Protein AF-0000000083131971 (afdb_homodimer)

Radius of gyration: 27.41 Å; Cα contacts (8 Å, |Δi|>4): 687; chains: 2; bounding box: 47×76×55 Å

Sequence (456 aa):
MIALSKLTTIERNDLFSRLRTSFTHHSNAIEGISLTFGETKRLLESGMTAGDKPLHEQLVVMGFADAFDFVIREANNTSSELDDDFIKDIHAILFAKAMKICPERLEKPIGAWRTDERYIKGVDIKLSQPRMIDQDTNNLLYQVKDKALSLTDIADFHITFERIHPFADGNGRVGRLLIAYQAIKSDCIPPLILNDHREEYLQSLSETSKLTEFLIKAIDNSYALVKGMIALSKLTTIERNDLFSRLRTSFTHHSNAIEGISLTFGETKRLLESGMTAGDKPLHEQLVVMGFADAFDFVIREANNTSSELDDDFIKDIHAILFAKAMKICPERLEKPIGAWRTDERYIKGVDIKLSQPRMIDQDTNNLLYQVKDKALSLTDIADFHITFERIHPFADGNGRVGRLLIAYQAIKSDCIPPLILNDHREEYLQSLSETSKLTEFLIKAIDNSYALVKG

Solvent-accessible surface area (backbone atoms only — not comparable to full-atom values): 23980 Å² total; per-residue (Å²): 131,73,44,44,79,75,47,50,72,67,50,46,52,50,35,53,58,52,41,45,51,48,50,32,36,21,47,42,37,64,76,64,48,80,68,46,64,67,40,44,44,36,32,74,74,69,36,23,32,50,51,75,36,52,46,54,58,53,29,31,44,53,11,37,38,53,25,49,52,52,37,55,55,43,36,73,34,89,82,57,69,83,47,71,66,51,55,25,48,41,43,29,41,23,39,42,54,19,48,75,76,39,51,88,79,54,67,65,49,74,45,42,68,23,81,60,87,65,74,53,86,93,47,97,54,78,41,46,51,42,91,40,32,66,58,54,51,51,54,56,42,60,74,56,56,96,57,76,53,51,62,52,51,50,28,41,50,44,39,52,48,61,40,38,42,49,38,59,60,60,45,68,51,49,44,54,51,48,48,34,28,50,24,44,60,38,44,29,53,42,53,41,64,50,45,93,44,39,66,62,52,61,59,19,58,79,38,44,70,49,29,26,54,49,43,56,56,15,26,51,53,37,51,51,66,54,78,100,132,73,43,44,79,75,46,50,73,67,50,47,52,51,32,54,59,51,41,44,53,49,49,34,35,20,46,42,36,63,74,64,47,79,69,46,64,68,40,43,43,36,32,73,75,68,38,24,32,49,53,75,35,52,45,54,58,54,30,32,46,52,11,35,38,52,25,48,52,51,37,54,54,43,35,73,35,88,83,56,69,84,44,70,66,52,55,25,46,43,44,29,41,24,41,42,54,19,48,76,74,41,50,88,78,53,68,66,48,75,46,41,68,24,81,60,89,67,74,54,84,94,47,97,55,80,43,47,51,40,91,41,32,68,60,54,51,50,55,54,42,62,75,56,55,97,56,77,54,51,63,52,52,49,28,42,49,45,40,52,49,63,40,38,42,50,38,58,60,60,44,68,50,48,44,54,49,48,49,34,27,50,24,44,60,39,42,30,52,42,52,42,66,50,44,92,44,41,68,62,50,60,59,19,59,80,38,45,69,50,28,27,55,50,43,54,55,16,26,50,53,36,52,50,64,53,78,101

pLDDT: mean 95.06, std 6.85, range [58.59, 98.94]

Organism: Piscirickettsia salmonis (NCBI:txid1238)

Secondary structure (DSSP, 8-state):
--BGGGS-HHHHHHHHHHHHHHHHHHHHHHTT----HHHHHHHHHH-BPPTTSBHHHHHHHHHHHHHHHHHHHHHT-TT----HHHHHHHHHHHHHHHHHH-GGGS-S-SSS---S----TT---PPPPGGGHHHHHHHHHHHTTTSPPPHHHHHHHHHHHHHH--SSS-HHHHHHHHHHHHHHHTTBPPP---GGGHHHHHHHTT-HHHHHHHHHHHHHHHHHHHH-/--BGGGS-HHHHHHHHHHHHHHHHHHHHHHTT----HHHHHHHHHH-BPPTTSBHHHHHHHHHHHHHHHHHHHHHT-TT----HHHHHHHHHHHHHHHHHH-GGGS-S-SSS---S----TT---PPPPGGGHHHHHHHHHHHTTTSPPPHHHHHHHHHHHHHH--SSS-HHHHHHHHHHHHHHHTTBPPP---GGGHHHHHHHTT-HHHHHHHHHHHHHHHHHHHH-

Nearest PDB structures (foldseek):
  3cuc-assembly1_A  TM=8.403E-01  e=3.094E-11  Bacteroides thetaiotaomicron VPI-5482
  3cuc-assembly2_B  TM=8.475E-01  e=9.792E-11  Bacteroides thetaiotaomicron VPI-5482
  6i7k-assembly1_A  TM=8.519E-01  e=2.111E-10  Homo sapiens
  4u0s-assembly1_A  TM=8.405E-01  e=4.337E-10  Homo sapiens
  6i7h-assembly1_A-2  TM=8.461E-01  e=6.680E-10  Homo sapiens

Structure (mmCIF, N/CA/C/O backbone):
data_AF-0000000083131971-model_v1
#
loop_
_entity.id
_entity.type
_entity.pdbx_description
1 polymer 'Fic/DOC family protein'
#
loop_
_atom_site.group_PDB
_atom_site.id
_atom_site.type_symbol
_atom_site.label_atom_id
_atom_site.label_alt_id
_atom_site.label_comp_id
_atom_site.label_asym_id
_atom_site.label_entity_id
_atom_site.label_seq_id
_atom_site.pdbx_PDB_ins_code
_atom_site.Cartn_x
_atom_site.Cartn_y
_atom_site.Cartn_z
_atom_site.occupancy
_atom_site.B_iso_or_equiv
_atom_site.auth_seq_id
_atom_site.auth_comp_id
_atom_site.auth_asym_id
_atom_site.auth_atom_id
_atom_site.pdbx_PDB_model_num
ATOM 1 N N . MET A 1 1 ? -7.848 -39.188 -10.289 1 64.75 1 MET A N 1
ATOM 2 C CA . MET A 1 1 ? -7.891 -37.75 -10.047 1 64.75 1 MET A CA 1
ATOM 3 C C . MET A 1 1 ? -9.281 -37.188 -10.328 1 64.75 1 MET A C 1
ATOM 5 O O . MET A 1 1 ? -9.898 -37.531 -11.336 1 64.75 1 MET A O 1
ATOM 9 N N . ILE A 1 2 ? -9.891 -36.688 -9.328 1 75.38 2 ILE A N 1
ATOM 10 C CA . ILE A 1 2 ? -11.258 -36.219 -9.469 1 75.38 2 ILE A CA 1
ATOM 11 C C . ILE A 1 2 ? -11.258 -34.938 -10.344 1 75.38 2 ILE A C 1
ATOM 13 O O . ILE A 1 2 ? -10.484 -34.031 -10.102 1 75.38 2 ILE A O 1
ATOM 17 N N . ALA A 1 3 ? -12.062 -35.094 -11.344 1 88.88 3 ALA A N 1
ATOM 18 C CA . ALA A 1 3 ? -12.25 -33.969 -12.227 1 88.88 3 ALA A CA 1
ATOM 19 C C . ALA A 1 3 ? -12.891 -32.781 -11.492 1 88.88 3 ALA A C 1
ATOM 21 O O . ALA A 1 3 ? -13.75 -33 -10.633 1 88.88 3 ALA A O 1
ATOM 22 N N . LEU A 1 4 ? -12.438 -31.578 -11.828 1 92.5 4 LEU A N 1
ATOM 23 C CA . LEU A 1 4 ? -12.961 -30.359 -11.211 1 92.5 4 LEU A CA 1
ATOM 24 C C . LEU A 1 4 ? -14.477 -30.281 -11.398 1 92.5 4 LEU A C 1
ATOM 26 O O . LEU A 1 4 ? -15.195 -29.875 -10.477 1 92.5 4 LEU A O 1
ATOM 30 N N . SER A 1 5 ? -15 -30.766 -12.508 1 91.56 5 SER A N 1
ATOM 31 C CA . SER A 1 5 ? -16.406 -30.672 -12.859 1 91.56 5 SER A CA 1
ATOM 32 C C . SER A 1 5 ? -17.25 -31.641 -12.023 1 91.56 5 SER A C 1
ATOM 34 O O . SER A 1 5 ? -18.484 -31.547 -12.008 1 91.56 5 SER A O 1
ATOM 36 N N . LYS A 1 6 ? -16.641 -32.562 -11.383 1 92.06 6 LYS A N 1
ATOM 37 C CA . LYS A 1 6 ? -17.359 -33.531 -10.57 1 92.06 6 LYS A CA 1
ATOM 38 C C . LYS A 1 6 ? -17.688 -32.969 -9.195 1 92.06 6 LYS A C 1
ATOM 40 O O . LYS A 1 6 ? -18.516 -33.531 -8.469 1 92.06 6 LYS A O 1
ATOM 45 N N . LEU A 1 7 ? -17.062 -31.859 -8.828 1 92.38 7 LEU A N 1
ATOM 46 C CA . LEU A 1 7 ? -17.375 -31.188 -7.57 1 92.38 7 LEU A CA 1
ATOM 47 C C . LEU A 1 7 ? -18.719 -30.469 -7.66 1 92.38 7 LEU A C 1
ATOM 49 O O . LEU A 1 7 ? -19.062 -29.922 -8.711 1 92.38 7 LEU A O 1
ATOM 53 N N . THR A 1 8 ? -19.422 -30.5 -6.516 1 92.25 8 THR A N 1
ATOM 54 C CA . THR A 1 8 ? -20.625 -29.672 -6.449 1 92.25 8 THR A CA 1
ATOM 55 C C . THR A 1 8 ? -20.281 -28.188 -6.484 1 92.25 8 THR A C 1
ATOM 57 O O . THR A 1 8 ? -19.125 -27.812 -6.277 1 92.25 8 THR A O 1
ATOM 60 N N . THR A 1 9 ? -21.297 -27.406 -6.762 1 92.56 9 THR A N 1
ATOM 61 C CA . THR A 1 9 ? -21.078 -25.969 -6.797 1 92.56 9 THR A CA 1
ATOM 62 C C . THR A 1 9 ? -20.562 -25.469 -5.453 1 92.56 9 THR A C 1
ATOM 64 O O . THR A 1 9 ? -19.641 -24.641 -5.406 1 92.56 9 THR A O 1
ATOM 67 N N . ILE A 1 10 ? -21.062 -25.969 -4.398 1 93.06 10 ILE A N 1
ATOM 68 C CA . ILE A 1 10 ? -20.656 -25.562 -3.053 1 93.06 10 ILE A CA 1
ATOM 69 C C . ILE A 1 10 ? -19.219 -26 -2.793 1 93.06 10 ILE A C 1
ATOM 71 O O . ILE A 1 10 ? -18.406 -25.219 -2.281 1 93.06 10 ILE A O 1
ATOM 75 N N . GLU A 1 11 ? -18.859 -27.234 -3.203 1 92.56 11 GLU A N 1
ATOM 76 C CA . GLU A 1 11 ? -17.5 -27.75 -3.031 1 92.56 11 GLU A CA 1
ATOM 77 C C . GLU A 1 11 ? -16.5 -26.938 -3.846 1 92.56 11 GLU A C 1
ATOM 79 O O . GLU A 1 11 ? -15.391 -26.641 -3.375 1 92.56 11 GLU A O 1
ATOM 84 N N . ARG A 1 12 ? -16.891 -26.625 -5.023 1 93.5 12 ARG A N 1
ATOM 85 C CA . ARG A 1 12 ? -16.016 -25.859 -5.914 1 93.5 12 ARG A CA 1
ATOM 86 C C . ARG A 1 12 ? -15.75 -24.469 -5.352 1 93.5 12 ARG A C 1
ATOM 88 O O . ARG A 1 12 ? -14.609 -24.016 -5.336 1 93.5 12 ARG A O 1
ATOM 95 N N . ASN A 1 13 ? -16.781 -23.844 -4.895 1 93 13 ASN A N 1
ATOM 96 C CA . ASN A 1 13 ? -16.641 -22.531 -4.293 1 93 13 ASN A CA 1
ATOM 97 C C . ASN A 1 13 ? -15.75 -22.578 -3.053 1 93 13 ASN A C 1
ATOM 99 O O . ASN A 1 13 ? -14.914 -21.688 -2.85 1 93 13 ASN A O 1
ATOM 103 N N . ASP A 1 14 ? -15.938 -23.562 -2.248 1 94.25 14 ASP A N 1
ATOM 104 C CA . ASP A 1 14 ? -15.117 -23.734 -1.056 1 94.25 14 ASP A CA 1
ATOM 105 C C . ASP A 1 14 ? -13.656 -23.984 -1.428 1 94.25 14 ASP A C 1
ATOM 107 O O . ASP A 1 14 ? -12.75 -23.422 -0.811 1 94.25 14 ASP A O 1
ATOM 111 N N . LEU A 1 15 ? -13.484 -24.781 -2.412 1 95.44 15 LEU A N 1
ATOM 112 C CA . LEU A 1 15 ? -12.141 -25.109 -2.879 1 95.44 15 LEU A CA 1
ATOM 113 C C . LEU A 1 15 ? -11.398 -23.844 -3.297 1 95.44 15 LEU A C 1
ATOM 115 O O . LEU A 1 15 ? -10.297 -23.578 -2.807 1 95.44 15 LEU A O 1
ATOM 119 N N . PHE A 1 16 ? -12.031 -23.047 -4.102 1 95.88 16 PHE A N 1
ATOM 120 C CA . PHE A 1 16 ? -11.336 -21.891 -4.664 1 95.88 16 PHE A CA 1
ATOM 121 C C . PHE A 1 16 ? -11.141 -20.812 -3.607 1 95.88 16 PHE A C 1
ATOM 123 O O . PHE A 1 16 ? -10.141 -20.094 -3.629 1 95.88 16 PHE A O 1
ATOM 130 N N . SER A 1 17 ? -12.055 -20.719 -2.689 1 95.56 17 SER A N 1
ATOM 131 C CA . SER A 1 17 ? -11.883 -19.797 -1.578 1 95.56 17 SER A CA 1
ATOM 132 C C . SER A 1 17 ? -10.68 -20.172 -0.724 1 95.56 17 SER A C 1
ATOM 134 O O . SER A 1 17 ? -9.867 -19.312 -0.373 1 95.56 17 SER A O 1
ATOM 136 N N . ARG A 1 18 ? -10.516 -21.391 -0.444 1 96.75 18 ARG A N 1
ATOM 137 C CA . ARG A 1 18 ? -9.398 -21.859 0.375 1 96.75 18 ARG A CA 1
ATOM 138 C C . ARG A 1 18 ? -8.094 -21.844 -0.41 1 96.75 18 ARG A C 1
ATOM 140 O O . ARG A 1 18 ? -7.035 -21.547 0.145 1 96.75 18 ARG A O 1
ATOM 147 N N . LEU A 1 19 ? -8.227 -22.156 -1.66 1 97.81 19 LEU A N 1
ATOM 148 C CA . LEU A 1 19 ? -7.035 -22.141 -2.502 1 97.81 19 LEU A CA 1
ATOM 149 C C . LEU A 1 19 ? -6.473 -20.719 -2.627 1 97.81 19 LEU A C 1
ATOM 151 O O . LEU A 1 19 ? -5.258 -20.547 -2.717 1 97.81 19 LEU A O 1
ATOM 155 N N . ARG A 1 20 ? -7.324 -19.719 -2.621 1 98.19 20 ARG A N 1
ATOM 156 C CA . ARG A 1 20 ? -6.863 -18.344 -2.76 1 98.19 20 ARG A CA 1
ATOM 157 C C . ARG A 1 20 ? -5.828 -18 -1.692 1 98.19 20 ARG A C 1
ATOM 159 O O . ARG A 1 20 ? -4.738 -17.516 -2.008 1 98.19 20 ARG A O 1
ATOM 166 N N . THR A 1 21 ? -6.148 -18.328 -0.469 1 98.31 21 THR A N 1
ATOM 167 C CA . THR A 1 21 ? -5.242 -18.031 0.636 1 98.31 21 THR A CA 1
ATOM 168 C C . THR A 1 21 ? -4.043 -18.984 0.623 1 98.31 21 THR A C 1
ATOM 170 O O . THR A 1 21 ? -2.904 -18.547 0.809 1 98.31 21 THR A O 1
ATOM 173 N N . SER A 1 22 ? -4.301 -20.219 0.327 1 98.5 22 SER A N 1
ATOM 174 C CA . SER A 1 22 ? -3.234 -21.219 0.368 1 98.5 22 SER A CA 1
ATOM 175 C C . SER A 1 22 ? -2.229 -21 -0.757 1 98.5 22 SER A C 1
ATOM 177 O O . SER A 1 22 ? -1.019 -21 -0.523 1 98.5 22 SER A O 1
ATOM 179 N N . PHE A 1 23 ? -2.748 -20.766 -1.98 1 98.56 23 PHE A N 1
ATOM 180 C CA . PHE A 1 23 ? -1.862 -20.469 -3.1 1 98.56 23 PHE A CA 1
ATOM 181 C C . PHE A 1 23 ? -1.006 -19.25 -2.803 1 98.56 23 PHE A C 1
ATOM 183 O O . PHE A 1 23 ? 0.204 -19.266 -3.035 1 98.56 23 PHE A O 1
ATOM 190 N N . THR A 1 24 ? -1.739 -18.266 -2.293 1 98.88 24 THR A N 1
ATOM 191 C CA . THR A 1 24 ? -1.058 -17 -2.031 1 98.88 24 THR A CA 1
ATOM 192 C C . THR A 1 24 ? 0.061 -17.188 -1.011 1 98.88 24 THR A C 1
ATOM 194 O O . THR A 1 24 ? 1.192 -16.75 -1.233 1 98.88 24 THR A O 1
ATOM 197 N N . HIS A 1 25 ? -0.211 -17.891 0.03 1 98.75 25 HIS A N 1
ATOM 198 C CA . HIS A 1 25 ? 0.787 -18.109 1.073 1 98.75 25 HIS A CA 1
ATOM 199 C C . HIS A 1 25 ? 1.946 -18.953 0.565 1 98.75 25 HIS A C 1
ATOM 201 O O . HIS A 1 25 ? 3.1 -18.516 0.592 1 98.75 25 HIS A O 1
ATOM 207 N N . HIS A 1 26 ? 1.653 -20.094 0.055 1 98.75 26 HIS A N 1
ATOM 208 C CA . HIS A 1 26 ? 2.703 -21.062 -0.224 1 98.75 26 HIS A CA 1
ATOM 209 C C . HIS A 1 26 ? 3.559 -20.625 -1.407 1 98.75 26 HIS A C 1
ATOM 211 O O . HIS A 1 26 ? 4.781 -20.781 -1.387 1 98.75 26 HIS A O 1
ATOM 217 N N . SER A 1 27 ? 2.959 -20.062 -2.43 1 98.75 27 SER A N 1
ATOM 218 C CA . SER A 1 27 ? 3.74 -19.625 -3.588 1 98.75 27 SER A CA 1
ATOM 219 C C . SER A 1 27 ? 4.695 -18.5 -3.221 1 98.75 27 SER A C 1
ATOM 221 O O . SER A 1 27 ? 5.832 -18.469 -3.693 1 98.75 27 SER A O 1
ATOM 223 N N . ASN A 1 28 ? 4.188 -17.578 -2.402 1 98.75 28 ASN A N 1
ATOM 224 C CA . ASN A 1 28 ? 5.07 -16.484 -1.975 1 98.75 28 ASN A CA 1
ATOM 225 C C . ASN A 1 28 ? 6.133 -16.984 -1.002 1 98.75 28 ASN A C 1
ATOM 227 O O . ASN A 1 28 ? 7.277 -16.531 -1.042 1 98.75 28 ASN A O 1
ATOM 231 N N . ALA A 1 29 ? 5.773 -17.906 -0.135 1 98.62 29 ALA A N 1
ATOM 232 C CA . ALA A 1 29 ? 6.723 -18.469 0.823 1 98.62 29 ALA A CA 1
ATOM 233 C C . ALA A 1 29 ? 7.859 -19.203 0.108 1 98.62 29 ALA A C 1
ATOM 235 O O . ALA A 1 29 ? 9.016 -19.125 0.529 1 98.62 29 ALA A O 1
ATOM 236 N N . ILE A 1 30 ? 7.547 -19.859 -0.922 1 98.19 30 ILE A N 1
ATOM 237 C CA . ILE A 1 30 ? 8.539 -20.547 -1.732 1 98.19 30 ILE A CA 1
ATOM 238 C C . ILE A 1 30 ? 9.594 -19.562 -2.221 1 98.19 30 ILE A C 1
ATOM 240 O O . ILE A 1 30 ? 10.773 -19.891 -2.326 1 98.19 30 ILE A O 1
ATOM 244 N N . GLU A 1 31 ? 9.227 -18.297 -2.473 1 97.12 31 GLU A N 1
ATOM 245 C CA . GLU A 1 31 ? 10.133 -17.266 -2.957 1 97.12 31 GLU A CA 1
ATOM 246 C C . GLU A 1 31 ? 10.797 -16.531 -1.799 1 97.12 31 GLU A C 1
ATOM 248 O O . GLU A 1 31 ? 11.531 -15.555 -2.012 1 97.12 31 GLU A O 1
ATOM 253 N N . GLY A 1 32 ? 10.445 -16.812 -0.561 1 96.81 32 GLY A N 1
ATOM 254 C CA . GLY A 1 32 ? 11.188 -16.281 0.567 1 96.81 32 GLY A CA 1
ATOM 255 C C . GLY A 1 32 ? 10.406 -15.234 1.347 1 96.81 32 GLY A C 1
ATOM 256 O O . GLY A 1 32 ? 10.93 -14.641 2.295 1 96.81 32 GLY A O 1
ATOM 257 N N . ILE A 1 33 ? 9.133 -14.992 0.958 1 97.44 33 ILE A N 1
ATOM 258 C CA . ILE A 1 33 ? 8.336 -14.062 1.744 1 97.44 33 ILE A CA 1
ATOM 259 C C . ILE A 1 33 ? 7.988 -14.688 3.092 1 97.44 33 ILE A C 1
ATOM 261 O O . ILE A 1 33 ? 7.598 -15.859 3.158 1 97.44 33 ILE A O 1
ATOM 265 N N . SER A 1 34 ? 8.078 -13.93 4.133 1 95.31 34 SER A N 1
ATOM 266 C CA . SER A 1 34 ? 8.148 -14.492 5.477 1 95.31 34 SER A CA 1
ATOM 267 C C . SER A 1 34 ? 6.785 -14.484 6.156 1 95.31 34 SER A C 1
ATOM 269 O O . SER A 1 34 ? 6.645 -14.953 7.289 1 95.31 34 SER A O 1
ATOM 271 N N . LEU A 1 35 ? 5.75 -13.914 5.535 1 97.62 35 LEU A N 1
ATOM 272 C CA . LEU A 1 35 ? 4.438 -13.945 6.172 1 97.62 35 LEU A CA 1
ATOM 273 C C . LEU A 1 35 ? 3.998 -15.375 6.449 1 97.62 35 LEU A C 1
ATOM 275 O O . LEU A 1 35 ? 4.137 -16.25 5.59 1 97.62 35 LEU A O 1
ATOM 279 N N . THR A 1 36 ? 3.533 -15.641 7.652 1 97.88 36 THR A N 1
ATOM 280 C CA . THR A 1 36 ? 2.947 -16.938 7.969 1 97.88 36 THR A CA 1
ATOM 281 C C . THR A 1 36 ? 1.589 -17.094 7.293 1 97.88 36 THR A C 1
ATOM 283 O O . THR A 1 36 ? 1.043 -16.141 6.754 1 97.88 36 THR A O 1
ATOM 286 N N . PHE A 1 37 ? 1.138 -18.375 7.332 1 98.25 37 PHE A N 1
ATOM 287 C CA . PHE A 1 37 ? -0.193 -18.609 6.789 1 98.25 37 PHE A CA 1
ATOM 288 C C . PHE A 1 37 ? -1.232 -17.75 7.488 1 98.25 37 PHE A C 1
ATOM 290 O O . PHE A 1 37 ? -2.072 -17.125 6.832 1 98.25 37 PHE A O 1
ATOM 297 N N . GLY A 1 38 ? -1.148 -17.688 8.828 1 98.06 38 GLY A N 1
ATOM 298 C CA . GLY A 1 38 ? -2.082 -16.891 9.602 1 98.06 38 GLY A CA 1
ATOM 299 C C . GLY A 1 38 ? -2.012 -15.406 9.25 1 98.06 38 GLY A C 1
ATOM 300 O O . GLY A 1 38 ? -3.045 -14.75 9.102 1 98.06 38 GLY A O 1
ATOM 301 N N . GLU A 1 39 ? -0.851 -14.844 9.133 1 98.19 39 GLU A N 1
ATOM 302 C CA . GLU A 1 39 ? -0.651 -13.445 8.766 1 98.19 39 GLU A CA 1
ATOM 303 C C . GLU A 1 39 ? -1.193 -13.164 7.363 1 98.19 39 GLU A C 1
ATOM 305 O O . GLU A 1 39 ? -1.838 -12.133 7.137 1 98.19 39 GLU A O 1
ATOM 310 N N . THR A 1 40 ? -0.906 -14.125 6.441 1 98.5 40 THR A N 1
ATOM 311 C CA . THR A 1 40 ? -1.423 -14 5.082 1 98.5 40 THR A CA 1
ATOM 312 C C . THR A 1 40 ? -2.949 -13.969 5.082 1 98.5 40 THR A C 1
ATOM 314 O O . THR A 1 40 ? -3.557 -13.102 4.453 1 98.5 40 THR A O 1
ATOM 317 N N . LYS A 1 41 ? -3.506 -14.859 5.809 1 98.19 41 LYS A N 1
ATOM 318 C CA . LYS A 1 41 ? -4.961 -14.945 5.895 1 98.19 41 LYS A CA 1
ATOM 319 C C . LYS A 1 41 ? -5.555 -13.656 6.469 1 98.19 41 LYS A C 1
ATOM 321 O O . LYS A 1 41 ? -6.516 -13.117 5.918 1 98.19 41 LYS A O 1
ATOM 326 N N . ARG A 1 42 ? -4.992 -13.125 7.5 1 97.81 42 ARG A N 1
ATOM 327 C CA . ARG A 1 42 ? -5.484 -11.914 8.141 1 97.81 42 ARG A CA 1
ATOM 328 C C . ARG A 1 42 ? -5.355 -10.711 7.219 1 97.81 42 ARG A C 1
ATOM 330 O O . ARG A 1 42 ? -6.254 -9.867 7.148 1 97.81 42 ARG A O 1
ATOM 337 N N . LEU A 1 43 ? -4.246 -10.609 6.551 1 98.06 43 LEU A N 1
ATOM 338 C CA . LEU A 1 43 ? -4.031 -9.531 5.594 1 98.06 43 LEU A CA 1
ATOM 339 C C . LEU A 1 43 ? -5.086 -9.562 4.492 1 98.06 43 LEU A C 1
ATOM 341 O O . LEU A 1 43 ? -5.684 -8.539 4.176 1 98.06 43 LEU A O 1
ATOM 345 N N . LEU A 1 44 ? -5.34 -10.75 3.98 1 97.88 44 LEU A N 1
ATOM 346 C CA . LEU A 1 44 ? -6.238 -10.891 2.84 1 97.88 44 LEU A CA 1
ATOM 347 C C . LEU A 1 44 ? -7.691 -10.711 3.268 1 97.88 44 LEU A C 1
ATOM 349 O O . LEU A 1 44 ? -8.492 -10.133 2.531 1 97.88 44 LEU A O 1
ATOM 353 N N . GLU A 1 45 ? -8.047 -11.188 4.41 1 96.69 45 GLU A N 1
ATOM 354 C CA . GLU A 1 45 ? -9.453 -11.234 4.805 1 96.69 45 GLU A CA 1
ATOM 355 C C . GLU A 1 45 ? -9.859 -9.969 5.555 1 96.69 45 GLU A C 1
ATOM 357 O O . GLU A 1 45 ? -10.984 -9.484 5.402 1 96.69 45 GLU A O 1
ATOM 362 N N . SER A 1 46 ? -8.898 -9.414 6.348 1 95.94 46 SER A N 1
ATOM 363 C CA . SER A 1 46 ? -9.312 -8.32 7.215 1 95.94 46 SER A CA 1
ATOM 364 C C . SER A 1 46 ? -8.461 -7.074 6.984 1 95.94 46 SER A C 1
ATOM 366 O O . SER A 1 46 ? -8.688 -6.031 7.602 1 95.94 46 SER A O 1
ATOM 368 N N . GLY A 1 47 ? -7.473 -7.211 6.141 1 95.94 47 GLY A N 1
ATOM 369 C CA . GLY A 1 47 ? -6.613 -6.07 5.859 1 95.94 47 GLY A CA 1
ATOM 370 C C . GLY A 1 47 ? -5.672 -5.738 7 1 95.94 47 GLY A C 1
ATOM 371 O O . GLY A 1 47 ? -5.234 -4.594 7.137 1 95.94 47 GLY A O 1
ATOM 372 N N . MET A 1 48 ? -5.406 -6.707 7.871 1 97.56 48 MET A N 1
ATOM 373 C CA . MET A 1 48 ? -4.512 -6.492 9.008 1 97.56 48 MET A CA 1
ATOM 374 C C . MET A 1 48 ? -3.086 -6.902 8.664 1 97.56 48 MET A C 1
ATOM 376 O O . MET A 1 48 ? -2.855 -8 8.156 1 97.56 48 MET A O 1
ATOM 380 N N . THR A 1 49 ? -2.162 -6.062 8.961 1 97.56 49 THR A N 1
ATOM 381 C CA . THR A 1 49 ? -0.779 -6.27 8.547 1 97.56 49 THR A CA 1
ATOM 382 C C . THR A 1 49 ? -0.055 -7.195 9.523 1 97.56 49 THR A C 1
ATOM 384 O O . THR A 1 49 ? -0.454 -7.316 10.68 1 97.56 49 THR A O 1
ATOM 387 N N . ALA A 1 50 ? 0.942 -7.883 8.953 1 96.81 50 ALA A N 1
ATOM 388 C CA . ALA A 1 50 ? 1.893 -8.633 9.773 1 96.81 50 ALA A CA 1
ATOM 389 C C . ALA A 1 50 ? 2.926 -7.699 10.398 1 96.81 50 ALA A C 1
ATOM 391 O O . ALA A 1 50 ? 3.375 -6.742 9.766 1 96.81 50 ALA A O 1
ATOM 392 N N . GLY A 1 51 ? 3.352 -7.938 11.602 1 95.19 51 GLY A N 1
ATOM 393 C CA . GLY A 1 51 ? 4.266 -7.078 12.336 1 95.19 51 GLY A CA 1
ATOM 394 C C . GLY A 1 51 ? 5.719 -7.305 11.977 1 95.19 51 GLY A C 1
ATOM 395 O O . GLY A 1 51 ? 6.152 -8.445 11.82 1 95.19 51 GLY A O 1
ATOM 396 N N . ASP A 1 52 ? 6.445 -6.184 11.82 1 94.88 52 ASP A N 1
ATOM 397 C CA . ASP A 1 52 ? 7.887 -6.172 11.609 1 94.88 52 ASP A CA 1
ATOM 398 C C . ASP A 1 52 ? 8.266 -6.922 10.336 1 94.88 52 ASP A C 1
ATOM 400 O O . ASP A 1 52 ? 9.203 -7.715 10.328 1 94.88 52 ASP A O 1
ATOM 404 N N . LYS A 1 53 ? 7.496 -6.785 9.336 1 96.88 53 LYS A N 1
ATOM 405 C CA . LYS A 1 53 ? 7.762 -7.301 7.992 1 96.88 53 LYS A CA 1
ATOM 406 C C . LYS A 1 53 ? 7.684 -6.191 6.949 1 96.88 53 LYS A C 1
ATOM 408 O O . LYS A 1 53 ? 6.941 -5.223 7.121 1 96.88 53 LYS A O 1
ATOM 413 N N . PRO A 1 54 ? 8.43 -6.336 5.926 1 97.62 54 PRO A N 1
ATOM 414 C CA . PRO A 1 54 ? 8.461 -5.266 4.926 1 97.62 54 PRO A CA 1
ATOM 415 C C . PRO A 1 54 ? 7.098 -5.02 4.289 1 97.62 54 PRO A C 1
ATOM 417 O O . PRO A 1 54 ? 6.41 -5.969 3.9 1 97.62 54 PRO A O 1
ATOM 420 N N . LEU A 1 55 ? 6.707 -3.742 4.156 1 97.94 55 LEU A N 1
ATOM 421 C CA . LEU A 1 55 ? 5.441 -3.357 3.551 1 97.94 55 LEU A CA 1
ATOM 422 C C . LEU A 1 55 ? 5.34 -3.873 2.119 1 97.94 55 LEU A C 1
ATOM 424 O O . LEU A 1 55 ? 4.293 -4.371 1.705 1 97.94 55 LEU A O 1
ATOM 428 N N . HIS A 1 56 ? 6.441 -3.818 1.337 1 97.44 56 HIS A N 1
ATOM 429 C CA . HIS A 1 56 ? 6.379 -4.227 -0.062 1 97.44 56 HIS A CA 1
ATOM 430 C C . HIS A 1 56 ? 6.047 -5.711 -0.187 1 97.44 56 HIS A C 1
ATOM 432 O O . HIS A 1 56 ? 5.367 -6.121 -1.132 1 97.44 56 HIS A O 1
ATOM 438 N N . GLU A 1 57 ? 6.488 -6.555 0.758 1 98.19 57 GLU A N 1
ATOM 439 C CA . GLU A 1 57 ? 6.164 -7.977 0.725 1 98.19 57 GLU A CA 1
ATOM 440 C C . GLU A 1 57 ? 4.668 -8.211 0.937 1 98.19 57 GLU A C 1
ATOM 442 O O . GLU A 1 57 ? 4.074 -9.078 0.298 1 98.19 57 GLU A O 1
ATOM 447 N N . GLN A 1 58 ? 4.129 -7.41 1.833 1 98.38 58 GLN A N 1
ATOM 448 C CA . GLN A 1 58 ? 2.699 -7.547 2.09 1 98.38 58 GLN A CA 1
ATOM 449 C C . GLN A 1 58 ? 1.88 -7.121 0.874 1 98.38 58 GLN A C 1
ATOM 451 O O . GLN A 1 58 ? 0.872 -7.754 0.548 1 98.38 58 GLN A O 1
ATOM 456 N N . LEU A 1 59 ? 2.332 -6.102 0.229 1 98.69 59 LEU A N 1
ATOM 457 C CA . LEU A 1 59 ? 1.655 -5.641 -0.979 1 98.69 59 LEU A CA 1
ATOM 458 C C . LEU A 1 59 ? 1.789 -6.664 -2.1 1 98.69 59 LEU A C 1
ATOM 460 O O . LEU A 1 59 ? 0.859 -6.855 -2.889 1 98.69 59 LEU A O 1
ATOM 464 N N . VAL A 1 60 ? 2.928 -7.352 -2.191 1 98.81 60 VAL A N 1
ATOM 465 C CA . VAL A 1 60 ? 3.127 -8.406 -3.18 1 98.81 60 VAL A C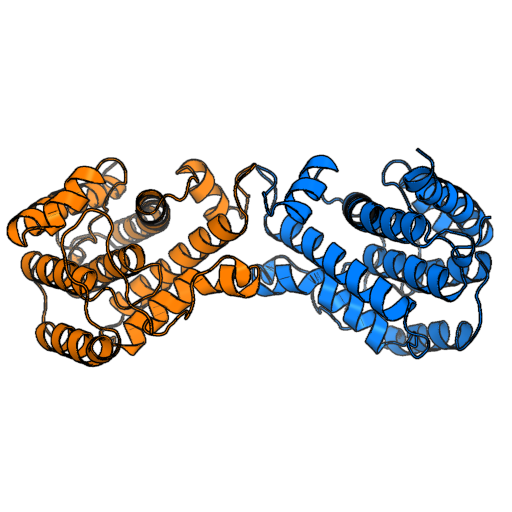A 1
ATOM 466 C C . VAL A 1 60 ? 2.199 -9.578 -2.879 1 98.81 60 VAL A C 1
ATOM 468 O O . VAL A 1 60 ? 1.62 -10.172 -3.791 1 98.81 60 VAL A O 1
ATOM 471 N N . VAL A 1 61 ? 2.055 -9.906 -1.613 1 98.81 61 VAL A N 1
ATOM 472 C CA . VAL A 1 61 ? 1.147 -10.969 -1.195 1 98.81 61 VAL A CA 1
ATOM 473 C C . VAL A 1 61 ? -0.274 -10.641 -1.646 1 98.81 61 VAL A C 1
ATOM 475 O O . VAL A 1 61 ? -0.958 -11.484 -2.225 1 98.81 61 VAL A O 1
ATOM 478 N N . MET A 1 62 ? -0.707 -9.438 -1.417 1 98.75 62 MET A N 1
ATOM 479 C CA . MET A 1 62 ? -2.035 -9.016 -1.858 1 98.75 62 MET A CA 1
ATOM 480 C C . MET A 1 62 ? -2.141 -9.062 -3.379 1 98.75 62 MET A C 1
ATOM 482 O O . MET A 1 62 ? -3.168 -9.477 -3.922 1 98.75 62 MET A O 1
ATOM 486 N N . GLY A 1 63 ? -1.059 -8.625 -4.062 1 98.81 63 GLY A N 1
ATOM 487 C CA . GLY A 1 63 ? -1.027 -8.688 -5.516 1 98.81 63 GLY A CA 1
ATOM 488 C C . GLY A 1 63 ? -1.153 -10.094 -6.059 1 98.81 63 GLY A C 1
ATOM 489 O O . GLY A 1 63 ? -1.83 -10.32 -7.066 1 98.81 63 GLY A O 1
ATOM 490 N N . PHE A 1 64 ? -0.513 -11.023 -5.406 1 98.94 64 PHE A N 1
ATOM 491 C CA . PHE A 1 64 ? -0.625 -12.422 -5.812 1 98.94 64 PHE A CA 1
ATOM 492 C C . PHE A 1 64 ? -2.07 -12.898 -5.723 1 98.94 64 PHE A C 1
ATOM 494 O O . PHE A 1 64 ? -2.562 -13.57 -6.629 1 98.94 64 PHE A O 1
ATOM 501 N N . ALA A 1 65 ? -2.721 -12.547 -4.613 1 98.88 65 ALA A N 1
ATOM 502 C CA . ALA A 1 65 ? -4.121 -12.922 -4.445 1 98.88 65 ALA A CA 1
ATOM 503 C C . ALA A 1 65 ? -4.98 -12.336 -5.562 1 98.88 65 ALA A C 1
ATOM 505 O O . ALA A 1 65 ? -5.863 -13.008 -6.094 1 98.88 65 ALA A O 1
ATOM 506 N N . ASP A 1 66 ? -4.711 -11.07 -5.91 1 98.75 66 ASP A N 1
ATOM 507 C CA . ASP A 1 66 ? -5.414 -10.445 -7.023 1 98.75 66 ASP A CA 1
ATOM 508 C C . ASP A 1 66 ? -5.148 -11.188 -8.336 1 98.75 66 ASP A C 1
ATOM 510 O O . ASP A 1 66 ? -6.055 -11.375 -9.148 1 98.75 66 ASP A O 1
ATOM 514 N N . ALA A 1 67 ? -3.881 -11.578 -8.531 1 98.88 67 ALA A N 1
ATOM 515 C CA . ALA A 1 67 ? -3.514 -12.328 -9.727 1 98.88 67 ALA A CA 1
ATOM 516 C C . ALA A 1 67 ? -4.211 -13.68 -9.758 1 98.88 67 ALA A C 1
ATOM 518 O O . ALA A 1 67 ? -4.641 -14.141 -10.82 1 98.88 67 ALA A O 1
ATOM 519 N N . PHE A 1 68 ? -4.293 -14.359 -8.586 1 98.81 68 PHE A N 1
ATOM 520 C CA . PHE A 1 68 ? -5.031 -15.609 -8.484 1 98.81 68 PHE A CA 1
ATOM 521 C C . PHE A 1 68 ? -6.48 -15.422 -8.922 1 98.81 68 PHE A C 1
ATOM 523 O O . PHE A 1 68 ? -7 -16.203 -9.727 1 98.81 68 PHE A O 1
ATOM 530 N N . ASP A 1 69 ? -7.129 -14.344 -8.43 1 98.56 69 ASP A N 1
ATOM 531 C CA . ASP A 1 69 ? -8.508 -14.055 -8.797 1 98.56 69 ASP A CA 1
ATOM 532 C C . ASP A 1 69 ? -8.648 -13.852 -10.305 1 98.56 69 ASP A C 1
ATOM 534 O O . ASP A 1 69 ? -9.602 -14.344 -10.914 1 98.56 69 ASP A O 1
ATOM 538 N N . PHE A 1 70 ? -7.723 -13.141 -10.828 1 98.5 70 PHE A N 1
ATOM 539 C CA . PHE A 1 70 ? -7.703 -12.867 -12.266 1 98.5 70 PHE A CA 1
ATOM 540 C C . PHE A 1 70 ? -7.59 -14.164 -13.055 1 98.5 70 PHE A C 1
ATOM 542 O O . PHE A 1 70 ? -8.344 -14.383 -14.008 1 98.5 70 PHE A O 1
ATOM 549 N N . VAL A 1 71 ? -6.715 -15.039 -12.672 1 98 71 VAL A N 1
ATOM 550 C CA . VAL A 1 71 ? -6.453 -16.312 -13.336 1 98 71 VAL A CA 1
ATOM 551 C C . VAL A 1 71 ? -7.688 -17.203 -13.258 1 98 71 VAL A C 1
ATOM 553 O O . VAL A 1 71 ? -8.094 -17.797 -14.258 1 98 71 VAL A O 1
ATOM 556 N N . ILE A 1 72 ? -8.297 -17.266 -12.062 1 96.56 72 ILE A N 1
ATOM 557 C CA . ILE A 1 72 ? -9.477 -18.125 -11.875 1 96.56 72 ILE A CA 1
ATOM 558 C C . ILE A 1 72 ? -10.625 -17.609 -12.734 1 96.56 72 ILE A C 1
ATOM 560 O O . ILE A 1 72 ? -11.32 -18.391 -13.375 1 96.56 72 ILE A O 1
ATOM 564 N N . ARG A 1 73 ? -10.789 -16.281 -12.758 1 96.19 73 ARG A N 1
ATOM 565 C CA . ARG A 1 73 ? -11.828 -15.68 -13.586 1 96.19 73 ARG A CA 1
ATOM 566 C C . ARG A 1 73 ? -11.617 -16.016 -15.055 1 96.19 73 ARG A C 1
ATOM 568 O O . ARG A 1 73 ? -12.547 -16.469 -15.734 1 96.19 73 ARG A O 1
ATOM 575 N N . GLU A 1 74 ? -10.414 -15.875 -15.555 1 95.88 74 GLU A N 1
ATOM 576 C CA . GLU A 1 74 ? -10.102 -16.125 -16.953 1 95.88 74 GLU A CA 1
ATOM 577 C C . GLU A 1 74 ? -10.172 -17.609 -17.281 1 95.88 74 GLU A C 1
ATOM 579 O O . GLU A 1 74 ? -10.562 -17.984 -18.391 1 95.88 74 GLU A O 1
ATOM 584 N N . ALA A 1 75 ? -9.781 -18.469 -16.328 1 94.5 75 ALA A N 1
ATOM 585 C CA . ALA A 1 75 ? -9.805 -19.906 -16.547 1 94.5 75 ALA A CA 1
ATOM 586 C C . ALA A 1 75 ? -11.234 -20.406 -16.719 1 94.5 75 ALA A C 1
ATOM 588 O O . ALA A 1 75 ? -11.469 -21.422 -17.375 1 94.5 75 ALA A O 1
ATOM 589 N N . ASN A 1 76 ? -12.188 -19.734 -16.141 1 90.69 76 ASN A N 1
ATOM 590 C CA . ASN A 1 76 ? -13.586 -20.125 -16.219 1 90.69 76 ASN A CA 1
ATOM 591 C C . ASN A 1 76 ? -14.281 -19.516 -17.422 1 90.69 76 ASN A C 1
ATOM 593 O O . ASN A 1 76 ? -15.445 -19.812 -17.703 1 90.69 76 ASN A O 1
ATOM 597 N N . ASN A 1 77 ? -13.555 -18.672 -18.141 1 87.75 77 ASN A N 1
ATOM 598 C CA . ASN A 1 77 ? -14.023 -18.094 -19.391 1 87.75 77 ASN A CA 1
ATOM 599 C C . ASN A 1 77 ? -13.594 -18.938 -20.594 1 87.75 77 ASN A C 1
ATOM 601 O O . ASN A 1 77 ? -12.406 -19 -20.906 1 87.75 77 ASN A O 1
ATOM 605 N N . THR A 1 78 ? -14.516 -19.438 -21.312 1 79.88 78 THR A N 1
ATOM 606 C CA . THR A 1 78 ? -14.25 -20.375 -22.391 1 79.88 78 THR A CA 1
ATOM 607 C C . THR A 1 78 ? -13.492 -19.688 -23.531 1 79.88 78 THR A C 1
ATOM 609 O O . THR A 1 78 ? -12.773 -20.328 -24.281 1 79.88 78 THR A O 1
ATOM 612 N N . SER A 1 79 ? -13.547 -18.406 -23.578 1 82.88 79 SER A N 1
ATOM 613 C CA . SER A 1 79 ? -12.945 -17.672 -24.672 1 82.88 79 SER A CA 1
ATOM 614 C C . SER A 1 79 ? -11.539 -17.188 -24.312 1 82.88 79 SER A C 1
ATOM 616 O O . SER A 1 79 ? -10.82 -16.656 -25.172 1 82.88 79 SER A O 1
ATOM 618 N N . SER A 1 80 ? -11.234 -17.469 -23.109 1 86.94 80 SER A N 1
ATOM 619 C CA . SER A 1 80 ? -9.914 -17.016 -22.688 1 86.94 80 SER A CA 1
ATOM 620 C C . SER A 1 80 ? -8.812 -17.859 -23.297 1 86.94 80 SER A C 1
ATOM 622 O O . SER A 1 80 ? -8.922 -19.078 -23.375 1 86.94 80 SER A O 1
ATOM 624 N N . GLU A 1 81 ? -7.781 -17.141 -23.828 1 87.75 81 GLU A N 1
ATOM 625 C CA . GLU A 1 81 ? -6.629 -17.797 -24.422 1 87.75 81 GLU A CA 1
ATOM 626 C C . GLU A 1 81 ? -5.34 -17.453 -23.672 1 87.75 81 GLU A C 1
ATOM 628 O O . GLU A 1 81 ? -5.18 -16.344 -23.188 1 87.75 81 GLU A O 1
ATOM 633 N N . LEU A 1 82 ? -4.543 -18.469 -23.609 1 93.81 82 LEU A N 1
ATOM 634 C CA . LEU A 1 82 ? -3.213 -18.266 -23.047 1 93.81 82 LEU A CA 1
ATOM 635 C C . LEU A 1 82 ? -2.264 -17.688 -24.078 1 93.81 82 LEU A C 1
ATOM 637 O O . LEU A 1 82 ? -1.903 -18.359 -25.047 1 93.81 82 LEU A O 1
ATOM 641 N N . ASP A 1 83 ? -1.969 -16.469 -24 1 95.19 83 ASP A N 1
ATOM 642 C CA . ASP A 1 83 ? -1.002 -15.805 -24.875 1 95.19 83 ASP A CA 1
ATOM 643 C C . ASP A 1 83 ? -0.019 -14.961 -24.062 1 95.19 83 ASP A C 1
ATOM 645 O O . ASP A 1 83 ? -0.041 -14.984 -22.828 1 95.19 83 ASP A O 1
ATOM 649 N N . ASP A 1 84 ? 0.854 -14.266 -24.75 1 96.44 84 ASP A N 1
ATOM 650 C CA . ASP A 1 84 ? 1.914 -13.523 -24.062 1 96.44 84 ASP A CA 1
ATOM 651 C C . ASP A 1 84 ? 1.34 -12.391 -23.234 1 96.44 84 ASP A C 1
ATOM 653 O O . ASP A 1 84 ? 1.842 -12.094 -22.141 1 96.44 84 ASP A O 1
ATOM 657 N N . ASP A 1 85 ? 0.304 -11.742 -23.781 1 97.12 85 ASP A N 1
ATOM 658 C CA . ASP A 1 85 ? -0.305 -10.633 -23.062 1 97.12 85 ASP A CA 1
ATOM 659 C C . ASP A 1 85 ? -0.918 -11.109 -21.734 1 97.12 85 ASP A C 1
ATOM 661 O O . ASP A 1 85 ? -0.832 -10.422 -20.719 1 97.12 85 ASP A O 1
ATOM 665 N N . PHE A 1 86 ? -1.547 -12.289 -21.797 1 97.25 86 PHE A N 1
ATOM 666 C CA . PHE A 1 86 ? -2.129 -12.875 -20.594 1 97.25 86 PHE A CA 1
ATOM 667 C C . PHE A 1 86 ? -1.061 -13.109 -19.531 1 97.25 86 PHE A C 1
ATOM 669 O O . PHE A 1 86 ? -1.257 -12.773 -18.359 1 97.25 86 PHE A O 1
ATOM 676 N N . ILE A 1 87 ? 0.066 -13.609 -19.875 1 98.69 87 ILE A N 1
ATOM 677 C CA . ILE A 1 87 ? 1.166 -13.898 -18.969 1 98.69 87 ILE A CA 1
ATOM 678 C C . ILE A 1 87 ? 1.708 -12.594 -18.375 1 98.69 87 ILE A C 1
ATOM 680 O O . ILE A 1 87 ? 1.925 -12.492 -17.172 1 98.69 87 ILE A O 1
ATOM 684 N N . LYS A 1 88 ? 1.832 -11.602 -19.219 1 98.81 88 LYS A N 1
ATOM 685 C CA . LYS A 1 88 ? 2.32 -10.297 -18.781 1 98.81 88 LYS A CA 1
ATOM 686 C C . LYS A 1 88 ? 1.325 -9.625 -17.844 1 98.81 88 LYS A C 1
ATOM 688 O O . LYS A 1 88 ? 1.723 -8.961 -16.875 1 98.81 88 LYS A O 1
ATOM 693 N N . ASP A 1 89 ? 0.057 -9.82 -18.141 1 98.75 89 ASP A N 1
ATOM 694 C CA . ASP A 1 89 ? -0.979 -9.266 -17.281 1 98.75 89 ASP A CA 1
ATOM 695 C C . ASP A 1 89 ? -0.923 -9.875 -15.883 1 98.75 89 ASP A C 1
ATOM 697 O O . ASP A 1 89 ? -1.058 -9.172 -14.883 1 98.75 89 ASP A O 1
ATOM 701 N N . ILE A 1 90 ? -0.744 -11.203 -15.812 1 98.88 90 ILE A N 1
ATOM 702 C CA . ILE A 1 90 ? -0.619 -11.875 -14.523 1 98.88 90 ILE A CA 1
ATOM 703 C C . ILE A 1 90 ? 0.538 -11.266 -13.734 1 98.88 90 ILE A C 1
ATOM 705 O O . ILE A 1 90 ? 0.387 -10.938 -12.555 1 98.88 90 ILE A O 1
ATOM 709 N N . HIS A 1 91 ? 1.646 -11.086 -14.391 1 98.94 91 HIS A N 1
ATOM 710 C CA . HIS A 1 91 ? 2.832 -10.516 -13.758 1 98.94 91 HIS A CA 1
ATOM 711 C C . HIS A 1 91 ? 2.578 -9.086 -13.297 1 98.94 91 HIS A C 1
ATOM 713 O O . HIS A 1 91 ? 2.951 -8.711 -12.18 1 98.94 91 HIS A O 1
ATOM 719 N N . ALA A 1 92 ? 1.927 -8.297 -14.141 1 98.88 92 ALA A N 1
ATOM 720 C CA . ALA A 1 92 ? 1.609 -6.906 -13.812 1 98.88 92 ALA A CA 1
ATOM 721 C C . ALA A 1 92 ? 0.719 -6.82 -12.578 1 98.88 92 ALA A C 1
ATOM 723 O O . ALA A 1 92 ? 0.964 -6.008 -11.688 1 98.88 92 ALA A O 1
ATOM 724 N N . ILE A 1 93 ? -0.275 -7.66 -12.531 1 98.88 93 ILE A N 1
ATOM 725 C CA . ILE A 1 93 ? -1.22 -7.656 -11.414 1 98.88 93 ILE A CA 1
ATOM 726 C C . ILE A 1 93 ? -0.511 -8.094 -10.133 1 98.88 93 ILE A C 1
ATOM 728 O O . ILE A 1 93 ? -0.714 -7.496 -9.078 1 98.88 93 ILE A O 1
ATOM 732 N N . LEU A 1 94 ? 0.379 -9.07 -10.203 1 98.88 94 LEU A N 1
ATOM 733 C CA . LEU A 1 94 ? 1.144 -9.602 -9.086 1 98.88 94 LEU A CA 1
ATOM 734 C C . LEU A 1 94 ? 1.897 -8.492 -8.359 1 98.88 94 LEU A C 1
ATOM 736 O O . LEU A 1 94 ? 1.938 -8.461 -7.129 1 98.88 94 LEU A O 1
ATOM 740 N N . PHE A 1 95 ? 2.398 -7.52 -9.125 1 98.81 95 PHE A N 1
ATOM 741 C CA . PHE A 1 95 ? 3.289 -6.535 -8.523 1 98.81 95 PHE A CA 1
ATOM 742 C C . PHE A 1 95 ? 2.639 -5.156 -8.5 1 98.81 95 PHE A C 1
ATOM 744 O O . PHE A 1 95 ? 3.258 -4.18 -8.078 1 98.81 95 PHE A O 1
ATOM 751 N N . ALA A 1 96 ? 1.373 -5.039 -8.922 1 98.69 96 ALA A N 1
ATOM 752 C CA . ALA A 1 96 ? 0.72 -3.75 -9.141 1 98.69 96 ALA A CA 1
ATOM 753 C C . ALA A 1 96 ? 0.708 -2.912 -7.871 1 98.69 96 ALA A C 1
ATOM 755 O O . ALA A 1 96 ? 1.112 -1.747 -7.883 1 98.69 96 ALA A O 1
ATOM 756 N N . LYS A 1 97 ? 0.28 -3.486 -6.785 1 98.44 97 LYS A N 1
ATOM 757 C CA . LYS A 1 97 ? 0.136 -2.736 -5.539 1 98.44 97 LYS A CA 1
ATOM 758 C C . LYS A 1 97 ? 1.495 -2.291 -5.008 1 98.44 97 LYS A C 1
ATOM 760 O O . LYS A 1 97 ? 1.661 -1.139 -4.602 1 98.44 97 LYS A O 1
ATOM 765 N N . ALA A 1 98 ? 2.449 -3.205 -5.008 1 98.5 98 ALA A N 1
ATOM 766 C CA . ALA A 1 98 ? 3.791 -2.848 -4.559 1 98.5 98 ALA A CA 1
ATOM 767 C C . ALA A 1 98 ? 4.406 -1.784 -5.465 1 98.5 98 ALA A C 1
ATOM 769 O O . ALA A 1 98 ? 5.105 -0.884 -4.988 1 98.5 98 ALA A O 1
ATOM 770 N N . MET A 1 99 ? 4.152 -1.904 -6.77 1 98.31 99 MET A N 1
ATOM 771 C CA . MET A 1 99 ? 4.684 -0.94 -7.73 1 98.31 99 MET A CA 1
ATOM 772 C C . MET A 1 99 ? 4.156 0.461 -7.441 1 98.31 99 MET A C 1
ATOM 774 O O . MET A 1 99 ? 4.883 1.445 -7.586 1 98.31 99 MET A O 1
ATOM 778 N N . LYS A 1 100 ? 2.941 0.552 -7.02 1 97.38 100 LYS A N 1
ATOM 779 C CA . LYS A 1 100 ? 2.285 1.832 -6.77 1 97.38 100 LYS A CA 1
ATOM 780 C C . LYS A 1 100 ? 2.85 2.506 -5.523 1 97.38 100 LYS A C 1
ATOM 782 O O . LYS A 1 100 ? 2.879 3.736 -5.434 1 97.38 100 LYS A O 1
ATOM 787 N N . ILE A 1 101 ? 3.332 1.735 -4.535 1 97.44 101 ILE A N 1
ATOM 788 C CA . ILE A 1 101 ? 3.68 2.281 -3.229 1 97.44 101 ILE A CA 1
ATOM 789 C C . ILE A 1 101 ? 5.195 2.285 -3.057 1 97.44 101 ILE A C 1
ATOM 791 O O . ILE A 1 101 ? 5.762 3.23 -2.502 1 97.44 101 ILE A O 1
ATOM 795 N N . CYS A 1 102 ? 5.82 1.198 -3.547 1 96.38 102 CYS A N 1
ATOM 796 C CA . CYS A 1 102 ? 7.246 1.013 -3.301 1 96.38 102 CYS A CA 1
ATOM 797 C C . CYS A 1 102 ? 7.965 0.574 -4.57 1 96.38 102 CYS A C 1
ATOM 799 O O . CYS A 1 102 ? 8.625 -0.47 -4.59 1 96.38 102 CYS A O 1
ATOM 801 N N . PRO A 1 103 ? 7.957 1.319 -5.637 1 97.12 103 PRO A N 1
ATOM 802 C CA . PRO A 1 103 ? 8.578 0.892 -6.891 1 97.12 103 PRO A CA 1
ATOM 803 C C . PRO A 1 103 ? 10.078 0.631 -6.754 1 97.12 103 PRO A C 1
ATOM 805 O O . PRO A 1 103 ? 10.633 -0.2 -7.477 1 97.12 103 PRO A O 1
ATOM 808 N N . GLU A 1 104 ? 10.703 1.271 -5.766 1 96.5 104 GLU A N 1
ATOM 809 C CA . GLU A 1 104 ? 12.156 1.164 -5.605 1 96.5 104 GLU A CA 1
ATOM 810 C C . GLU A 1 104 ? 12.547 -0.193 -5.027 1 96.5 104 GLU A C 1
ATOM 812 O O . GLU A 1 104 ? 13.719 -0.58 -5.078 1 96.5 104 GLU A O 1
ATOM 817 N N . ARG A 1 105 ? 11.539 -0.942 -4.547 1 96.94 105 ARG A N 1
ATOM 818 C CA . ARG A 1 105 ? 11.812 -2.227 -3.912 1 96.94 105 ARG A CA 1
ATOM 819 C C . ARG A 1 105 ? 11.633 -3.375 -4.898 1 96.94 105 ARG A C 1
ATOM 821 O O . ARG A 1 105 ? 11.844 -4.539 -4.551 1 96.94 105 ARG A O 1
ATOM 828 N N . LEU A 1 106 ? 11.266 -3.096 -6.141 1 97.75 106 LEU A N 1
ATOM 829 C CA . LEU A 1 106 ? 10.93 -4.137 -7.105 1 97.75 106 LEU A CA 1
ATOM 830 C C . LEU A 1 106 ? 11.93 -4.16 -8.25 1 97.75 106 LEU A C 1
ATOM 832 O O . LEU A 1 106 ? 12.445 -3.115 -8.656 1 97.75 106 LEU A O 1
ATOM 836 N N . GLU A 1 107 ? 12.188 -5.359 -8.703 1 96.81 107 GLU A N 1
ATOM 837 C CA . GLU A 1 107 ? 12.938 -5.496 -9.945 1 96.81 107 GLU A CA 1
ATOM 838 C C . GLU A 1 107 ? 12.055 -5.207 -11.156 1 96.81 107 GLU A C 1
ATOM 840 O O . GLU A 1 107 ? 10.93 -5.703 -11.242 1 96.81 107 GLU A O 1
ATOM 845 N N . LYS A 1 108 ? 12.539 -4.434 -12.102 1 96.56 108 LYS A N 1
ATOM 846 C CA . LYS A 1 108 ? 11.789 -4 -13.281 1 96.56 108 LYS A CA 1
ATOM 847 C C . LYS A 1 108 ? 12.375 -4.598 -14.555 1 96.56 108 LYS A C 1
ATOM 849 O O . LYS A 1 108 ? 13.531 -5.023 -14.57 1 96.56 108 LYS A O 1
ATOM 854 N N . PRO A 1 109 ? 11.57 -4.695 -15.531 1 98.12 109 PRO A N 1
ATOM 855 C CA . PRO A 1 109 ? 10.234 -4.137 -15.719 1 98.12 109 PRO A CA 1
ATOM 856 C C . PRO A 1 109 ? 9.133 -5.031 -15.148 1 98.12 109 PRO A C 1
ATOM 858 O O . PRO A 1 109 ? 9.328 -6.242 -15.016 1 98.12 109 PRO A O 1
ATOM 861 N N . ILE A 1 110 ? 7.996 -4.48 -14.875 1 98.5 110 ILE A N 1
ATOM 862 C CA . ILE A 1 110 ? 6.789 -5.172 -14.43 1 98.5 110 ILE A CA 1
ATOM 863 C C . ILE A 1 110 ? 5.809 -5.293 -15.594 1 98.5 110 ILE A C 1
ATOM 865 O O . ILE A 1 110 ? 5.527 -4.309 -16.281 1 98.5 110 ILE A O 1
ATOM 869 N N . GLY A 1 111 ? 5.328 -6.414 -15.883 1 98.62 111 GLY A N 1
ATOM 870 C CA . GLY A 1 111 ? 4.383 -6.641 -16.969 1 98.62 111 GLY A CA 1
ATOM 871 C C . GLY A 1 111 ? 5.039 -6.68 -18.328 1 98.62 111 GLY A C 1
ATOM 872 O O . GLY A 1 111 ? 4.375 -6.477 -19.344 1 98.62 111 GLY A O 1
ATOM 873 N N . ALA A 1 112 ? 6.348 -6.809 -18.297 1 98.5 112 ALA A N 1
ATOM 874 C CA . ALA A 1 112 ? 7.121 -6.902 -19.531 1 98.5 112 ALA A CA 1
ATOM 875 C C . ALA A 1 112 ? 8.32 -7.836 -19.359 1 98.5 112 ALA A C 1
ATOM 877 O O . ALA A 1 112 ? 8.734 -8.117 -18.234 1 98.5 112 ALA A O 1
ATOM 878 N N . TRP A 1 113 ? 8.805 -8.359 -20.484 1 98.56 113 TRP A N 1
ATOM 879 C CA . TRP A 1 113 ? 9.953 -9.258 -20.422 1 98.56 113 TRP A CA 1
ATOM 880 C C . TRP A 1 113 ? 11.195 -8.531 -19.922 1 98.56 113 TRP A C 1
ATOM 882 O O . TRP A 1 113 ? 11.391 -7.352 -20.219 1 98.56 113 TRP A O 1
ATOM 892 N N . ARG A 1 114 ? 12.023 -9.273 -19.219 1 98.12 114 ARG A N 1
ATOM 893 C CA . ARG A 1 114 ? 13.289 -8.719 -18.766 1 98.12 114 ARG A CA 1
ATOM 894 C C . ARG A 1 114 ? 14.211 -8.398 -19.938 1 98.12 114 ARG A C 1
ATOM 896 O O . ARG A 1 114 ? 14.133 -9.047 -20.984 1 98.12 114 ARG A O 1
ATOM 903 N N . THR A 1 115 ? 15.102 -7.48 -19.719 1 96.81 115 THR A N 1
ATOM 904 C CA . THR A 1 115 ? 16.016 -7.039 -20.766 1 96.81 115 THR A CA 1
ATOM 905 C C . THR A 1 115 ? 17.453 -7.406 -20.422 1 96.81 115 THR A C 1
ATOM 907 O O . THR A 1 115 ? 18.375 -7.168 -21.203 1 96.81 115 THR A O 1
ATOM 910 N N . ASP A 1 116 ? 17.672 -7.957 -19.266 1 95.19 116 ASP A N 1
ATOM 911 C CA . ASP A 1 116 ? 19.016 -8.312 -18.828 1 95.19 116 ASP A CA 1
ATOM 912 C C . ASP A 1 116 ? 19.172 -9.82 -18.703 1 95.19 116 ASP A C 1
ATOM 914 O O . ASP A 1 116 ? 18.188 -10.555 -18.719 1 95.19 116 ASP A O 1
ATOM 918 N N . GLU A 1 117 ? 20.484 -10.172 -18.656 1 92.44 117 GLU A N 1
ATOM 919 C CA . GLU A 1 117 ? 20.766 -11.594 -18.453 1 92.44 117 GLU A CA 1
ATOM 920 C C . GLU A 1 117 ? 20.562 -11.992 -16.984 1 92.44 117 GLU A C 1
ATOM 922 O O . GLU A 1 117 ? 20.875 -11.219 -16.078 1 92.44 117 GLU A O 1
ATOM 927 N N . ARG A 1 118 ? 19.875 -13.102 -16.891 1 88.62 118 ARG A N 1
ATOM 928 C CA . ARG A 1 118 ? 19.672 -13.664 -15.562 1 88.62 118 ARG A CA 1
ATOM 929 C C . ARG A 1 118 ? 20.188 -15.102 -15.5 1 88.62 118 ARG A C 1
ATOM 931 O O . ARG A 1 118 ? 20.359 -15.75 -16.531 1 88.62 118 ARG A O 1
ATOM 938 N N . TYR A 1 119 ? 20.531 -15.398 -14.273 1 82.69 119 TYR A N 1
ATOM 939 C CA . TYR A 1 119 ? 20.984 -16.766 -14.023 1 82.69 119 TYR A CA 1
ATOM 940 C C . TYR A 1 119 ? 20.375 -17.312 -12.734 1 82.69 119 TYR A C 1
ATOM 94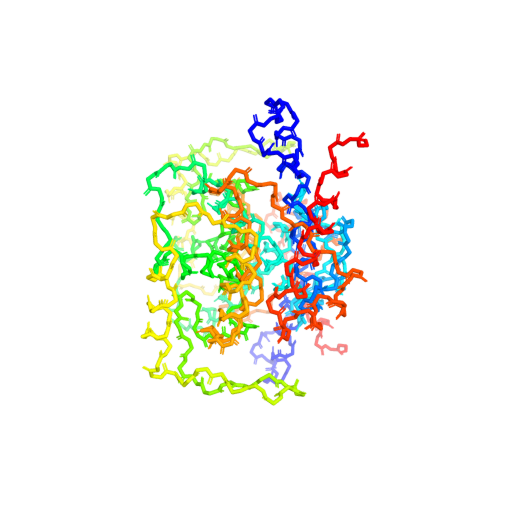2 O O . TYR A 1 119 ? 20.016 -16.547 -11.836 1 82.69 119 TYR A O 1
ATOM 950 N N . ILE A 1 120 ? 20.047 -18.578 -12.758 1 76.62 120 ILE A N 1
ATOM 951 C CA . ILE A 1 120 ? 19.609 -19.234 -11.531 1 76.62 120 ILE A CA 1
ATOM 952 C C . ILE A 1 120 ? 20.812 -19.766 -10.758 1 76.62 120 ILE A C 1
ATOM 954 O O . ILE A 1 120 ? 21.578 -20.578 -11.273 1 76.62 120 ILE A O 1
ATOM 958 N N . LYS A 1 121 ? 20.984 -19.156 -9.672 1 65.5 121 LYS A N 1
ATOM 959 C CA . LYS A 1 121 ? 22.156 -19.5 -8.875 1 65.5 121 LYS A CA 1
ATOM 960 C C . LYS A 1 121 ? 22.203 -20.984 -8.555 1 65.5 121 LYS A C 1
ATOM 962 O O . LYS A 1 121 ? 21.203 -21.562 -8.102 1 65.5 121 LYS A O 1
ATOM 967 N N . GLY A 1 122 ? 23.203 -21.641 -8.797 1 58.59 122 GLY A N 1
ATOM 968 C CA . GLY A 1 122 ? 23.469 -23.016 -8.438 1 58.59 122 GLY A CA 1
ATOM 969 C C . GLY A 1 122 ? 23.016 -24.016 -9.492 1 58.59 122 GLY A C 1
ATOM 970 O O . GLY A 1 122 ? 23.156 -25.219 -9.312 1 58.59 122 GLY A O 1
ATOM 971 N N . VAL A 1 123 ? 22.266 -23.562 -10.344 1 67.5 123 VAL A N 1
ATOM 972 C CA . VAL A 1 123 ? 21.797 -24.469 -11.391 1 67.5 123 VAL A CA 1
ATOM 973 C C . VAL A 1 123 ? 22.453 -24.094 -12.719 1 67.5 123 VAL A C 1
ATOM 975 O O . VAL A 1 123 ? 22.641 -22.906 -13.023 1 67.5 123 VAL A O 1
ATOM 978 N N . ASP A 1 124 ? 23.062 -25.031 -13.227 1 69.06 124 ASP A N 1
ATOM 979 C CA . ASP A 1 124 ? 23.688 -24.828 -14.523 1 69.06 124 ASP A CA 1
ATOM 980 C C . ASP A 1 124 ? 22.656 -24.828 -15.648 1 69.06 124 ASP A C 1
ATOM 982 O O . ASP A 1 124 ? 22.656 -25.719 -16.5 1 69.06 124 ASP A O 1
ATOM 986 N N . ILE A 1 125 ? 21.625 -24.094 -15.461 1 79.25 125 ILE A N 1
ATOM 987 C CA . ILE A 1 125 ? 20.609 -23.969 -16.5 1 79.25 125 ILE A CA 1
ATOM 988 C C . ILE A 1 125 ? 20.672 -22.578 -17.109 1 79.25 125 ILE A C 1
ATOM 990 O O . ILE A 1 125 ? 20.719 -21.562 -16.391 1 79.25 125 ILE A O 1
ATOM 994 N N . LYS A 1 126 ? 20.938 -22.609 -18.375 1 86.38 126 LYS A N 1
ATOM 995 C CA . LYS A 1 126 ? 20.953 -21.344 -19.109 1 86.38 126 LYS A CA 1
ATOM 996 C C . LYS A 1 126 ? 19.547 -20.859 -19.406 1 86.38 126 LYS A C 1
ATOM 998 O O . LYS A 1 126 ? 18.75 -21.578 -20.016 1 86.38 126 LYS A O 1
ATOM 1003 N N . LEU A 1 127 ? 19.281 -19.703 -18.969 1 94.38 127 LEU A N 1
ATOM 1004 C CA . LEU A 1 127 ? 18 -19.078 -19.25 1 94.38 127 LEU A CA 1
ATOM 1005 C C . LEU A 1 127 ? 18 -18.469 -20.656 1 94.38 127 LEU A C 1
ATOM 1007 O O . LEU A 1 127 ? 19.047 -18.312 -21.281 1 94.38 127 LEU A O 1
ATOM 1011 N N . SER A 1 128 ? 16.828 -18.266 -21.172 1 96.94 128 SER A N 1
ATOM 1012 C CA . SER A 1 128 ? 16.734 -17.609 -22.484 1 96.94 128 SER A CA 1
ATOM 1013 C C . SER A 1 128 ? 17.453 -16.266 -22.469 1 96.94 128 SER A C 1
ATOM 1015 O O . SER A 1 128 ? 17.375 -15.516 -21.5 1 96.94 128 SER A O 1
ATOM 1017 N N . GLN A 1 129 ? 18.125 -16.016 -23.594 1 96.5 129 GLN A N 1
ATOM 1018 C CA . GLN A 1 129 ? 18.641 -14.672 -23.781 1 96.5 129 GLN A CA 1
ATOM 1019 C C . GLN A 1 129 ? 17.5 -13.656 -23.906 1 96.5 129 GLN A C 1
ATOM 1021 O O . GLN A 1 129 ? 16.453 -13.969 -24.469 1 96.5 129 GLN A O 1
ATOM 1026 N N . PRO A 1 130 ? 17.781 -12.492 -23.406 1 97.06 130 PRO A N 1
ATOM 1027 C CA . PRO A 1 130 ? 16.719 -11.484 -23.438 1 97.06 130 PRO A CA 1
ATOM 1028 C C . PRO A 1 130 ? 16.109 -11.312 -24.828 1 97.06 130 PRO A C 1
ATOM 1030 O O . PRO A 1 130 ? 14.883 -11.281 -24.953 1 97.06 130 PRO A O 1
ATOM 1033 N N . ARG A 1 131 ? 16.812 -11.344 -25.891 1 97 131 ARG A N 1
ATOM 1034 C CA . ARG A 1 131 ? 16.344 -11.109 -27.25 1 97 131 ARG A CA 1
ATOM 1035 C C . ARG A 1 131 ? 15.516 -12.289 -27.75 1 97 131 ARG A C 1
ATOM 1037 O O . ARG A 1 131 ? 14.781 -12.164 -28.734 1 97 131 ARG A O 1
ATOM 1044 N N . MET A 1 132 ? 15.648 -13.414 -27.016 1 98 132 MET A N 1
ATOM 1045 C CA . MET A 1 132 ? 14.977 -14.625 -27.484 1 98 132 MET A CA 1
ATOM 1046 C C . MET A 1 132 ? 13.727 -14.898 -26.672 1 98 132 MET A C 1
ATOM 1048 O O . MET A 1 132 ? 12.93 -15.781 -27.016 1 98 132 MET A O 1
ATOM 1052 N N . ILE A 1 133 ? 13.492 -14.164 -25.656 1 98.44 133 ILE A N 1
ATOM 1053 C CA . ILE A 1 133 ? 12.414 -14.445 -24.703 1 98.44 133 ILE A CA 1
ATOM 1054 C C . ILE A 1 133 ? 11.07 -14.414 -25.438 1 98.44 133 ILE A C 1
ATOM 1056 O O . ILE A 1 133 ? 10.25 -15.312 -25.266 1 98.44 133 ILE A O 1
ATOM 1060 N N . ASP A 1 134 ? 10.883 -13.414 -26.25 1 98.19 134 ASP A N 1
ATOM 1061 C CA . ASP A 1 134 ? 9.625 -13.297 -26.969 1 98.19 134 ASP A CA 1
ATOM 1062 C C . ASP A 1 134 ? 9.383 -14.523 -27.859 1 98.19 134 ASP A C 1
ATOM 1064 O O . ASP A 1 134 ? 8.312 -15.133 -27.797 1 98.19 134 ASP A O 1
ATOM 1068 N N . GLN A 1 135 ? 10.352 -14.93 -28.625 1 98.19 135 GLN A N 1
ATOM 1069 C CA . GLN A 1 135 ? 10.25 -16.078 -29.516 1 98.19 135 GLN A CA 1
ATOM 1070 C C . GLN A 1 135 ? 10.078 -17.375 -28.734 1 98.19 135 GLN A C 1
ATOM 1072 O O . GLN A 1 135 ? 9.242 -18.219 -29.078 1 98.19 135 GLN A O 1
ATOM 1077 N N . ASP A 1 136 ? 10.883 -17.516 -27.703 1 98.38 136 ASP A N 1
ATOM 1078 C CA . ASP A 1 136 ? 10.82 -18.719 -26.891 1 98.38 136 ASP A CA 1
ATOM 1079 C C . ASP A 1 136 ? 9.453 -18.875 -26.219 1 98.38 136 ASP A C 1
ATOM 1081 O O . ASP A 1 136 ? 8.898 -19.969 -26.156 1 98.38 136 ASP A O 1
ATOM 1085 N N . THR A 1 137 ? 8.891 -17.75 -25.734 1 98.38 137 THR A N 1
ATOM 1086 C CA . THR A 1 137 ? 7.578 -17.781 -25.094 1 98.38 137 THR A CA 1
ATOM 1087 C C . THR A 1 137 ? 6.484 -18.078 -26.109 1 98.38 137 THR A C 1
ATOM 1089 O O . THR A 1 137 ? 5.59 -18.891 -25.844 1 98.38 137 THR A O 1
ATOM 1092 N N . ASN A 1 138 ? 6.574 -17.5 -27.281 1 97.31 138 ASN A N 1
ATOM 1093 C CA . ASN A 1 138 ? 5.602 -17.766 -28.328 1 97.31 138 ASN A CA 1
ATOM 1094 C C . ASN A 1 138 ? 5.629 -19.234 -28.75 1 97.31 138 ASN A C 1
ATOM 1096 O O . ASN A 1 138 ? 4.582 -19.844 -29 1 97.31 138 ASN A O 1
ATOM 1100 N N . ASN A 1 139 ? 6.797 -19.766 -28.906 1 97.69 139 ASN A N 1
ATOM 1101 C CA . ASN A 1 139 ? 6.934 -21.188 -29.234 1 97.69 139 ASN A CA 1
ATOM 1102 C C . ASN A 1 139 ? 6.297 -22.078 -28.188 1 97.69 139 ASN A C 1
ATOM 1104 O O . ASN A 1 139 ? 5.633 -23.062 -28.5 1 97.69 139 ASN A O 1
ATOM 1108 N N . LEU A 1 140 ? 6.566 -21.719 -26.953 1 97.69 140 LEU A N 1
ATOM 1109 C CA . LEU A 1 140 ? 5.988 -22.469 -25.844 1 97.69 140 LEU A CA 1
ATOM 1110 C C . LEU A 1 140 ? 4.465 -22.438 -25.891 1 97.69 140 LEU A C 1
ATOM 1112 O O . LEU A 1 140 ? 3.811 -23.469 -25.75 1 97.69 140 LEU A O 1
ATOM 1116 N N . LEU A 1 141 ? 3.9 -21.25 -26.141 1 97.19 141 LEU A N 1
ATOM 1117 C CA . LEU A 1 141 ? 2.455 -21.062 -26.156 1 97.19 141 LEU A CA 1
ATOM 1118 C C . LEU A 1 141 ? 1.826 -21.797 -27.344 1 97.19 141 LEU A C 1
ATOM 1120 O O . LEU A 1 141 ? 0.718 -22.328 -27.219 1 97.19 141 LEU A O 1
ATOM 1124 N N . TYR A 1 142 ? 2.514 -21.906 -28.406 1 94.81 142 TYR A N 1
ATOM 1125 C CA . TYR A 1 142 ? 2.027 -22.594 -29.594 1 94.81 142 TYR A CA 1
ATOM 1126 C C . TYR A 1 142 ? 1.865 -24.094 -29.328 1 94.81 142 TYR A C 1
ATOM 1128 O O . TYR A 1 142 ? 0.944 -24.719 -29.844 1 94.81 142 TYR A O 1
ATOM 1136 N N . GLN A 1 143 ? 2.672 -24.609 -28.469 1 92.88 143 GLN A N 1
ATOM 1137 C CA . GLN A 1 143 ? 2.67 -26.031 -28.172 1 92.88 143 GLN A CA 1
ATOM 1138 C C . GLN A 1 143 ? 1.428 -26.438 -27.375 1 92.88 143 GLN A C 1
ATOM 1140 O O . GLN A 1 143 ? 1.028 -27.609 -27.391 1 92.88 143 GLN A O 1
ATOM 1145 N N . VAL A 1 144 ? 0.853 -25.484 -26.719 1 91.75 144 VAL A N 1
ATOM 1146 C CA . VAL A 1 144 ? -0.259 -25.844 -25.844 1 91.75 144 VAL A CA 1
ATOM 1147 C C . VAL A 1 144 ? -1.544 -25.188 -26.359 1 91.75 144 VAL A C 1
ATOM 1149 O O . VAL A 1 144 ? -2.572 -25.234 -25.672 1 91.75 144 VAL A O 1
ATOM 1152 N N . LYS A 1 145 ? -1.536 -24.656 -27.484 1 86.06 145 LYS A N 1
ATOM 1153 C CA . LYS A 1 145 ? -2.674 -23.906 -28 1 86.06 145 LYS A CA 1
ATOM 1154 C C . LYS A 1 145 ? -3.869 -24.828 -28.25 1 86.06 145 LYS A C 1
ATOM 1156 O O . LYS A 1 145 ? -3.723 -25.906 -28.828 1 86.06 145 LYS A O 1
ATOM 1161 N N . ASP A 1 146 ? -5.059 -24.328 -27.797 1 69.12 146 ASP A N 1
ATOM 1162 C CA . ASP A 1 146 ? -6.383 -24.844 -28.141 1 69.12 146 ASP A CA 1
ATOM 1163 C C . ASP A 1 146 ? -6.504 -26.328 -27.812 1 69.12 146 ASP A C 1
ATOM 1165 O O . ASP A 1 146 ? -7.031 -27.094 -28.625 1 69.12 146 ASP A O 1
ATOM 1169 N N . LYS A 1 147 ? -5.883 -26.859 -26.703 1 76.69 147 LYS A N 1
ATOM 1170 C CA . LYS A 1 147 ? -6.043 -28.266 -26.375 1 76.69 147 LYS A CA 1
ATOM 1171 C C . LYS A 1 147 ? -6.156 -28.484 -24.875 1 76.69 147 LYS A C 1
ATOM 1173 O O . LYS A 1 147 ? -5.727 -27.625 -24.078 1 76.69 147 LYS A O 1
ATOM 1178 N N . ALA A 1 148 ? -6.969 -29.453 -24.516 1 85.19 148 ALA A N 1
ATOM 1179 C CA . ALA A 1 148 ? -6.926 -29.938 -23.141 1 85.19 148 ALA A CA 1
ATOM 1180 C C . ALA A 1 148 ? -5.57 -30.562 -22.828 1 85.19 148 ALA A C 1
ATOM 1182 O O . ALA A 1 148 ? -5.031 -31.328 -23.625 1 85.19 148 ALA A O 1
ATOM 1183 N N . LEU A 1 149 ? -5.066 -30.172 -21.75 1 94.19 149 LEU A N 1
ATOM 1184 C CA . LEU A 1 149 ? -3.711 -30.594 -21.422 1 94.19 149 LEU A CA 1
ATOM 1185 C C . LEU A 1 149 ? -3.732 -31.703 -20.375 1 94.19 149 LEU A C 1
ATOM 1187 O O . LEU A 1 149 ? -4.555 -31.672 -19.453 1 94.19 149 LEU A O 1
ATOM 1191 N N . SER A 1 150 ? -2.854 -32.625 -20.609 1 95.5 150 SER A N 1
ATOM 1192 C CA . SER A 1 150 ? -2.588 -33.562 -19.531 1 95.5 150 SER A CA 1
ATOM 1193 C C . SER A 1 150 ? -1.713 -32.938 -18.453 1 95.5 150 SER A C 1
ATOM 1195 O O . SER A 1 150 ? -1.159 -31.859 -18.641 1 95.5 150 SER A O 1
ATOM 1197 N N . LEU A 1 151 ? -1.654 -33.594 -17.312 1 96.81 151 LEU A N 1
ATOM 1198 C CA . LEU A 1 151 ? -0.767 -33.125 -16.266 1 96.81 151 LEU A CA 1
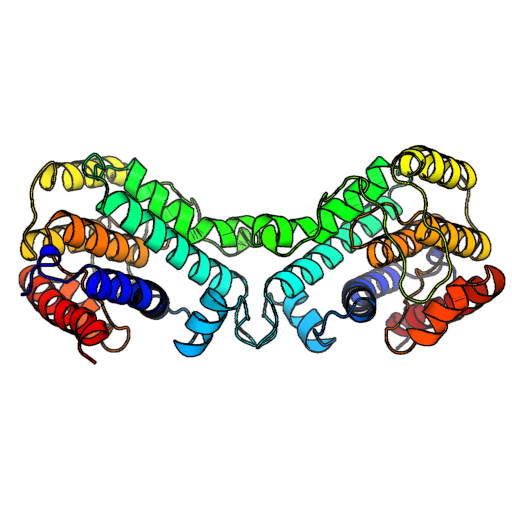ATOM 1199 C C . LEU A 1 151 ? 0.683 -33.125 -16.734 1 96.81 151 LEU A C 1
ATOM 1201 O O . LEU A 1 151 ? 1.464 -32.25 -16.344 1 96.81 151 LEU A O 1
ATOM 1205 N N . THR A 1 152 ? 0.978 -34.094 -17.562 1 97.62 152 THR A N 1
ATOM 1206 C CA . THR A 1 152 ? 2.32 -34.156 -18.141 1 97.62 152 THR A CA 1
ATOM 1207 C C . THR A 1 152 ? 2.58 -32.938 -19.031 1 97.62 152 THR A C 1
ATOM 1209 O O . THR A 1 152 ? 3.672 -32.375 -19 1 97.62 152 THR A O 1
ATOM 1212 N N . ASP A 1 153 ? 1.587 -32.562 -19.797 1 97.31 153 ASP A N 1
ATOM 1213 C CA . ASP A 1 153 ? 1.701 -31.375 -20.625 1 97.31 153 ASP A CA 1
ATOM 1214 C C . ASP A 1 153 ? 1.92 -30.125 -19.75 1 97.31 153 ASP A C 1
ATOM 1216 O O . ASP A 1 153 ? 2.754 -29.281 -20.078 1 97.31 153 ASP A O 1
ATOM 1220 N N . ILE A 1 154 ? 1.178 -30.047 -18.688 1 98 154 ILE A N 1
ATOM 1221 C CA . ILE A 1 154 ? 1.254 -28.906 -17.781 1 98 154 ILE A CA 1
ATOM 1222 C C . ILE A 1 154 ? 2.629 -28.875 -17.109 1 98 154 ILE A C 1
ATOM 1224 O O . ILE A 1 154 ? 3.236 -27.812 -16.984 1 98 154 ILE A O 1
ATOM 1228 N N . ALA A 1 155 ? 3.119 -30.016 -16.734 1 98.56 155 ALA A N 1
ATOM 1229 C CA . ALA A 1 155 ? 4.449 -30.125 -16.141 1 98.56 155 ALA A CA 1
ATOM 1230 C C . ALA A 1 155 ? 5.527 -29.656 -17.109 1 98.56 155 ALA A C 1
ATOM 1232 O O . ALA A 1 155 ? 6.418 -28.891 -16.75 1 98.56 155 ALA A O 1
ATOM 1233 N N . ASP A 1 156 ? 5.387 -30.125 -18.328 1 98.12 156 ASP A N 1
ATOM 1234 C CA . ASP A 1 156 ? 6.367 -29.766 -19.344 1 98.12 156 ASP A CA 1
ATOM 1235 C C . ASP A 1 156 ? 6.344 -28.266 -19.625 1 98.12 156 ASP A C 1
ATOM 1237 O O . ASP A 1 156 ? 7.398 -27.625 -19.75 1 98.12 156 ASP A O 1
ATOM 1241 N N . PHE A 1 157 ? 5.18 -27.734 -19.703 1 98.06 157 PHE A N 1
ATOM 1242 C CA . PHE A 1 157 ? 5.02 -26.297 -19.906 1 98.06 157 PHE A CA 1
ATOM 1243 C C . PHE A 1 157 ? 5.684 -25.516 -18.781 1 98.06 157 PHE A C 1
ATOM 1245 O O . PHE A 1 157 ? 6.422 -24.562 -19.031 1 98.06 157 PHE A O 1
ATOM 1252 N N . HIS A 1 158 ? 5.414 -25.906 -17.578 1 98.62 158 HIS A N 1
ATOM 1253 C CA . HIS A 1 158 ? 5.934 -25.203 -16.406 1 98.62 158 HIS A CA 1
ATOM 1254 C C . HIS A 1 158 ? 7.461 -25.219 -16.391 1 98.62 158 HIS A C 1
ATOM 1256 O O . HIS A 1 158 ? 8.094 -24.188 -16.141 1 98.62 158 HIS A O 1
ATOM 1262 N N . ILE A 1 159 ? 8.07 -26.344 -16.656 1 97.94 159 ILE A N 1
ATOM 1263 C CA . ILE A 1 159 ? 9.516 -26.484 -16.672 1 97.94 159 ILE A CA 1
ATOM 1264 C C . ILE A 1 159 ? 10.109 -25.578 -17.75 1 97.94 159 ILE A C 1
ATOM 1266 O O . ILE A 1 159 ? 11.062 -24.828 -17.5 1 97.94 159 ILE A O 1
ATOM 1270 N N . THR A 1 160 ? 9.508 -25.656 -18.922 1 97.94 160 THR A N 1
ATOM 1271 C CA . THR A 1 160 ? 10.008 -24.844 -20.031 1 97.94 160 THR A CA 1
ATOM 1272 C C . THR A 1 160 ? 9.867 -23.359 -19.719 1 97.94 160 THR A C 1
ATOM 1274 O O . THR A 1 160 ? 10.766 -22.562 -20.016 1 97.94 160 THR A O 1
ATOM 1277 N N . PHE A 1 161 ? 8.742 -22.969 -19.125 1 98.25 161 PHE A N 1
ATOM 1278 C CA . PHE A 1 161 ? 8.516 -21.578 -18.734 1 98.25 161 PHE A CA 1
ATOM 1279 C C . PHE A 1 161 ? 9.594 -21.109 -17.766 1 98.25 161 PHE A C 1
ATOM 1281 O O . PHE A 1 161 ? 10.133 -20.016 -17.922 1 98.25 161 PHE A O 1
ATOM 1288 N N . GLU A 1 162 ? 9.859 -21.953 -16.75 1 96.94 162 GLU A N 1
ATOM 1289 C CA . GLU A 1 162 ? 10.875 -21.609 -15.773 1 96.94 162 GLU A CA 1
ATOM 1290 C C . GLU A 1 162 ? 12.25 -21.484 -16.422 1 96.94 162 GLU A C 1
ATOM 1292 O O . GLU A 1 162 ? 13.078 -20.672 -15.984 1 96.94 162 GLU A O 1
ATOM 1297 N N . ARG A 1 163 ? 12.5 -22.203 -17.469 1 96 163 ARG A N 1
ATOM 1298 C CA . ARG A 1 163 ? 13.781 -22.156 -18.156 1 96 163 ARG A CA 1
ATOM 1299 C C . ARG A 1 163 ? 13.883 -20.906 -19.031 1 96 163 ARG A C 1
ATOM 1301 O O . ARG A 1 163 ? 14.961 -20.328 -19.188 1 96 163 ARG A O 1
ATOM 1308 N N . ILE A 1 164 ? 12.766 -20.547 -19.609 1 97.62 164 ILE A N 1
ATOM 1309 C CA . ILE A 1 164 ? 12.758 -19.281 -20.344 1 97.62 164 ILE A CA 1
ATOM 1310 C C . ILE A 1 164 ? 12.992 -18.125 -19.391 1 97.62 164 ILE A C 1
ATOM 1312 O O . ILE A 1 164 ? 13.82 -17.25 -19.656 1 97.62 164 ILE A O 1
ATOM 1316 N N . HIS A 1 165 ? 12.25 -18.172 -18.25 1 97.81 165 HIS A N 1
ATOM 1317 C CA . HIS A 1 165 ? 12.406 -17.203 -17.172 1 97.81 165 HIS A CA 1
ATOM 1318 C C . HIS A 1 165 ? 12.273 -15.773 -17.703 1 97.81 165 HIS A C 1
ATOM 1320 O O . HIS A 1 165 ? 13.211 -14.984 -17.609 1 97.81 165 HIS A O 1
ATOM 1326 N N . PRO A 1 166 ? 11.125 -15.391 -18.094 1 98.44 166 PRO A N 1
ATOM 1327 C CA . PRO A 1 166 ? 10.969 -14.203 -18.953 1 98.44 166 PRO A CA 1
ATOM 1328 C C . PRO A 1 166 ? 10.938 -12.906 -18.141 1 98.44 166 PRO A C 1
ATOM 1330 O O . PRO A 1 166 ? 11.047 -11.82 -18.719 1 98.44 166 PRO A O 1
ATOM 1333 N N . PHE A 1 167 ? 10.805 -12.977 -16.859 1 98.38 167 PHE A N 1
ATOM 1334 C CA . PHE A 1 167 ? 10.688 -11.758 -16.062 1 98.38 167 PHE A CA 1
ATOM 1335 C C . PHE A 1 167 ? 11.93 -11.547 -15.203 1 98.38 167 PHE A C 1
ATOM 1337 O O . PHE A 1 167 ? 12.703 -12.477 -14.977 1 98.38 167 PHE A O 1
ATOM 1344 N N . ALA A 1 168 ? 12.102 -10.312 -14.75 1 97.38 168 ALA A N 1
ATOM 1345 C CA . ALA A 1 168 ? 13.219 -9.984 -13.867 1 97.38 168 ALA A CA 1
ATOM 1346 C C . ALA A 1 168 ? 13.047 -10.625 -12.492 1 97.38 168 ALA A C 1
ATOM 1348 O O . ALA A 1 168 ? 14.031 -10.953 -11.836 1 97.38 168 ALA A O 1
ATOM 1349 N N . ASP A 1 169 ? 11.844 -10.688 -12.055 1 97.12 169 ASP A N 1
ATOM 1350 C CA . ASP A 1 169 ? 11.422 -11.352 -10.82 1 97.12 169 ASP A CA 1
ATOM 1351 C C . ASP A 1 169 ? 9.992 -11.867 -10.938 1 97.12 169 ASP A C 1
ATOM 1353 O O . ASP A 1 169 ? 9.234 -11.43 -11.805 1 97.12 169 ASP A O 1
ATOM 1357 N N . GLY A 1 170 ? 9.68 -12.898 -10.148 1 97.94 170 GLY A N 1
ATOM 1358 C CA . GLY A 1 170 ? 8.297 -13.344 -10.086 1 97.94 170 GLY A CA 1
ATOM 1359 C C . GLY A 1 170 ? 7.996 -14.508 -11.008 1 97.94 170 GLY A C 1
ATOM 1360 O O . GLY A 1 170 ? 6.848 -14.953 -11.102 1 97.94 170 GLY A O 1
ATOM 1361 N N . ASN A 1 171 ? 8.992 -15.086 -11.641 1 97.75 171 ASN A N 1
ATOM 1362 C CA . ASN A 1 171 ? 8.789 -16.156 -12.609 1 97.75 171 ASN A CA 1
ATOM 1363 C C . ASN A 1 171 ? 8.109 -17.359 -11.969 1 97.75 171 ASN A C 1
ATOM 1365 O O . ASN A 1 171 ? 7.133 -17.891 -12.508 1 97.75 171 ASN A O 1
ATOM 1369 N N . GLY A 1 172 ? 8.586 -17.797 -10.836 1 97.88 172 GLY A N 1
ATOM 1370 C CA . GLY A 1 172 ? 7.988 -18.922 -10.156 1 97.88 172 GLY A CA 1
ATOM 1371 C C . GLY A 1 172 ? 6.527 -18.719 -9.812 1 97.88 172 GLY A C 1
ATOM 1372 O O . GLY A 1 172 ? 5.695 -19.594 -10.047 1 97.88 172 GLY A O 1
ATOM 1373 N N . ARG A 1 173 ? 6.227 -17.547 -9.289 1 98.75 173 ARG A N 1
ATOM 1374 C CA . ARG A 1 173 ? 4.859 -17.219 -8.898 1 98.75 173 ARG A CA 1
ATOM 1375 C C . ARG A 1 173 ? 3.938 -17.156 -10.109 1 98.75 173 ARG A C 1
ATOM 1377 O O . ARG A 1 173 ? 2.855 -17.75 -10.102 1 98.75 173 ARG A O 1
ATOM 1384 N N . VAL A 1 174 ? 4.402 -16.516 -11.141 1 98.88 174 VAL A N 1
ATOM 1385 C CA . VAL A 1 174 ? 3.619 -16.484 -12.367 1 98.88 174 VAL A CA 1
ATOM 1386 C C . VAL A 1 174 ? 3.451 -17.891 -12.922 1 98.88 174 VAL A C 1
ATOM 1388 O O . VAL A 1 174 ? 2.35 -18.297 -13.305 1 98.88 174 VAL A O 1
ATOM 1391 N N . GLY A 1 175 ? 4.496 -18.656 -12.953 1 98.75 175 GLY A N 1
ATOM 1392 C CA . GLY A 1 175 ? 4.449 -20.031 -13.43 1 98.75 175 GLY A CA 1
ATOM 1393 C C . GLY A 1 175 ? 3.434 -20.891 -12.688 1 98.75 175 GLY A C 1
ATOM 1394 O O . GLY A 1 175 ? 2.688 -21.656 -13.305 1 98.75 175 GLY A O 1
ATOM 1395 N N . ARG A 1 176 ? 3.389 -20.75 -11.414 1 98.81 176 ARG A N 1
ATOM 1396 C CA . ARG A 1 176 ? 2.477 -21.562 -10.617 1 98.81 176 ARG A CA 1
ATOM 1397 C C . ARG A 1 176 ? 1.031 -21.109 -10.812 1 98.81 176 ARG A C 1
ATOM 1399 O O . ARG A 1 176 ? 0.112 -21.938 -10.766 1 98.81 176 ARG A O 1
ATOM 1406 N N . LEU A 1 177 ? 0.812 -19.812 -11.039 1 98.81 177 LEU A N 1
ATOM 1407 C CA . LEU A 1 177 ? -0.517 -19.344 -11.406 1 98.81 177 LEU A CA 1
ATOM 1408 C C . LEU A 1 177 ? -0.938 -19.891 -12.766 1 98.81 177 LEU A C 1
ATOM 1410 O O . LEU A 1 177 ? -2.111 -20.219 -12.969 1 98.81 177 LEU A O 1
ATOM 1414 N N . LEU A 1 178 ? 0.019 -20.062 -13.648 1 98.5 178 LEU A N 1
ATOM 1415 C CA . LEU A 1 178 ? -0.273 -20.625 -14.961 1 98.5 178 LEU A CA 1
ATOM 1416 C C . LEU A 1 178 ? -0.637 -22.109 -14.852 1 98.5 178 LEU A C 1
ATOM 1418 O O . LEU A 1 178 ? -1.48 -22.594 -15.602 1 98.5 178 LEU A O 1
ATOM 1422 N N . ILE A 1 179 ? -0.001 -22.844 -13.938 1 98.44 179 ILE A N 1
ATOM 1423 C CA . ILE A 1 179 ? -0.406 -24.219 -13.68 1 98.44 179 ILE A CA 1
ATOM 1424 C C . ILE A 1 179 ? -1.889 -24.266 -13.312 1 98.44 179 ILE A C 1
ATOM 1426 O O . ILE A 1 179 ? -2.643 -25.078 -13.852 1 98.44 179 ILE A O 1
ATOM 1430 N N . ALA A 1 180 ? -2.275 -23.359 -12.414 1 97.88 180 ALA A N 1
ATOM 1431 C CA . ALA A 1 180 ? -3.67 -23.328 -11.984 1 97.88 180 ALA A CA 1
ATOM 1432 C C . ALA A 1 180 ? -4.602 -23.047 -13.156 1 97.88 180 ALA A C 1
ATOM 1434 O O . ALA A 1 180 ? -5.621 -23.719 -13.32 1 97.88 180 ALA A O 1
ATOM 1435 N N . TYR A 1 181 ? -4.246 -22.125 -13.977 1 97 181 TYR A N 1
ATOM 1436 C CA . TYR A 1 181 ? -5.035 -21.781 -15.148 1 97 181 TYR A CA 1
ATOM 1437 C C . TYR A 1 181 ? -5.219 -22.984 -16.062 1 97 181 TYR A C 1
ATOM 1439 O O . TYR A 1 181 ? -6.344 -23.328 -16.422 1 97 181 TYR A O 1
ATOM 1447 N N . GLN A 1 182 ? -4.125 -23.609 -16.391 1 96.56 182 GLN A N 1
ATOM 1448 C CA . GLN A 1 182 ? -4.141 -24.75 -17.312 1 96.56 182 GLN A CA 1
ATOM 1449 C C . GLN A 1 182 ? -4.926 -25.922 -16.734 1 96.56 182 GLN A C 1
ATOM 1451 O O . GLN A 1 182 ? -5.648 -26.609 -17.453 1 96.56 182 GLN A O 1
ATOM 1456 N N . ALA A 1 183 ? -4.719 -26.125 -15.438 1 96.44 183 ALA A N 1
ATOM 1457 C CA . ALA A 1 183 ? -5.445 -27.203 -14.781 1 96.44 183 ALA A CA 1
ATOM 1458 C C . ALA A 1 183 ? -6.953 -27 -14.875 1 96.44 183 ALA A C 1
ATOM 1460 O O . ALA A 1 183 ? -7.684 -27.891 -15.305 1 96.44 183 ALA A O 1
ATOM 1461 N N . ILE A 1 184 ? -7.406 -25.812 -14.57 1 95.44 184 ILE A N 1
ATOM 1462 C CA . ILE A 1 184 ? -8.836 -25.516 -14.578 1 95.44 184 ILE A CA 1
ATOM 1463 C C . ILE A 1 184 ? -9.383 -25.656 -16 1 95.44 184 ILE A C 1
ATOM 1465 O O . ILE A 1 184 ? -10.422 -26.266 -16.219 1 95.44 184 ILE A O 1
ATOM 1469 N N . LYS A 1 185 ? -8.609 -25.125 -16.984 1 94.19 185 LYS A N 1
ATOM 1470 C CA . LYS A 1 185 ? -9.016 -25.203 -18.391 1 94.19 185 LYS A CA 1
ATOM 1471 C C . LYS A 1 185 ? -9.125 -26.656 -18.844 1 94.19 185 LYS A C 1
ATOM 1473 O O . LYS A 1 185 ? -9.898 -26.969 -19.75 1 94.19 185 LYS A O 1
ATOM 1478 N N . SER A 1 186 ? -8.492 -27.562 -18.188 1 94.25 186 SER A N 1
ATOM 1479 C CA . SER A 1 186 ? -8.461 -28.969 -18.562 1 94.25 186 SER A CA 1
ATOM 1480 C C . SER A 1 186 ? -9.32 -29.812 -17.625 1 94.25 186 SER A C 1
ATOM 1482 O O . SER A 1 186 ? -9.148 -31.031 -17.531 1 94.25 186 SER A O 1
ATOM 1484 N N . ASP A 1 187 ? -10.148 -29.156 -16.797 1 94.5 187 ASP A N 1
ATOM 1485 C CA . ASP A 1 187 ? -11.078 -29.797 -15.883 1 94.5 187 ASP A CA 1
ATOM 1486 C C . ASP A 1 187 ? -10.336 -30.578 -14.805 1 94.5 187 ASP A C 1
ATOM 1488 O O . ASP A 1 187 ? -10.758 -31.688 -14.438 1 94.5 187 ASP A O 1
ATOM 1492 N N . CYS A 1 188 ? -9.211 -30.047 -14.422 1 95.44 188 CYS A N 1
ATOM 1493 C CA . CYS A 1 188 ? -8.391 -30.609 -13.359 1 95.44 188 CYS A CA 1
ATOM 1494 C C . CYS A 1 188 ? -8.352 -29.688 -12.148 1 95.44 188 CYS A C 1
ATOM 1496 O O . CYS A 1 188 ? -8.344 -28.469 -12.297 1 95.44 188 CYS A O 1
ATOM 1498 N N . ILE A 1 189 ? -8.359 -30.281 -10.945 1 96.31 189 ILE A N 1
ATOM 1499 C CA . ILE A 1 189 ? -8.18 -29.516 -9.719 1 96.31 189 ILE A CA 1
ATOM 1500 C C . ILE A 1 189 ? -6.789 -28.875 -9.703 1 96.31 189 ILE A C 1
ATOM 1502 O O . ILE A 1 189 ? -5.789 -29.562 -9.953 1 96.31 189 ILE A O 1
ATOM 1506 N N . PRO A 1 190 ? -6.727 -27.547 -9.492 1 97.5 190 PRO A N 1
ATOM 1507 C CA . PRO A 1 190 ? -5.406 -26.906 -9.461 1 97.5 190 PRO A CA 1
ATOM 1508 C C . PRO A 1 190 ? -4.492 -27.5 -8.391 1 97.5 190 PRO A C 1
ATOM 1510 O O . PRO A 1 190 ? -4.898 -27.656 -7.234 1 97.5 190 PRO A O 1
ATOM 1513 N N . PRO A 1 191 ? -3.281 -27.875 -8.758 1 98.25 191 PRO A N 1
ATOM 1514 C CA . PRO A 1 191 ? -2.354 -28.438 -7.781 1 98.25 191 PRO A CA 1
ATOM 1515 C C . PRO A 1 191 ? -1.843 -27.406 -6.781 1 98.25 191 PRO A C 1
ATOM 1517 O O . PRO A 1 191 ? -1.314 -26.359 -7.176 1 98.25 191 PRO A O 1
ATOM 1520 N N . LEU A 1 192 ? -1.99 -27.656 -5.535 1 98.5 192 LEU A N 1
ATOM 1521 C CA . LEU A 1 192 ? -1.48 -26.812 -4.469 1 98.5 192 LEU A CA 1
ATOM 1522 C C . LEU A 1 192 ? -0.082 -27.25 -4.047 1 98.5 192 LEU A C 1
ATOM 1524 O O . LEU A 1 192 ? 0.076 -28.266 -3.373 1 98.5 192 LEU A O 1
ATOM 1528 N N . ILE A 1 193 ? 0.87 -26.5 -4.465 1 98.75 193 ILE A N 1
ATOM 1529 C CA . ILE A 1 193 ? 2.258 -26.75 -4.094 1 98.75 193 ILE A CA 1
ATOM 1530 C C . ILE A 1 193 ? 2.551 -26.125 -2.736 1 98.75 193 ILE A C 1
ATOM 1532 O O . ILE A 1 193 ? 2.582 -24.891 -2.609 1 98.75 193 ILE A O 1
ATOM 1536 N N . LEU A 1 194 ? 2.785 -26.922 -1.742 1 98.62 194 LEU A N 1
ATOM 1537 C CA . LEU A 1 194 ? 3.033 -26.453 -0.38 1 98.62 194 LEU A CA 1
ATOM 1538 C C . LEU A 1 194 ? 4.488 -26.047 -0.203 1 98.62 194 LEU A C 1
ATOM 1540 O O . LEU A 1 194 ? 5.395 -26.703 -0.724 1 98.62 194 LEU A O 1
ATOM 1544 N N . ASN A 1 195 ? 4.711 -24.984 0.518 1 98.31 195 ASN A N 1
ATOM 1545 C CA . ASN A 1 195 ? 6.074 -24.562 0.817 1 98.31 195 ASN A CA 1
ATOM 1546 C C . ASN A 1 195 ? 6.844 -25.625 1.586 1 98.31 195 ASN A C 1
ATOM 1548 O O . ASN A 1 195 ? 8.062 -25.75 1.448 1 98.31 195 ASN A O 1
ATOM 1552 N N . ASP A 1 196 ? 6.176 -26.453 2.352 1 97.56 196 ASP A N 1
ATOM 1553 C CA . ASP A 1 196 ? 6.801 -27.547 3.086 1 97.56 196 ASP A CA 1
ATOM 1554 C C . ASP A 1 196 ? 7.434 -28.562 2.133 1 97.56 196 ASP A C 1
ATOM 1556 O O . ASP A 1 196 ? 8.289 -29.359 2.537 1 97.56 196 ASP A O 1
ATOM 1560 N N . HIS A 1 197 ? 6.996 -28.547 0.897 1 98 197 HIS A N 1
ATOM 1561 C CA . HIS A 1 197 ? 7.531 -29.453 -0.112 1 98 197 HIS A CA 1
ATOM 1562 C C . HIS A 1 197 ? 8.352 -28.703 -1.15 1 98 197 HIS A C 1
ATOM 1564 O O . HIS A 1 197 ? 8.492 -29.156 -2.287 1 98 197 HIS A O 1
ATOM 1570 N N . ARG A 1 198 ? 8.852 -27.594 -0.756 1 97.81 198 ARG A N 1
ATOM 1571 C CA . ARG A 1 198 ? 9.594 -26.703 -1.652 1 97.81 198 ARG A CA 1
ATOM 1572 C C . ARG A 1 198 ? 10.773 -27.438 -2.279 1 97.81 198 ARG A C 1
ATOM 1574 O O . ARG A 1 198 ? 11 -27.344 -3.488 1 97.81 198 ARG A O 1
ATOM 1581 N N . GLU A 1 199 ? 11.555 -28.172 -1.511 1 96.94 199 GLU A N 1
ATOM 1582 C CA . GLU A 1 199 ? 12.742 -28.859 -2.016 1 96.94 199 GLU A CA 1
ATOM 1583 C C . GLU A 1 199 ? 12.367 -29.922 -3.051 1 96.94 199 GLU A C 1
ATOM 1585 O O . GLU A 1 199 ? 12.992 -30.016 -4.105 1 96.94 199 GLU A O 1
ATOM 1590 N N . GLU A 1 200 ? 11.359 -30.688 -2.697 1 97.94 200 GLU A N 1
ATOM 1591 C CA . GLU A 1 200 ? 10.883 -31.703 -3.639 1 97.94 200 GLU A CA 1
ATOM 1592 C C . GLU A 1 200 ? 10.391 -31.062 -4.934 1 97.94 200 GLU A C 1
ATOM 1594 O O . GLU A 1 200 ? 10.664 -31.578 -6.023 1 97.94 200 GLU A O 1
ATOM 1599 N N . TYR A 1 201 ? 9.719 -29.984 -4.809 1 98.31 201 TYR A N 1
ATOM 1600 C CA . TYR A 1 201 ? 9.219 -29.234 -5.957 1 98.31 201 TYR A CA 1
ATOM 1601 C C . TYR A 1 201 ? 10.367 -28.781 -6.848 1 98.31 201 TYR A C 1
ATOM 1603 O O . TYR A 1 201 ? 10.375 -29.062 -8.047 1 98.31 201 TYR A O 1
ATOM 1611 N N . LEU A 1 202 ? 11.312 -28.172 -6.227 1 96.06 202 LEU A N 1
ATOM 1612 C CA . LEU A 1 202 ? 12.445 -27.656 -6.98 1 96.06 202 LEU A CA 1
ATOM 1613 C C . LEU A 1 202 ? 13.211 -28.781 -7.668 1 96.06 202 LEU A C 1
ATOM 1615 O O . LEU A 1 202 ? 13.633 -28.625 -8.82 1 96.06 202 LEU A O 1
ATOM 1619 N N . GLN A 1 203 ? 13.344 -29.875 -7.027 1 95.81 203 GLN A N 1
ATOM 1620 C CA . GLN A 1 203 ? 14.031 -31.031 -7.605 1 95.81 203 GLN A CA 1
ATOM 1621 C C . GLN A 1 203 ? 13.242 -31.609 -8.773 1 95.81 203 GLN A C 1
ATOM 1623 O O . GLN A 1 203 ? 13.828 -32.094 -9.742 1 95.81 203 GLN A O 1
ATOM 1628 N N . SER A 1 204 ? 11.945 -31.516 -8.641 1 97.75 204 SER A N 1
ATOM 1629 C CA . SER A 1 204 ? 11.102 -32.125 -9.664 1 97.75 204 SER A CA 1
ATOM 1630 C C . SER A 1 204 ? 11.156 -31.344 -10.969 1 97.75 204 SER A C 1
ATOM 1632 O O . SER A 1 204 ? 10.758 -31.844 -12.023 1 97.75 204 SER A O 1
ATOM 1634 N N . LEU A 1 205 ? 11.688 -30.125 -10.945 1 96.19 205 LEU A N 1
ATOM 1635 C CA . LEU A 1 205 ? 11.75 -29.266 -12.125 1 96.19 205 LEU A CA 1
ATOM 1636 C C . LEU A 1 205 ? 12.789 -29.781 -13.109 1 96.19 205 LEU A C 1
ATOM 1638 O O . LEU A 1 205 ? 12.844 -29.328 -14.258 1 96.19 205 LEU A O 1
ATOM 1642 N N . SER A 1 206 ? 13.57 -30.828 -12.734 1 94.12 206 SER A N 1
ATOM 1643 C CA . SER A 1 206 ? 14.648 -31.344 -13.578 1 94.12 206 SER A CA 1
ATOM 1644 C C . SER A 1 206 ? 14.102 -32.281 -14.664 1 94.12 206 SER A C 1
ATOM 1646 O O . SER A 1 206 ? 14.773 -32.5 -15.664 1 94.12 206 SER A O 1
ATOM 1648 N N . GLU A 1 207 ? 12.859 -32.812 -14.414 1 96.62 207 GLU A N 1
ATOM 1649 C CA . GLU A 1 207 ? 12.305 -33.812 -15.328 1 96.62 207 GLU A CA 1
ATOM 1650 C C . GLU A 1 207 ? 10.781 -33.75 -15.352 1 96.62 207 GLU A C 1
ATOM 1652 O O . GLU A 1 207 ? 10.141 -33.719 -14.297 1 96.62 207 GLU A O 1
ATOM 1657 N N . THR A 1 208 ? 10.266 -33.812 -16.531 1 98.12 208 THR A N 1
ATOM 1658 C CA . THR A 1 208 ? 8.828 -33.719 -16.719 1 98.12 208 THR A CA 1
ATOM 1659 C C . THR A 1 208 ? 8.086 -34.781 -15.953 1 98.12 208 THR A C 1
ATOM 1661 O O . THR A 1 208 ? 7.074 -34.531 -15.305 1 98.12 208 THR A O 1
ATOM 1664 N N . SER A 1 209 ? 8.602 -36 -16 1 98.12 209 SER A N 1
ATOM 1665 C CA . SER A 1 209 ? 7.934 -37.125 -15.32 1 98.12 209 SER A CA 1
ATOM 1666 C C . SER A 1 209 ? 7.914 -36.906 -13.812 1 98.12 209 SER A C 1
ATOM 1668 O O . SER A 1 209 ? 6.914 -37.188 -13.156 1 98.12 209 SER A O 1
ATOM 1670 N N . LYS A 1 210 ? 8.992 -36.406 -13.273 1 98.38 210 LYS A N 1
ATOM 1671 C CA . LYS A 1 210 ? 9.07 -36.156 -11.844 1 98.38 210 LYS A CA 1
ATOM 1672 C C . LYS A 1 210 ? 8.102 -35.031 -11.43 1 98.38 210 LYS A C 1
ATOM 1674 O O . LYS A 1 210 ? 7.41 -35.156 -10.422 1 98.38 210 LYS A O 1
ATOM 1679 N N . LEU A 1 211 ? 8.047 -34 -12.234 1 98.62 211 LEU A N 1
ATOM 1680 C CA . LEU A 1 211 ? 7.129 -32.938 -11.906 1 98.62 211 LEU A CA 1
ATOM 1681 C C . LEU A 1 211 ? 5.68 -33.375 -12.055 1 98.62 211 LEU A C 1
ATOM 1683 O O . LEU A 1 211 ? 4.812 -32.969 -11.281 1 98.62 211 LEU A O 1
ATOM 1687 N N . THR A 1 212 ? 5.402 -34.219 -13.062 1 98.56 212 THR A N 1
ATOM 1688 C CA . THR A 1 212 ? 4.055 -34.75 -13.219 1 98.56 212 THR A CA 1
ATOM 1689 C C . THR A 1 212 ? 3.617 -35.5 -11.961 1 98.56 212 THR A C 1
ATOM 1691 O O . THR A 1 212 ? 2.52 -35.281 -11.445 1 98.56 212 THR A O 1
ATOM 1694 N N . GLU A 1 213 ? 4.5 -36.312 -11.492 1 98.31 213 GLU A N 1
ATOM 1695 C CA . GLU A 1 213 ? 4.207 -37.062 -10.273 1 98.31 213 GLU A CA 1
ATOM 1696 C C . GLU A 1 213 ? 4.008 -36.156 -9.078 1 98.31 213 GLU A C 1
ATOM 1698 O O . GLU A 1 213 ? 3.113 -36.344 -8.258 1 98.31 213 GLU A O 1
ATOM 1703 N N . PHE A 1 214 ? 4.82 -35.188 -8.977 1 98.56 214 PHE A N 1
ATOM 1704 C CA . PHE A 1 214 ? 4.719 -34.188 -7.898 1 98.56 214 PHE A CA 1
ATOM 1705 C C . PHE A 1 214 ? 3.381 -33.469 -7.949 1 98.56 214 PHE A C 1
ATOM 1707 O O . PHE A 1 214 ? 2.752 -33.25 -6.914 1 98.56 214 PHE A O 1
ATOM 1714 N N . LEU A 1 215 ? 2.945 -33.062 -9.148 1 98.5 215 LEU A N 1
ATOM 1715 C CA . LEU A 1 215 ? 1.698 -32.312 -9.312 1 98.5 215 LEU A CA 1
ATOM 1716 C C . LEU A 1 215 ? 0.502 -33.156 -8.906 1 98.5 215 LEU A C 1
ATOM 1718 O O . LEU A 1 215 ? -0.489 -32.656 -8.391 1 98.5 215 LEU A O 1
ATOM 1722 N N . ILE A 1 216 ? 0.589 -34.5 -9.141 1 97.88 216 ILE A N 1
ATOM 1723 C CA . ILE A 1 216 ? -0.474 -35.406 -8.711 1 97.88 216 ILE A CA 1
ATOM 1724 C C . ILE A 1 216 ? -0.634 -35.312 -7.191 1 97.88 216 ILE A C 1
ATOM 1726 O O . ILE A 1 216 ? -1.751 -35.188 -6.684 1 97.88 216 ILE A O 1
ATOM 1730 N N . LYS A 1 217 ? 0.47 -35.344 -6.48 1 97.38 217 LYS A N 1
ATOM 1731 C CA . LYS A 1 217 ? 0.439 -35.188 -5.027 1 97.38 217 LYS A CA 1
ATOM 1732 C C . LYS A 1 217 ? -0.11 -33.812 -4.621 1 97.38 217 LYS A C 1
ATOM 1734 O O . LYS A 1 217 ? -0.838 -33.719 -3.635 1 97.38 217 LYS A O 1
ATOM 1739 N N . ALA A 1 218 ? 0.292 -32.812 -5.363 1 98.25 218 ALA A N 1
ATOM 1740 C CA . ALA A 1 218 ? -0.149 -31.438 -5.07 1 98.25 218 ALA A CA 1
ATOM 1741 C C . ALA A 1 218 ? -1.655 -31.297 -5.27 1 98.25 218 ALA A C 1
ATOM 1743 O O . ALA A 1 218 ? -2.303 -30.5 -4.59 1 98.25 218 ALA A O 1
ATOM 1744 N N . ILE A 1 219 ? -2.244 -32.062 -6.215 1 97.5 219 ILE A N 1
ATOM 1745 C CA . ILE A 1 219 ? -3.689 -32.062 -6.422 1 97.5 219 ILE A CA 1
ATOM 1746 C C . ILE A 1 219 ? -4.383 -32.656 -5.199 1 97.5 219 ILE A C 1
ATOM 1748 O O . ILE A 1 219 ? -5.438 -32.156 -4.781 1 97.5 219 ILE A O 1
ATOM 1752 N N . ASP A 1 220 ? -3.762 -33.656 -4.641 1 95.88 220 ASP A N 1
ATOM 1753 C CA . ASP A 1 220 ? -4.305 -34.25 -3.42 1 95.88 220 ASP A CA 1
ATOM 1754 C C . ASP A 1 220 ? -4.352 -33.219 -2.291 1 95.88 220 ASP A C 1
ATOM 1756 O O . ASP A 1 220 ? -5.277 -33.219 -1.48 1 95.88 220 ASP A O 1
ATOM 1760 N N . ASN A 1 221 ? -3.27 -32.375 -2.215 1 96.44 221 ASN A N 1
ATOM 1761 C CA . ASN A 1 221 ? -3.273 -31.297 -1.236 1 96.44 221 ASN A CA 1
ATOM 1762 C C . ASN A 1 221 ? -4.48 -30.375 -1.419 1 96.44 221 ASN A C 1
ATOM 1764 O O . ASN A 1 221 ? -5.117 -29.984 -0.441 1 96.44 221 ASN A O 1
ATOM 1768 N N . SER A 1 222 ? -4.781 -30.031 -2.662 1 96.62 222 SER A N 1
ATOM 1769 C CA . SER A 1 222 ? -5.922 -29.172 -2.977 1 96.62 222 SER A CA 1
ATOM 1770 C C . SER A 1 222 ? -7.238 -29.844 -2.592 1 96.62 222 SER A C 1
ATOM 1772 O O . SER A 1 222 ? -8.109 -29.203 -1.999 1 96.62 222 SER A O 1
ATOM 1774 N N . TYR A 1 223 ? -7.328 -31.078 -2.949 1 93 223 TYR A N 1
ATOM 1775 C CA . TYR A 1 223 ? -8.555 -31.828 -2.688 1 93 223 TYR A CA 1
ATOM 1776 C C . TYR A 1 223 ? -8.812 -31.938 -1.189 1 93 223 TYR A C 1
ATOM 1778 O O . TYR A 1 223 ? -9.961 -31.922 -0.746 1 93 223 TYR A O 1
ATOM 1786 N N . ALA A 1 224 ? -7.785 -32.062 -0.426 1 92.69 224 ALA A N 1
ATOM 1787 C CA . ALA A 1 224 ? -7.891 -32.219 1.024 1 92.69 224 ALA A CA 1
ATOM 1788 C C . ALA A 1 224 ? -8.5 -30.953 1.648 1 92.69 224 ALA A C 1
ATOM 1790 O O . ALA A 1 224 ? -9.031 -31.016 2.76 1 92.69 224 ALA A O 1
ATOM 1791 N N . LEU A 1 225 ? -8.375 -29.812 0.965 1 90 225 LEU A N 1
ATOM 1792 C CA . LEU A 1 225 ? -8.945 -28.562 1.465 1 90 225 LEU A CA 1
ATOM 1793 C C . LEU A 1 225 ? -10.469 -28.656 1.514 1 90 225 LEU A C 1
ATOM 1795 O O . LEU A 1 225 ? -11.109 -27.906 2.266 1 90 225 LEU A O 1
ATOM 1799 N N . VAL A 1 226 ? -11.172 -29.422 0.739 1 86.19 226 VAL A N 1
ATOM 1800 C CA . VAL A 1 226 ? -12.625 -29.484 0.652 1 86.19 226 VAL A CA 1
ATOM 1801 C C . VAL A 1 226 ? -13.141 -30.703 1.428 1 86.19 226 VAL A C 1
ATOM 1803 O O . VAL A 1 226 ? -14.289 -30.719 1.876 1 86.19 226 VAL A O 1
ATOM 1806 N N . LYS A 1 227 ? -12.531 -31.906 1.536 1 78.38 227 LYS A N 1
ATOM 1807 C CA . LYS A 1 227 ? -13.023 -33.094 2.217 1 78.38 227 LYS A CA 1
ATOM 1808 C C . LYS A 1 227 ? -12.844 -33 3.727 1 78.38 227 LYS A C 1
ATOM 1810 O O . LYS A 1 227 ? -13.547 -33.656 4.492 1 78.38 227 LYS A O 1
ATOM 1815 N N . GLY A 1 228 ? -11.969 -32.125 4.141 1 59.69 228 GLY A N 1
ATOM 1816 C CA . GLY A 1 228 ? -11.867 -32.062 5.59 1 59.69 228 GLY A CA 1
ATOM 1817 C C . GLY A 1 228 ? -12.773 -31 6.195 1 59.69 228 GLY A C 1
ATOM 1818 O O . GLY A 1 228 ? -13.305 -30.141 5.484 1 59.69 228 GLY A O 1
ATOM 1819 N N . MET B 1 1 ? 10.555 33.469 21.547 1 64.56 1 MET B N 1
ATOM 1820 C CA . MET B 1 1 ? 10.438 32.375 20.562 1 64.56 1 MET B CA 1
ATOM 1821 C C . MET B 1 1 ? 11.555 32.469 19.531 1 64.56 1 MET B C 1
ATOM 1823 O O . MET B 1 1 ? 11.844 33.562 19.016 1 64.56 1 MET B O 1
ATOM 1827 N N . ILE B 1 2 ? 12.383 31.5 19.5 1 75.38 2 ILE B N 1
ATOM 1828 C CA . ILE B 1 2 ? 13.523 31.531 18.594 1 75.38 2 ILE B CA 1
ATOM 1829 C C . ILE B 1 2 ? 13.031 31.406 17.141 1 75.38 2 ILE B C 1
ATOM 1831 O O . ILE B 1 2 ? 12.234 30.516 16.828 1 75.38 2 ILE B O 1
ATOM 1835 N N . ALA B 1 3 ? 13.5 32.406 16.438 1 89.25 3 ALA B N 1
ATOM 1836 C CA . ALA B 1 3 ? 13.195 32.375 15.016 1 89.25 3 ALA B CA 1
ATOM 1837 C C . ALA B 1 3 ? 13.852 31.188 14.32 1 89.25 3 ALA B C 1
ATOM 1839 O O . ALA B 1 3 ? 14.969 30.797 14.672 1 89.25 3 ALA B O 1
ATOM 1840 N N . LEU B 1 4 ? 13.102 30.609 13.367 1 92.38 4 LEU B N 1
ATOM 1841 C CA . LEU B 1 4 ? 13.594 29.469 12.609 1 92.38 4 LEU B CA 1
ATOM 1842 C C . LEU B 1 4 ? 14.922 29.797 11.938 1 92.38 4 LEU B C 1
ATOM 1844 O O . LEU B 1 4 ? 15.828 28.953 11.914 1 92.38 4 LEU B O 1
ATOM 1848 N N . SER B 1 5 ? 15.125 31.031 11.516 1 91.62 5 SER B N 1
ATOM 1849 C CA . SER B 1 5 ? 16.312 31.469 10.781 1 91.62 5 SER B CA 1
ATOM 1850 C C . SER B 1 5 ? 17.516 31.562 11.703 1 91.62 5 SER B C 1
ATOM 1852 O O . SER B 1 5 ? 18.656 31.688 11.234 1 91.62 5 SER B O 1
ATOM 1854 N N . LYS B 1 6 ? 17.312 31.562 12.977 1 92.06 6 LYS B N 1
ATOM 1855 C CA . LYS B 1 6 ? 18.406 31.672 13.93 1 92.06 6 LYS B CA 1
ATOM 1856 C C . LYS B 1 6 ? 19.078 30.312 14.148 1 92.06 6 LYS B C 1
ATOM 1858 O O . LYS B 1 6 ? 20.172 30.234 14.703 1 92.06 6 LYS B O 1
ATOM 1863 N N . LEU B 1 7 ? 18.422 29.219 13.711 1 92.38 7 LEU B N 1
ATOM 1864 C CA . LEU B 1 7 ? 19.016 27.891 13.797 1 92.38 7 LEU B CA 1
ATOM 1865 C C . LEU B 1 7 ? 20.109 27.719 12.758 1 92.38 7 LEU B C 1
ATOM 1867 O O . LEU B 1 7 ? 20 28.234 11.641 1 92.38 7 LEU B O 1
ATOM 1871 N N . THR B 1 8 ? 21.172 26.984 13.195 1 92.25 8 THR B N 1
ATOM 1872 C CA . THR B 1 8 ? 22.188 26.625 12.211 1 92.25 8 THR B CA 1
ATOM 1873 C C . THR B 1 8 ? 21.594 25.672 11.172 1 92.25 8 THR B C 1
ATOM 1875 O O . THR B 1 8 ? 20.531 25.094 11.383 1 92.25 8 THR B O 1
ATOM 1878 N N . THR B 1 9 ? 22.328 25.547 10.062 1 92.5 9 THR B N 1
ATOM 1879 C CA . THR B 1 9 ? 21.875 24.641 9.008 1 92.5 9 THR B CA 1
ATOM 1880 C C . THR B 1 9 ? 21.75 23.203 9.547 1 92.5 9 THR B C 1
ATOM 1882 O O . THR B 1 9 ? 20.781 22.516 9.234 1 92.5 9 THR B O 1
ATOM 1885 N N . ILE B 1 10 ? 22.641 22.812 10.367 1 93.12 10 ILE B N 1
ATOM 1886 C CA . ILE B 1 10 ? 22.641 21.469 10.938 1 93.12 10 ILE B CA 1
ATOM 1887 C C . ILE B 1 10 ? 21.469 21.312 11.891 1 93.12 10 ILE B C 1
ATOM 1889 O O . ILE B 1 10 ? 20.75 20.312 11.844 1 93.12 10 ILE B O 1
ATOM 1893 N N . GLU B 1 11 ? 21.188 22.328 12.711 1 92.69 11 GLU B N 1
ATOM 1894 C CA . GLU B 1 11 ? 20.078 22.297 13.641 1 92.69 11 GLU B CA 1
ATOM 1895 C C . GLU B 1 11 ? 18.734 22.266 12.906 1 92.69 11 GLU B C 1
ATOM 1897 O O . GLU B 1 11 ? 17.828 21.547 13.312 1 92.69 11 GLU B O 1
ATOM 1902 N N . ARG B 1 12 ? 18.672 23.031 11.898 1 93.44 12 ARG B N 1
ATOM 1903 C CA . ARG B 1 12 ? 17.438 23.094 11.109 1 93.44 12 ARG B CA 1
ATOM 1904 C C . ARG B 1 12 ? 17.156 21.766 10.445 1 93.44 12 ARG B C 1
ATOM 1906 O O . ARG B 1 12 ? 16.016 21.281 10.484 1 93.44 12 ARG B O 1
ATOM 1913 N N . ASN B 1 13 ? 18.156 21.188 9.883 1 93 13 ASN B N 1
ATOM 1914 C CA . ASN B 1 13 ? 18 19.875 9.25 1 93 13 ASN B CA 1
ATOM 1915 C C . ASN B 1 13 ? 17.594 18.812 10.266 1 93 13 ASN B C 1
ATOM 1917 O O . ASN B 1 13 ? 16.734 17.969 9.984 1 93 13 ASN B O 1
ATOM 1921 N N . ASP B 1 14 ? 18.188 18.859 11.406 1 94.19 14 ASP B N 1
ATOM 1922 C CA . ASP B 1 14 ? 17.844 17.922 12.477 1 94.19 14 ASP B CA 1
ATOM 1923 C C . ASP B 1 14 ? 16.391 18.125 12.938 1 94.19 14 ASP B C 1
ATOM 1925 O O . ASP B 1 14 ? 15.664 17.156 13.148 1 94.19 14 ASP B O 1
ATOM 1929 N N . LEU B 1 15 ? 16.047 19.359 13.055 1 95.44 15 LEU B N 1
ATOM 1930 C CA . LEU B 1 15 ? 14.695 19.688 13.484 1 95.44 15 LEU B CA 1
ATOM 1931 C C . LEU B 1 15 ? 13.656 19.109 12.531 1 95.44 15 LEU B C 1
ATOM 1933 O O . LEU B 1 15 ? 12.75 18.391 12.961 1 95.44 15 LEU B O 1
ATOM 1937 N N . PHE B 1 16 ? 13.852 19.312 11.273 1 95.81 16 PHE B N 1
ATOM 1938 C CA . PHE B 1 16 ? 12.836 18.906 10.312 1 95.81 16 PHE B CA 1
ATOM 1939 C C . PHE B 1 16 ? 12.828 17.406 10.133 1 95.81 16 PHE B C 1
ATOM 1941 O O . PHE B 1 16 ? 11.766 16.797 9.906 1 95.81 16 PHE B O 1
ATOM 1948 N N . SER B 1 17 ? 13.961 16.797 10.273 1 95.5 17 SER B N 1
ATOM 1949 C CA . SER B 1 17 ? 14.016 15.336 10.234 1 95.5 17 SER B CA 1
ATOM 1950 C C . SER B 1 17 ? 13.234 14.727 11.391 1 95.5 17 SER B C 1
ATOM 1952 O O . SER B 1 17 ? 12.453 13.789 11.195 1 95.5 17 SER B O 1
ATOM 1954 N N . ARG B 1 18 ? 13.383 15.242 12.539 1 96.75 18 ARG B N 1
ATOM 1955 C CA . ARG B 1 18 ? 12.695 14.734 13.719 1 96.75 18 ARG B CA 1
ATOM 1956 C C . ARG B 1 18 ? 11.219 15.109 13.695 1 96.75 18 ARG B C 1
ATOM 1958 O O . ARG B 1 18 ? 10.359 14.328 14.125 1 96.75 18 ARG B O 1
ATOM 1965 N N . LEU B 1 19 ? 10.977 16.281 13.195 1 97.88 19 LEU B N 1
ATOM 1966 C CA . LEU B 1 19 ? 9.594 16.734 13.109 1 97.88 19 LEU B CA 1
ATOM 1967 C C . LEU B 1 19 ? 8.797 15.852 12.148 1 97.88 19 LEU B C 1
ATOM 1969 O O . LEU B 1 19 ? 7.605 15.617 12.359 1 97.88 19 LEU B O 1
ATOM 1973 N N . ARG B 1 20 ? 9.422 15.359 11.109 1 98.19 20 ARG B N 1
ATOM 1974 C CA . ARG B 1 20 ? 8.727 14.531 10.133 1 98.19 20 ARG B CA 1
ATOM 1975 C C . ARG B 1 20 ? 8.062 13.336 10.805 1 98.19 20 ARG B C 1
ATOM 1977 O O . ARG B 1 20 ? 6.867 13.094 10.609 1 98.19 20 ARG B O 1
ATOM 1984 N N . THR B 1 21 ? 8.812 12.656 11.617 1 98.31 21 THR B N 1
ATOM 1985 C CA . THR B 1 21 ? 8.281 11.477 12.297 1 98.31 21 THR B CA 1
ATOM 1986 C C . THR B 1 21 ? 7.32 11.883 13.414 1 98.31 21 THR B C 1
ATOM 1988 O O . THR B 1 21 ? 6.25 11.289 13.562 1 98.31 21 THR B O 1
ATOM 1991 N N . SER B 1 22 ? 7.664 12.922 14.117 1 98.5 22 SER B N 1
ATOM 1992 C CA . SER B 1 22 ? 6.848 13.344 15.25 1 98.5 22 SER B CA 1
ATOM 1993 C C . SER B 1 22 ? 5.504 13.906 14.789 1 98.5 22 SER B C 1
ATOM 1995 O O . SER B 1 22 ? 4.457 13.531 15.32 1 98.5 22 SER B O 1
ATOM 1997 N N . PHE B 1 23 ? 5.555 14.781 13.766 1 98.56 23 PHE B N 1
ATOM 1998 C CA . PHE B 1 23 ? 4.312 15.305 13.211 1 98.56 23 PHE B CA 1
ATOM 1999 C C . PHE B 1 23 ? 3.416 14.18 12.727 1 98.56 23 PHE B C 1
ATOM 2001 O O . PHE B 1 23 ? 2.215 14.164 13 1 98.56 23 PHE B O 1
ATOM 2008 N N . THR B 1 24 ? 4.105 13.297 12.016 1 98.88 24 THR B N 1
ATOM 2009 C CA . THR B 1 24 ? 3.352 12.195 11.422 1 98.88 24 THR B CA 1
ATOM 2010 C C . THR B 1 24 ? 2.676 11.352 12.5 1 98.88 24 THR B C 1
ATOM 2012 O O . THR B 1 24 ? 1.479 11.07 12.414 1 98.88 24 THR B O 1
ATOM 2015 N N . HIS B 1 25 ? 3.389 11.039 13.523 1 98.75 25 HIS B N 1
ATOM 2016 C CA . HIS B 1 25 ? 2.836 10.211 14.594 1 98.75 25 HIS B CA 1
ATOM 2017 C C . HIS B 1 25 ? 1.728 10.945 15.336 1 98.75 25 HIS B C 1
ATOM 2019 O O . HIS B 1 25 ? 0.593 10.469 15.398 1 98.75 25 HIS B O 1
ATOM 2025 N N . HIS B 1 26 ? 2.023 12.094 15.828 1 98.75 26 HIS B N 1
ATOM 2026 C CA . HIS B 1 26 ? 1.116 12.75 16.766 1 98.75 26 HIS B CA 1
ATOM 2027 C C . HIS B 1 26 ? -0.141 13.242 16.062 1 98.75 26 HIS B C 1
ATOM 2029 O O . HIS B 1 26 ? -1.245 13.133 16.594 1 98.75 26 HIS B O 1
ATOM 2035 N N . SER B 1 27 ? -0.014 13.766 14.859 1 98.75 27 SER B N 1
ATOM 2036 C CA . SER B 1 27 ? -1.191 14.258 14.148 1 98.75 27 SER B CA 1
ATOM 2037 C C . SER B 1 27 ? -2.145 13.117 13.805 1 98.75 27 SER B C 1
ATOM 2039 O O . SER B 1 27 ? -3.363 13.266 13.898 1 98.75 27 SER B O 1
ATOM 2041 N N . ASN B 1 28 ? -1.555 12 13.375 1 98.75 28 ASN B N 1
ATOM 2042 C CA . ASN B 1 28 ? -2.41 10.859 13.078 1 98.75 28 ASN B CA 1
ATOM 2043 C C . ASN B 1 28 ? -3.002 10.25 14.352 1 98.75 28 ASN B C 1
ATOM 2045 O O . ASN B 1 28 ? -4.156 9.82 14.359 1 98.75 28 ASN B O 1
ATOM 2049 N N . ALA B 1 29 ? -2.23 10.219 15.422 1 98.62 29 ALA B N 1
ATOM 2050 C CA . ALA B 1 29 ? -2.707 9.68 16.688 1 98.62 29 ALA B CA 1
ATOM 2051 C C . ALA B 1 29 ? -3.881 10.5 17.219 1 98.62 29 ALA B C 1
ATOM 2053 O O . ALA B 1 29 ? -4.832 9.945 17.781 1 98.62 29 ALA B O 1
ATOM 2054 N N . ILE B 1 30 ? -3.826 11.75 17.047 1 98.19 30 ILE B N 1
ATOM 2055 C CA . ILE B 1 30 ? -4.906 12.641 17.453 1 98.19 30 ILE B CA 1
ATOM 2056 C C . ILE B 1 30 ? -6.207 12.227 16.766 1 98.19 30 ILE B C 1
ATOM 2058 O O . ILE B 1 30 ? -7.285 12.328 17.359 1 98.19 30 ILE B O 1
ATOM 2062 N N . GLU B 1 31 ? -6.148 11.688 15.547 1 97.06 31 GLU B N 1
ATOM 2063 C CA . GLU B 1 31 ? -7.32 11.266 14.789 1 97.06 31 GLU B CA 1
ATOM 2064 C C . GLU B 1 31 ? -7.68 9.812 15.086 1 97.06 31 GLU B C 1
ATOM 2066 O O . GLU B 1 31 ? -8.594 9.258 14.477 1 97.06 31 GLU B O 1
ATOM 2071 N N . GLY B 1 32 ? -6.895 9.102 15.883 1 96.75 32 GLY B N 1
ATOM 2072 C CA . GLY B 1 32 ? -7.301 7.785 16.328 1 96.75 32 GLY B CA 1
ATOM 2073 C C . GLY B 1 32 ? -6.488 6.664 15.711 1 96.75 32 GLY B C 1
ATOM 2074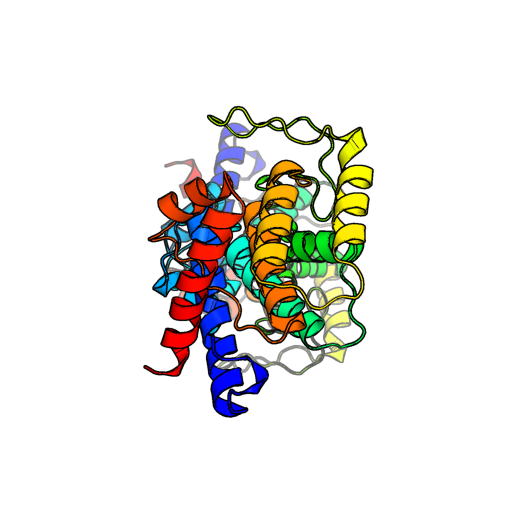 O O . GLY B 1 32 ? -6.758 5.484 15.961 1 96.75 32 GLY B O 1
ATOM 2075 N N . ILE B 1 33 ? -5.473 7.012 14.891 1 97.5 33 ILE B N 1
ATOM 2076 C CA . ILE B 1 33 ? -4.617 5.961 14.352 1 97.5 33 ILE B CA 1
ATOM 2077 C C . ILE B 1 33 ? -3.752 5.375 15.469 1 97.5 33 ILE B C 1
ATOM 2079 O O . ILE B 1 33 ? -3.176 6.117 16.266 1 97.5 33 ILE B O 1
ATOM 2083 N N . SER B 1 34 ? -3.623 4.098 15.492 1 95.38 34 SER B N 1
ATOM 2084 C CA . SER B 1 34 ? -3.154 3.41 16.688 1 95.38 34 SER B CA 1
ATOM 2085 C C . SER B 1 34 ? -1.662 3.107 16.609 1 95.38 34 SER B C 1
ATOM 2087 O O . SER B 1 34 ? -1.082 2.551 17.547 1 95.38 34 SER B O 1
ATOM 2089 N N . LEU B 1 35 ? -0.989 3.387 15.492 1 97.62 35 LEU B N 1
ATOM 2090 C CA . LEU B 1 35 ? 0.446 3.133 15.43 1 97.62 35 LEU B CA 1
ATOM 2091 C C . LEU B 1 35 ? 1.179 3.885 16.531 1 97.62 35 LEU B C 1
ATOM 2093 O O . LEU B 1 35 ? 0.907 5.062 16.781 1 97.62 35 LEU B O 1
ATOM 2097 N N . THR B 1 36 ? 2.047 3.211 17.25 1 97.81 36 THR B N 1
ATOM 2098 C CA . THR B 1 36 ? 2.906 3.873 18.219 1 97.81 36 THR B CA 1
ATOM 2099 C C . THR B 1 36 ? 3.975 4.707 17.516 1 97.81 36 THR B C 1
ATOM 2101 O O . THR B 1 36 ? 4.148 4.609 16.312 1 97.81 36 THR B O 1
ATOM 2104 N N . PHE B 1 37 ? 4.605 5.543 18.375 1 98.19 37 PHE B N 1
ATOM 2105 C CA . PHE B 1 37 ? 5.707 6.328 17.812 1 98.19 37 PHE B CA 1
ATOM 2106 C C . PHE B 1 37 ? 6.762 5.418 17.203 1 98.19 37 PHE B C 1
ATOM 2108 O O . PHE B 1 37 ? 7.234 5.668 16.094 1 98.19 37 PHE B O 1
ATOM 2115 N N . GLY B 1 38 ? 7.117 4.344 17.953 1 98.06 38 GLY B N 1
ATOM 2116 C CA . GLY B 1 38 ? 8.109 3.4 17.453 1 98.06 38 GLY B CA 1
ATOM 2117 C C . GLY B 1 38 ? 7.691 2.732 16.156 1 98.06 38 GLY B C 1
ATOM 2118 O O . GLY B 1 38 ? 8.5 2.602 15.227 1 98.06 38 GLY B O 1
ATOM 2119 N N . GLU B 1 39 ? 6.477 2.281 16.016 1 98.19 39 GLU B N 1
ATOM 2120 C CA . GLU B 1 39 ? 5.941 1.663 14.812 1 98.19 39 GLU B CA 1
ATOM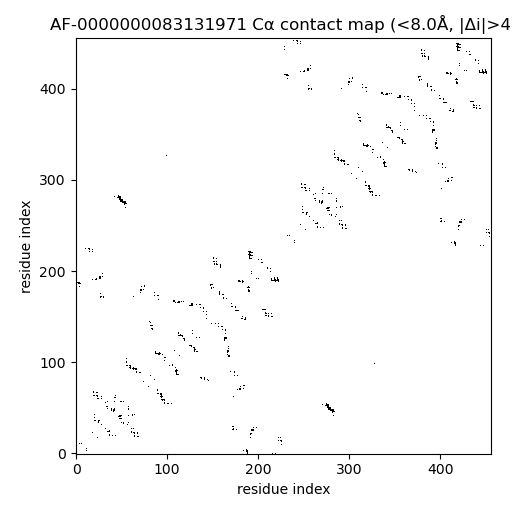 2121 C C . GLU B 1 39 ? 5.941 2.645 13.641 1 98.19 39 GLU B C 1
ATOM 2123 O O . GLU B 1 39 ? 6.301 2.283 12.523 1 98.19 39 GLU B O 1
ATOM 2128 N N . THR B 1 40 ? 5.527 3.908 13.96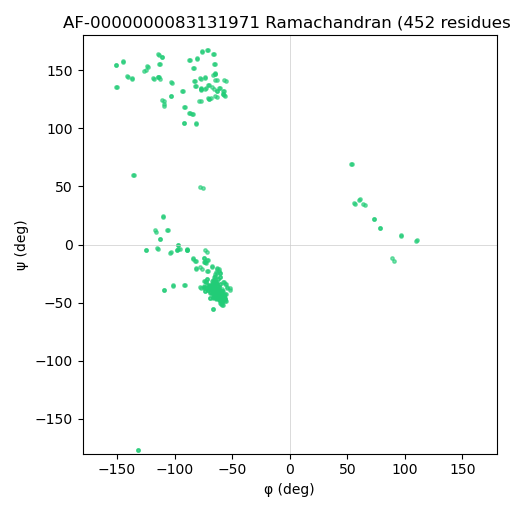1 1 98.5 40 THR B N 1
ATOM 2129 C CA . THR B 1 40 ? 5.543 4.953 12.945 1 98.5 40 THR B CA 1
ATOM 2130 C C . THR B 1 40 ? 6.957 5.176 12.422 1 98.5 40 THR B C 1
ATOM 2132 O O . THR B 1 40 ? 7.176 5.219 11.203 1 98.5 40 THR B O 1
ATOM 2135 N N . LYS B 1 41 ? 7.859 5.262 13.32 1 98.19 41 LYS B N 1
ATOM 2136 C CA . LYS B 1 41 ? 9.258 5.484 12.953 1 98.19 41 LYS B CA 1
ATOM 2137 C C . LYS B 1 41 ? 9.789 4.34 12.094 1 98.19 41 LYS B C 1
ATOM 2139 O O . LYS B 1 41 ? 10.414 4.574 11.062 1 98.19 41 LYS B O 1
ATOM 2144 N N . ARG B 1 42 ? 9.516 3.127 12.453 1 97.81 42 ARG B N 1
ATOM 2145 C CA . ARG B 1 42 ? 9.984 1.957 11.719 1 97.81 42 ARG B CA 1
ATOM 2146 C C . ARG B 1 42 ? 9.367 1.892 10.328 1 97.81 42 ARG B C 1
ATOM 2148 O O . ARG B 1 42 ? 10.047 1.565 9.352 1 97.81 42 ARG B O 1
ATOM 2155 N N . LEU B 1 43 ? 8.102 2.17 10.242 1 98.12 43 LEU B N 1
ATOM 2156 C CA . LEU B 1 43 ? 7.414 2.193 8.961 1 98.12 43 LEU B CA 1
ATOM 2157 C C . LEU B 1 43 ? 8.039 3.225 8.023 1 98.12 43 LEU B C 1
ATOM 2159 O O . LEU B 1 43 ? 8.328 2.922 6.863 1 98.12 43 LEU B O 1
ATOM 2163 N N . LEU B 1 44 ? 8.297 4.398 8.57 1 97.88 44 LEU B N 1
ATOM 2164 C CA . LEU B 1 44 ? 8.781 5.504 7.746 1 97.88 44 LEU B CA 1
ATOM 2165 C C . LEU B 1 44 ? 10.242 5.301 7.371 1 97.88 44 LEU B C 1
ATOM 2167 O O . LEU B 1 44 ? 10.656 5.637 6.258 1 97.88 44 LEU B O 1
ATOM 2171 N N . GLU B 1 45 ? 11.031 4.773 8.242 1 96.69 45 GLU B N 1
ATOM 2172 C CA . GLU B 1 45 ? 12.477 4.727 8.039 1 96.69 45 GLU B CA 1
ATOM 2173 C C . GLU B 1 45 ? 12.891 3.43 7.348 1 96.69 45 GLU B C 1
ATOM 2175 O O . GLU B 1 45 ? 13.805 3.424 6.52 1 96.69 45 GLU B O 1
ATOM 2180 N N . SER B 1 46 ? 12.164 2.322 7.676 1 96 46 SER B N 1
ATOM 2181 C CA . SER B 1 46 ? 12.656 1.039 7.184 1 96 46 SER B CA 1
ATOM 2182 C C . SER B 1 46 ? 11.586 0.306 6.383 1 96 46 SER B C 1
ATOM 2184 O O . SER B 1 46 ? 11.828 -0.778 5.852 1 96 46 SER B O 1
ATOM 2186 N N . GLY B 1 47 ? 10.406 0.875 6.352 1 96 47 GLY B N 1
ATOM 2187 C CA . GLY B 1 47 ? 9.328 0.244 5.605 1 96 47 GLY B CA 1
ATOM 2188 C C . GLY B 1 47 ? 8.773 -0.991 6.289 1 96 47 GLY B C 1
ATOM 2189 O O . GLY B 1 47 ? 8.219 -1.874 5.633 1 96 47 GLY B O 1
ATOM 2190 N N . MET B 1 48 ? 8.977 -1.1 7.602 1 97.62 48 MET B N 1
ATOM 2191 C CA . MET B 1 48 ? 8.484 -2.246 8.359 1 97.62 48 MET B CA 1
ATOM 2192 C C . MET B 1 48 ? 7.105 -1.954 8.953 1 97.62 48 MET B C 1
ATOM 2194 O O . MET B 1 48 ? 6.906 -0.915 9.578 1 97.62 48 MET B O 1
ATOM 2198 N N . THR B 1 49 ? 6.207 -2.863 8.789 1 97.56 49 THR B N 1
ATOM 2199 C CA . THR B 1 49 ? 4.816 -2.635 9.172 1 97.56 49 THR B CA 1
ATOM 2200 C C . THR B 1 49 ? 4.613 -2.924 10.656 1 97.56 49 THR B C 1
ATOM 2202 O O . THR B 1 49 ? 5.383 -3.674 11.266 1 97.56 49 THR B O 1
ATOM 2205 N N . ALA B 1 50 ? 3.611 -2.201 11.195 1 96.81 50 ALA B N 1
ATOM 2206 C CA . ALA B 1 50 ? 3.115 -2.521 12.531 1 96.81 50 ALA B CA 1
ATOM 2207 C C . ALA B 1 50 ? 2.207 -3.746 12.508 1 96.81 50 ALA B C 1
ATOM 2209 O O . ALA B 1 50 ? 1.419 -3.92 11.57 1 96.81 50 ALA B O 1
ATOM 2210 N N . GLY B 1 51 ? 2.254 -4.602 13.484 1 95 51 GLY B N 1
ATOM 2211 C CA . GLY B 1 51 ? 1.507 -5.848 13.523 1 95 51 GLY B CA 1
ATOM 2212 C C . GLY B 1 51 ? 0.07 -5.668 13.977 1 95 51 GLY B C 1
ATOM 2213 O O . GLY B 1 51 ? -0.202 -4.914 14.914 1 95 51 GLY B O 1
ATOM 2214 N N . ASP B 1 52 ? -0.834 -6.352 13.273 1 94.69 52 ASP B N 1
ATOM 2215 C CA . ASP B 1 52 ? -2.25 -6.438 13.625 1 94.69 52 ASP B CA 1
ATOM 2216 C C . ASP B 1 52 ? -2.9 -5.055 13.617 1 94.69 52 ASP B C 1
ATOM 2218 O O . ASP B 1 52 ? -3.658 -4.715 14.523 1 94.69 52 ASP B O 1
ATOM 2222 N N . LYS B 1 53 ? -2.543 -4.246 12.695 1 96.81 53 LYS B N 1
ATOM 2223 C CA . LYS B 1 53 ? -3.152 -2.943 12.445 1 96.81 53 LYS B CA 1
ATOM 2224 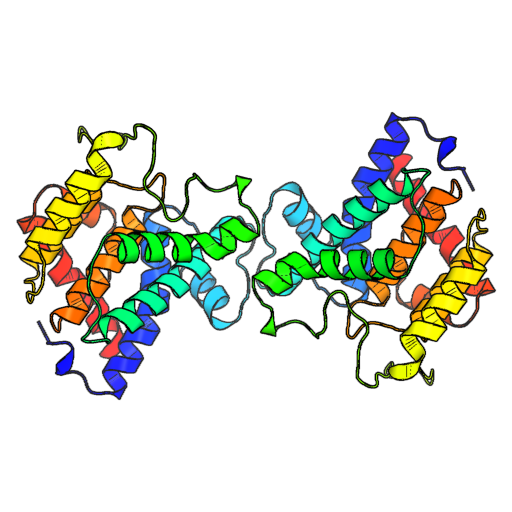C C . LYS B 1 53 ? -3.598 -2.82 10.984 1 96.81 53 LYS B C 1
ATOM 2226 O O . LYS B 1 53 ? -3 -3.428 10.094 1 96.81 53 LYS B O 1
ATOM 2231 N N . PRO B 1 54 ? -4.609 -2.076 10.781 1 97.62 54 PRO B N 1
ATOM 2232 C CA . PRO B 1 54 ? -5.137 -1.979 9.422 1 97.62 54 PRO B CA 1
ATOM 2233 C C . PRO B 1 54 ? -4.121 -1.422 8.43 1 97.62 54 PRO B C 1
ATOM 2235 O O . PRO B 1 54 ? -3.457 -0.422 8.719 1 97.62 54 PRO B O 1
ATOM 2238 N N . LEU B 1 55 ? -4.004 -2.061 7.25 1 97.94 55 LEU B N 1
ATOM 2239 C CA . LEU B 1 55 ? -3.086 -1.632 6.203 1 97.94 55 LEU B CA 1
ATOM 2240 C C . LEU B 1 55 ? -3.379 -0.197 5.777 1 97.94 55 LEU B C 1
ATOM 2242 O O . LEU B 1 55 ? -2.457 0.598 5.582 1 97.94 55 LEU B O 1
ATOM 2246 N N . HIS B 1 56 ? -4.664 0.197 5.668 1 97.44 56 HIS B N 1
ATOM 2247 C CA . HIS B 1 56 ? -5 1.533 5.188 1 97.44 56 HIS B CA 1
ATOM 2248 C C . HIS B 1 56 ? -4.488 2.605 6.145 1 97.44 56 HIS B C 1
ATOM 2250 O O . HIS B 1 56 ? -4.102 3.695 5.715 1 97.44 56 HIS B O 1
ATOM 2256 N N . GLU B 1 57 ? -4.453 2.334 7.453 1 98.19 57 GLU B N 1
ATOM 2257 C CA . GLU B 1 57 ? -3.93 3.295 8.422 1 98.19 57 GLU B CA 1
ATOM 2258 C C . GLU B 1 57 ? -2.432 3.516 8.219 1 98.19 57 GLU B C 1
ATOM 2260 O O . GLU B 1 57 ? -1.944 4.641 8.336 1 98.19 57 GLU B O 1
ATOM 2265 N N . GLN B 1 58 ? -1.76 2.416 7.93 1 98.38 58 GLN B N 1
ATOM 2266 C CA . GLN B 1 58 ? -0.324 2.533 7.699 1 98.38 58 GLN B CA 1
ATOM 2267 C C . GLN B 1 58 ? -0.034 3.338 6.438 1 98.38 58 GLN B C 1
ATOM 2269 O O . GLN B 1 58 ? 0.899 4.145 6.41 1 98.38 58 GLN B O 1
ATOM 2274 N N . LEU B 1 59 ? -0.829 3.125 5.445 1 98.69 59 LEU B N 1
ATOM 2275 C CA . LEU B 1 59 ? -0.673 3.871 4.199 1 98.69 59 LEU B CA 1
ATOM 2276 C C . LEU B 1 59 ? -0.999 5.348 4.406 1 98.69 59 LEU B C 1
ATOM 2278 O O . LEU B 1 59 ? -0.364 6.215 3.809 1 98.69 59 LEU B O 1
ATOM 2282 N N . VAL B 1 60 ? -1.979 5.668 5.27 1 98.81 60 VAL B N 1
ATOM 2283 C CA . VAL B 1 60 ? -2.32 7.047 5.594 1 98.81 60 VAL B CA 1
ATOM 2284 C C . VAL B 1 60 ? -1.168 7.699 6.355 1 98.81 60 VAL B C 1
ATOM 2286 O O . VAL B 1 60 ? -0.837 8.867 6.113 1 98.81 60 VAL B O 1
ATOM 2289 N N . VAL B 1 61 ? -0.561 6.953 7.246 1 98.81 61 VAL B N 1
ATOM 2290 C CA . VAL B 1 61 ? 0.594 7.441 7.992 1 98.81 61 VAL B CA 1
ATOM 2291 C C . VAL B 1 61 ? 1.715 7.812 7.023 1 98.81 61 VAL B C 1
ATOM 2293 O O . VAL B 1 61 ? 2.299 8.898 7.125 1 98.81 61 VAL B O 1
ATOM 2296 N N . MET B 1 62 ? 1.993 6.957 6.086 1 98.75 62 MET B N 1
ATOM 2297 C CA . MET B 1 62 ? 3.016 7.246 5.086 1 98.75 62 MET B CA 1
ATOM 2298 C C . MET B 1 62 ? 2.623 8.453 4.238 1 98.75 62 MET B C 1
ATOM 2300 O O . MET B 1 62 ? 3.467 9.289 3.912 1 98.75 62 MET B O 1
ATOM 2304 N N . GLY B 1 63 ? 1.318 8.531 3.891 1 98.81 63 GLY B N 1
ATOM 2305 C CA . GLY B 1 63 ? 0.821 9.68 3.139 1 98.81 63 GLY B CA 1
ATOM 2306 C C . GLY B 1 63 ? 0.989 10.992 3.873 1 98.81 63 GLY B C 1
ATOM 2307 O O . GLY B 1 63 ? 1.324 12.008 3.264 1 98.81 63 GLY B O 1
ATOM 2308 N N . PHE B 1 64 ? 0.763 10.969 5.156 1 98.94 64 PHE B N 1
ATOM 2309 C CA . PHE B 1 64 ? 0.96 12.164 5.961 1 98.94 64 PHE B CA 1
ATOM 2310 C C . PHE B 1 64 ? 2.412 12.625 5.902 1 98.94 64 PHE B C 1
ATOM 2312 O O . PHE B 1 64 ? 2.686 13.82 5.758 1 98.94 64 PHE B O 1
ATOM 2319 N N . ALA B 1 65 ? 3.322 11.656 6.031 1 98.88 65 ALA B N 1
ATOM 2320 C CA . ALA B 1 65 ? 4.742 11.992 5.949 1 98.88 65 ALA B CA 1
ATOM 2321 C C . ALA B 1 65 ? 5.082 12.617 4.602 1 98.88 65 ALA B C 1
ATOM 2323 O O . ALA B 1 65 ? 5.84 13.594 4.531 1 98.88 65 ALA B O 1
ATOM 2324 N N . ASP B 1 66 ? 4.504 12.062 3.533 1 98.75 66 ASP B N 1
ATOM 2325 C CA . ASP B 1 66 ? 4.695 12.641 2.205 1 98.75 66 ASP B CA 1
ATOM 2326 C C . ASP B 1 66 ? 4.137 14.055 2.137 1 98.75 66 ASP B C 1
ATOM 2328 O O . ASP B 1 66 ? 4.746 14.945 1.53 1 98.75 66 ASP B O 1
ATOM 2332 N N . ALA B 1 67 ? 2.959 14.242 2.74 1 98.88 67 ALA B N 1
ATOM 2333 C CA . ALA B 1 67 ? 2.346 15.57 2.77 1 98.88 67 ALA B CA 1
ATOM 2334 C C . ALA B 1 67 ? 3.203 16.547 3.559 1 98.88 67 ALA B C 1
ATOM 2336 O O . ALA B 1 67 ? 3.328 17.719 3.18 1 98.88 67 ALA B O 1
ATOM 2337 N N . PHE B 1 68 ? 3.777 16.078 4.691 1 98.81 68 PHE B N 1
ATOM 2338 C CA . PHE B 1 68 ? 4.703 16.906 5.461 1 98.81 68 PHE B CA 1
ATOM 2339 C C . PHE B 1 68 ? 5.875 17.359 4.598 1 98.81 68 PHE B C 1
ATOM 2341 O O . PHE B 1 68 ? 6.223 18.547 4.578 1 98.81 68 PHE B O 1
ATOM 2348 N N . ASP B 1 69 ? 6.461 16.406 3.834 1 98.56 69 ASP B N 1
ATOM 2349 C CA . ASP B 1 69 ? 7.582 16.734 2.955 1 98.56 69 ASP B CA 1
ATOM 2350 C C . ASP B 1 69 ? 7.184 17.781 1.918 1 98.56 69 ASP B C 1
ATOM 2352 O O . ASP B 1 69 ? 7.945 18.703 1.646 1 98.56 69 ASP B O 1
ATOM 2356 N N . PHE B 1 70 ? 6.031 17.594 1.395 1 98.56 70 PHE B N 1
ATOM 2357 C CA . PHE B 1 70 ? 5.5 18.516 0.4 1 98.56 70 PHE B CA 1
ATOM 2358 C C . PHE B 1 70 ? 5.344 19.922 0.988 1 98.56 70 PHE B C 1
ATOM 2360 O O . PHE B 1 70 ? 5.762 20.906 0.381 1 98.56 70 PHE B O 1
ATOM 2367 N N . VAL B 1 71 ? 4.809 20.016 2.164 1 98 71 VAL B N 1
ATOM 2368 C CA . VAL B 1 71 ? 4.551 21.281 2.854 1 98 71 VAL B CA 1
ATOM 2369 C C . VAL B 1 71 ? 5.871 21.969 3.172 1 98 71 VAL B C 1
ATOM 2371 O O . VAL B 1 71 ? 6.02 23.172 2.947 1 98 71 VAL B O 1
ATOM 2374 N N . ILE B 1 72 ? 6.836 21.203 3.674 1 96.56 72 ILE B N 1
ATOM 2375 C CA . ILE B 1 72 ? 8.125 21.766 4.039 1 96.56 72 ILE B CA 1
ATOM 2376 C C . ILE B 1 72 ? 8.836 22.297 2.793 1 96.56 72 ILE B C 1
ATOM 2378 O O . ILE B 1 72 ? 9.406 23.391 2.809 1 96.56 72 ILE B O 1
ATOM 2382 N N . ARG B 1 73 ? 8.758 21.516 1.715 1 96.19 73 ARG B N 1
ATOM 2383 C CA . ARG B 1 73 ? 9.359 21.953 0.454 1 96.19 73 ARG B CA 1
ATOM 2384 C C . ARG B 1 73 ? 8.734 23.25 -0.035 1 96.19 73 ARG B C 1
ATOM 2386 O O . ARG B 1 73 ? 9.445 24.203 -0.378 1 96.19 73 ARG B O 1
ATOM 2393 N N . GLU B 1 74 ? 7.434 23.344 -0.011 1 95.75 74 GLU B N 1
ATOM 2394 C CA . GLU B 1 74 ? 6.723 24.516 -0.501 1 95.75 74 GLU B CA 1
ATOM 2395 C C . GLU B 1 74 ? 6.922 25.703 0.429 1 95.75 74 GLU B C 1
ATOM 2397 O O . GLU B 1 74 ? 6.98 26.859 -0.025 1 95.75 74 GLU B O 1
ATOM 2402 N N . ALA B 1 75 ? 7.008 25.453 1.738 1 94.44 75 ALA B N 1
ATOM 2403 C CA . ALA B 1 75 ? 7.191 26.516 2.717 1 94.44 75 ALA B CA 1
ATOM 2404 C C . ALA B 1 75 ? 8.547 27.203 2.537 1 94.44 75 ALA B C 1
ATOM 2406 O O . ALA B 1 75 ? 8.711 28.375 2.865 1 94.44 75 ALA B O 1
ATOM 2407 N N . ASN B 1 76 ? 9.516 26.469 2.014 1 90.69 76 ASN B N 1
ATOM 2408 C CA . ASN B 1 76 ? 10.859 27.016 1.816 1 90.69 76 ASN B CA 1
ATOM 2409 C C . ASN B 1 76 ? 11.008 27.672 0.445 1 90.69 76 ASN B C 1
ATOM 2411 O O . ASN B 1 76 ? 12.047 28.25 0.137 1 90.69 76 ASN B O 1
ATOM 2415 N N . ASN B 1 77 ? 9.961 27.562 -0.358 1 87.81 77 ASN B N 1
ATOM 2416 C CA . ASN B 1 77 ? 9.891 28.234 -1.648 1 87.81 77 ASN B CA 1
ATOM 2417 C C . ASN B 1 77 ? 9.242 29.609 -1.525 1 87.81 77 ASN B C 1
ATOM 2419 O O . ASN B 1 77 ? 8.047 29.719 -1.249 1 87.81 77 ASN B O 1
ATOM 2423 N N . THR B 1 78 ? 9.953 30.609 -1.851 1 79.81 78 THR B N 1
ATOM 2424 C CA . THR B 1 78 ? 9.5 31.984 -1.651 1 79.81 78 THR B CA 1
ATOM 2425 C C . THR B 1 78 ? 8.32 32.312 -2.559 1 79.81 78 THR B C 1
ATOM 2427 O O . THR B 1 78 ? 7.496 33.156 -2.238 1 79.81 78 THR B O 1
ATOM 2430 N N . SER B 1 79 ? 8.133 31.547 -3.574 1 82.88 79 SER B N 1
ATOM 2431 C CA . SER B 1 79 ? 7.082 31.844 -4.547 1 82.88 79 SER B CA 1
ATOM 2432 C C . SER B 1 79 ? 5.816 31.047 -4.254 1 82.88 79 SER B C 1
ATOM 2434 O O . SER B 1 79 ? 4.785 31.25 -4.891 1 82.88 79 SER B O 1
ATOM 2436 N N . SER B 1 80 ? 5.969 30.234 -3.26 1 86.94 80 SER B N 1
ATOM 2437 C CA . SER B 1 80 ? 4.805 29.422 -2.941 1 86.94 80 SER B CA 1
ATOM 2438 C C . SER B 1 80 ? 3.711 30.25 -2.273 1 86.94 80 SER B C 1
ATOM 2440 O O . SER B 1 80 ? 3.996 31.078 -1.414 1 86.94 80 SER B O 1
ATOM 2442 N N . GLU B 1 81 ? 2.467 30.031 -2.766 1 87.81 81 GLU B N 1
ATOM 2443 C CA . GLU B 1 81 ? 1.306 30.719 -2.209 1 87.81 81 GLU B CA 1
ATOM 2444 C C . GLU B 1 81 ? 0.298 29.734 -1.634 1 87.81 81 GLU B C 1
ATOM 2446 O O . GLU B 1 81 ? 0.128 28.625 -2.164 1 87.81 81 GLU B O 1
ATOM 2451 N N . LEU B 1 82 ? -0.264 30.172 -0.567 1 93.81 82 LEU B N 1
ATOM 2452 C CA . LEU B 1 82 ? -1.347 29.406 0.027 1 93.81 82 LEU B CA 1
ATOM 2453 C C . LEU B 1 82 ? -2.67 29.688 -0.678 1 93.81 82 LEU B C 1
ATOM 2455 O O . LEU B 1 82 ? -3.213 30.781 -0.571 1 93.81 82 LEU B O 1
ATOM 2459 N N . ASP B 1 83 ? -3.096 28.812 -1.462 1 95.12 83 ASP B N 1
ATOM 2460 C CA . ASP B 1 83 ? -4.391 28.906 -2.129 1 95.12 83 ASP B CA 1
ATOM 2461 C C . ASP B 1 83 ? -5.176 27.609 -2.004 1 95.12 83 ASP B C 1
ATOM 2463 O O . ASP B 1 83 ? -4.746 26.688 -1.309 1 95.12 83 ASP B O 1
ATOM 2467 N N . ASP B 1 84 ? -6.332 27.562 -2.619 1 96.5 84 ASP B N 1
ATOM 2468 C CA . ASP B 1 84 ? -7.215 26.406 -2.455 1 96.5 84 ASP B CA 1
ATOM 2469 C C . ASP B 1 84 ? -6.594 25.156 -3.059 1 96.5 84 ASP B C 1
ATOM 2471 O O . ASP B 1 84 ? -6.754 24.062 -2.518 1 96.5 84 ASP B O 1
ATOM 2475 N N . ASP B 1 85 ? -5.91 25.344 -4.199 1 97.19 85 ASP B N 1
ATOM 2476 C CA . ASP B 1 85 ? -5.285 24.188 -4.844 1 97.19 85 ASP B CA 1
ATOM 2477 C C . ASP B 1 85 ? -4.207 23.578 -3.951 1 97.19 85 ASP B C 1
ATOM 2479 O O . ASP B 1 85 ? -4.062 22.359 -3.887 1 97.19 85 ASP B O 1
ATOM 2483 N N . PHE B 1 86 ? -3.451 24.453 -3.289 1 97.31 86 PHE B N 1
ATOM 2484 C CA . PHE B 1 86 ? -2.42 24 -2.365 1 97.31 86 PHE B CA 1
ATOM 2485 C C . PHE B 1 86 ? -3.029 23.156 -1.25 1 97.31 86 PHE B C 1
ATOM 2487 O O . PHE B 1 86 ? -2.52 22.078 -0.924 1 97.31 86 PHE B O 1
ATOM 2494 N N . ILE B 1 87 ? -4.105 23.562 -0.688 1 98.69 87 ILE B N 1
ATOM 2495 C CA . ILE B 1 87 ? -4.785 22.859 0.402 1 98.69 87 ILE B CA 1
ATOM 2496 C C . ILE B 1 87 ? -5.309 21.516 -0.091 1 98.69 87 ILE B C 1
ATOM 2498 O O . ILE B 1 87 ? -5.133 20.5 0.573 1 98.69 87 ILE B O 1
ATOM 2502 N N . LYS B 1 88 ? -5.863 21.531 -1.278 1 98.81 88 LYS B N 1
ATOM 2503 C CA . LYS B 1 88 ? -6.387 20.297 -1.87 1 98.81 88 LYS B CA 1
ATOM 2504 C C . LYS B 1 88 ? -5.258 19.328 -2.188 1 98.81 88 LYS B C 1
ATOM 2506 O O . LYS B 1 88 ? -5.422 18.109 -2.033 1 98.81 88 LYS B O 1
ATOM 2511 N N . ASP B 1 89 ? -4.145 19.875 -2.629 1 98.75 89 ASP B N 1
ATOM 2512 C CA . ASP B 1 89 ? -2.99 19.031 -2.92 1 98.75 89 ASP B CA 1
ATOM 2513 C C . ASP B 1 89 ? -2.484 18.344 -1.657 1 98.75 89 ASP B C 1
ATOM 2515 O O . ASP B 1 89 ? -2.146 17.156 -1.687 1 98.75 89 ASP B O 1
ATOM 2519 N N . ILE B 1 90 ? -2.406 19.078 -0.547 1 98.88 90 ILE B N 1
ATOM 2520 C CA . ILE B 1 90 ? -1.99 18.5 0.723 1 98.88 90 ILE B CA 1
ATOM 2521 C C . ILE B 1 90 ? -2.908 17.328 1.078 1 98.88 90 ILE B C 1
ATOM 2523 O O . ILE B 1 90 ? -2.436 16.25 1.43 1 98.88 90 ILE B O 1
ATOM 2527 N N . HIS B 1 91 ? -4.18 17.531 0.94 1 98.94 91 HIS B N 1
ATOM 2528 C CA . HIS B 1 91 ? -5.168 16.5 1.248 1 98.94 91 HIS B CA 1
ATOM 2529 C C . HIS B 1 91 ? -5.012 15.297 0.328 1 98.94 91 HIS B C 1
ATOM 2531 O O . HIS B 1 91 ? -5.055 14.156 0.785 1 98.94 91 HIS B O 1
ATOM 2537 N N . ALA B 1 92 ? -4.82 15.562 -0.96 1 98.88 92 ALA B N 1
ATOM 2538 C CA . ALA B 1 92 ? -4.645 14.5 -1.945 1 98.88 92 ALA B CA 1
ATOM 2539 C C . ALA B 1 92 ? -3.426 13.648 -1.618 1 98.88 92 ALA B C 1
ATOM 2541 O O . ALA B 1 92 ? -3.492 12.414 -1.662 1 98.88 92 ALA B O 1
ATOM 2542 N N . ILE B 1 93 ? -2.342 14.281 -1.275 1 98.88 93 ILE B N 1
ATOM 2543 C CA . ILE B 1 93 ? -1.1 13.578 -0.974 1 98.88 93 ILE B CA 1
ATOM 2544 C C . ILE B 1 93 ? -1.27 12.758 0.3 1 98.88 93 ILE B C 1
ATOM 2546 O O . ILE B 1 93 ? -0.83 11.602 0.364 1 98.88 93 ILE B O 1
ATOM 2550 N N . LEU B 1 94 ? -1.959 13.281 1.302 1 98.88 94 LEU B N 1
ATOM 2551 C CA . LEU B 1 94 ? -2.213 12.633 2.582 1 98.88 94 LEU B CA 1
ATOM 2552 C C . LEU B 1 94 ? -2.857 11.266 2.381 1 98.88 94 LEU B C 1
ATOM 2554 O O . LEU B 1 94 ? -2.496 10.297 3.055 1 98.88 94 LEU B O 1
ATOM 2558 N N . PHE B 1 95 ? -3.73 11.164 1.382 1 98.81 95 PHE B N 1
ATOM 2559 C CA . PHE B 1 95 ? -4.52 9.945 1.255 1 98.81 95 PHE B CA 1
ATOM 2560 C C . PHE B 1 95 ? -4.133 9.18 -0.002 1 98.81 95 PHE B C 1
ATOM 2562 O O . PHE B 1 95 ? -4.73 8.148 -0.316 1 98.81 95 PHE B O 1
ATOM 2569 N N . ALA B 1 96 ? -3.107 9.625 -0.739 1 98.69 96 ALA B N 1
ATOM 2570 C CA . ALA B 1 96 ? -2.783 9.102 -2.064 1 98.69 96 ALA B CA 1
ATOM 2571 C C . ALA B 1 96 ? -2.49 7.605 -2.006 1 98.69 96 ALA B C 1
ATOM 2573 O O . ALA B 1 96 ? -3.059 6.824 -2.773 1 98.69 96 ALA B O 1
ATOM 2574 N N . LYS B 1 97 ? -1.649 7.199 -1.103 1 98.44 97 LYS B N 1
ATOM 2575 C CA . LYS B 1 97 ? -1.229 5.801 -1.038 1 98.44 97 LYS B CA 1
ATOM 2576 C C . LYS B 1 97 ? -2.391 4.898 -0.638 1 98.44 97 LYS B C 1
ATOM 2578 O O . LYS B 1 97 ? -2.6 3.842 -1.24 1 98.44 97 LYS B O 1
ATOM 2583 N N . ALA B 1 98 ? -3.137 5.305 0.372 1 98.5 98 ALA B N 1
ATOM 2584 C CA . ALA B 1 98 ? -4.297 4.52 0.787 1 98.5 98 ALA B CA 1
ATOM 2585 C C . ALA B 1 98 ? -5.34 4.449 -0.325 1 98.5 98 ALA B C 1
ATOM 2587 O O . ALA B 1 98 ? -5.977 3.412 -0.523 1 98.5 98 ALA B O 1
ATOM 2588 N N . MET B 1 99 ? -5.508 5.57 -1.04 1 98.31 99 MET B N 1
ATOM 2589 C CA . MET B 1 99 ? -6.473 5.617 -2.135 1 98.31 99 MET B CA 1
ATOM 2590 C C . MET B 1 99 ? -6.113 4.609 -3.221 1 98.31 99 MET B C 1
ATOM 2592 O O . MET B 1 99 ? -7 3.988 -3.814 1 98.31 99 MET B O 1
ATOM 2596 N N . LYS B 1 100 ? -4.863 4.43 -3.455 1 97.38 100 LYS B N 1
ATOM 2597 C CA . LYS B 1 100 ? -4.383 3.545 -4.512 1 97.38 100 LYS B CA 1
ATOM 2598 C C . LYS B 1 100 ? -4.609 2.08 -4.148 1 97.38 100 LYS B C 1
ATOM 2600 O O . LYS B 1 100 ? -4.805 1.241 -5.031 1 97.38 100 LYS B O 1
ATOM 2605 N N . ILE B 1 101 ? -4.609 1.723 -2.852 1 97.44 101 ILE B N 1
ATOM 2606 C CA . ILE B 1 101 ? -4.59 0.326 -2.428 1 97.44 101 ILE B CA 1
ATOM 2607 C C . ILE B 1 101 ? -5.945 -0.052 -1.836 1 97.44 101 ILE B C 1
ATOM 2609 O O . ILE B 1 101 ? -6.441 -1.158 -2.064 1 97.44 101 ILE B O 1
ATOM 2613 N N . CYS B 1 102 ? -6.523 0.904 -1.078 1 96.31 102 CYS B N 1
ATOM 2614 C CA . CYS B 1 102 ? -7.738 0.604 -0.331 1 96.31 102 CYS B CA 1
ATOM 2615 C C . CYS B 1 102 ? -8.75 1.734 -0.459 1 96.31 102 CYS B C 1
ATOM 2617 O O . CYS B 1 102 ? -9.195 2.295 0.545 1 96.31 102 CYS B O 1
ATOM 2619 N N . PRO B 1 103 ? -9.203 2.088 -1.619 1 97.12 103 PRO B N 1
ATOM 2620 C CA . PRO B 1 103 ? -10.117 3.217 -1.785 1 97.12 103 PRO B CA 1
ATOM 2621 C C . PRO B 1 103 ? -11.43 3.031 -1.017 1 97.12 103 PRO B C 1
ATOM 2623 O O . PRO B 1 103 ? -12.047 4.012 -0.598 1 97.12 103 PRO B O 1
ATOM 2626 N N . GLU B 1 104 ? -11.789 1.778 -0.751 1 96.5 104 GLU B N 1
ATOM 2627 C CA . GLU B 1 104 ? -13.062 1.487 -0.103 1 96.5 104 GLU B CA 1
ATOM 2628 C C . GLU B 1 104 ? -13.016 1.828 1.384 1 96.5 104 GLU B C 1
ATOM 2630 O O . GLU B 1 104 ? -14.055 1.915 2.039 1 96.5 104 GLU B O 1
ATOM 2635 N N . ARG B 1 105 ? -11.805 2.088 1.888 1 96.94 105 ARG B N 1
ATOM 2636 C CA . ARG B 1 105 ? -11.641 2.355 3.312 1 96.94 105 ARG B CA 1
ATOM 2637 C C . ARG B 1 105 ? -11.609 3.855 3.588 1 96.94 105 ARG B C 1
ATOM 2639 O O . ARG B 1 105 ? -11.508 4.281 4.742 1 96.94 105 ARG B O 1
ATOM 2646 N N . LEU B 1 106 ? -11.727 4.699 2.561 1 97.75 106 LEU B N 1
ATOM 2647 C CA . LEU B 1 106 ? -11.562 6.141 2.711 1 97.75 106 LEU B CA 1
ATOM 2648 C C . LEU B 1 106 ? -12.867 6.871 2.43 1 97.75 106 LEU B C 1
ATOM 2650 O O . LEU B 1 106 ? -13.656 6.441 1.578 1 97.75 106 LEU B O 1
ATOM 2654 N N . GLU B 1 107 ? -13.055 7.918 3.182 1 96.88 107 GLU B N 1
ATOM 2655 C CA . GLU B 1 107 ? -14.141 8.836 2.848 1 96.88 107 GLU B CA 1
ATOM 2656 C C . GLU B 1 107 ? -13.766 9.727 1.664 1 96.88 107 GLU B C 1
ATOM 2658 O O . GLU B 1 107 ? -12.672 10.289 1.628 1 96.88 107 GLU B O 1
ATOM 2663 N N . LYS B 1 108 ? -14.648 9.875 0.704 1 96.56 108 LYS B N 1
ATOM 2664 C CA . LYS B 1 108 ? -14.414 10.633 -0.524 1 96.56 108 LYS B CA 1
ATOM 2665 C C . LYS B 1 108 ? -15.289 11.883 -0.58 1 96.56 108 LYS B C 1
ATOM 2667 O O . LYS B 1 108 ? -16.297 11.969 0.117 1 96.56 108 LYS B O 1
ATOM 2672 N N . PRO B 1 109 ? -14.836 12.82 -1.304 1 98.12 109 PRO B N 1
ATOM 2673 C CA . PRO B 1 109 ? -13.742 12.828 -2.277 1 98.12 109 PRO B CA 1
ATOM 2674 C C . PRO B 1 109 ? -12.391 13.125 -1.639 1 98.12 109 PRO B C 1
ATOM 2676 O O . PRO B 1 109 ? -12.328 13.742 -0.573 1 98.12 109 PRO B O 1
ATOM 2679 N N . ILE B 1 110 ? -11.328 12.758 -2.285 1 98.5 110 ILE B N 1
ATOM 2680 C CA . ILE B 1 110 ? -9.945 13.047 -1.91 1 98.5 110 ILE B CA 1
ATOM 2681 C C . ILE B 1 110 ? -9.398 14.164 -2.789 1 98.5 110 ILE B C 1
ATOM 2683 O O . ILE B 1 110 ? -9.523 14.125 -4.016 1 98.5 110 ILE B O 1
ATOM 2687 N N . GLY B 1 111 ? -8.859 15.164 -2.25 1 98.62 111 GLY B N 1
ATOM 2688 C CA . GLY B 1 111 ? -8.305 16.281 -2.986 1 98.62 111 GLY B CA 1
ATOM 2689 C C . GLY B 1 111 ? -9.352 17.25 -3.498 1 98.62 111 GLY B C 1
ATOM 2690 O O . GLY B 1 111 ? -9.102 18.016 -4.438 1 98.62 111 GLY B O 1
ATOM 2691 N N . ALA B 1 112 ? -10.547 17.094 -2.943 1 98.5 112 ALA B N 1
ATOM 2692 C CA . ALA B 1 112 ? -11.656 17.969 -3.299 1 98.5 112 ALA B CA 1
ATOM 2693 C C . ALA B 1 112 ? -12.562 18.234 -2.096 1 98.5 112 ALA B C 1
ATOM 2695 O O . ALA B 1 112 ? -12.539 17.469 -1.121 1 98.5 112 ALA B O 1
ATOM 2696 N N . TRP B 1 113 ? -13.297 19.328 -2.164 1 98.56 113 TRP B N 1
ATOM 2697 C CA . TRP B 1 113 ? -14.203 19.672 -1.066 1 98.56 113 TRP B CA 1
ATOM 2698 C C . TRP B 1 113 ? -15.312 18.641 -0.936 1 98.56 113 TRP B C 1
ATOM 2700 O O . TRP B 1 113 ? -15.781 18.094 -1.937 1 98.56 113 TRP B O 1
ATOM 2710 N N . ARG B 1 114 ? -15.727 18.422 0.298 1 98.12 114 ARG B N 1
ATOM 2711 C CA . ARG B 1 114 ? -16.844 17.531 0.544 1 98.12 114 ARG B CA 1
ATOM 2712 C C . ARG B 1 114 ? -18.141 18.078 -0.044 1 98.12 114 ARG B C 1
ATOM 2714 O O . ARG B 1 114 ? -18.297 19.297 -0.155 1 98.12 114 ARG B O 1
ATOM 2721 N N . THR B 1 115 ? -19.062 17.188 -0.326 1 96.94 115 THR B N 1
ATOM 2722 C CA . THR B 1 115 ? -20.328 17.578 -0.941 1 96.94 115 THR B CA 1
ATOM 2723 C C . THR B 1 115 ? -21.5 17.297 0.009 1 96.94 115 THR B C 1
ATOM 2725 O O . THR B 1 115 ? -22.641 17.609 -0.309 1 96.94 115 THR B O 1
ATOM 2728 N N . ASP B 1 116 ? -21.203 16.719 1.136 1 95.44 116 ASP B N 1
ATOM 2729 C CA . ASP B 1 116 ? -22.266 16.391 2.092 1 95.44 116 ASP B CA 1
ATOM 2730 C C . ASP B 1 116 ? -22.109 17.203 3.377 1 95.44 116 ASP B C 1
ATOM 2732 O O . ASP B 1 116 ? -21.078 17.828 3.602 1 95.44 116 ASP B O 1
ATOM 2736 N N . GLU B 1 117 ? -23.25 17.172 4.098 1 92.62 117 GLU B N 1
ATOM 2737 C CA . GLU B 1 117 ? -23.219 17.844 5.395 1 92.62 117 GLU B CA 1
ATOM 2738 C C . GLU B 1 117 ? -22.484 17 6.43 1 92.62 117 GLU B C 1
ATOM 2740 O O . GLU B 1 117 ? -22.594 15.781 6.441 1 92.62 117 GLU B O 1
ATOM 2745 N N . ARG B 1 118 ? -21.609 17.734 7.109 1 89.06 118 ARG B N 1
ATOM 2746 C CA . ARG B 1 118 ? -20.891 17.094 8.203 1 89.06 118 ARG B CA 1
ATOM 2747 C C . ARG B 1 118 ? -21.094 17.844 9.516 1 89.06 118 ARG B C 1
ATOM 2749 O O . ARG B 1 118 ? -21.484 19.016 9.508 1 89.06 118 ARG B O 1
ATOM 2756 N N . TYR B 1 119 ? -20.969 17.047 10.508 1 83 119 TYR B N 1
ATOM 2757 C CA . TYR B 1 119 ? -21.078 17.625 11.844 1 83 119 TYR B CA 1
ATOM 2758 C C . TYR B 1 119 ? -20 17.062 12.766 1 83 119 TYR B C 1
ATOM 2760 O O . TYR B 1 119 ? -19.5 15.953 12.555 1 83 119 TYR B O 1
ATOM 2768 N N . ILE B 1 120 ? -19.484 17.906 13.625 1 77.19 120 ILE B N 1
ATOM 2769 C CA . ILE B 1 120 ? -18.562 17.438 14.648 1 77.19 120 ILE B CA 1
ATOM 2770 C C . ILE B 1 120 ? -19.328 16.969 15.875 1 77.19 120 ILE B C 1
ATOM 2772 O O . ILE B 1 120 ? -20.078 17.75 16.484 1 77.19 120 ILE B O 1
ATOM 2776 N N . LYS B 1 121 ? -19.219 15.75 16.062 1 65.06 121 LYS B N 1
ATOM 2777 C CA . LYS B 1 121 ? -19.984 15.148 17.156 1 65.06 121 LYS B CA 1
ATOM 2778 C C . LYS B 1 121 ? -19.656 15.82 18.484 1 65.06 121 LYS B C 1
ATOM 2780 O O . LYS B 1 121 ? -18.484 15.984 18.828 1 65.06 121 LYS B O 1
ATOM 2785 N N . GLY B 1 122 ? -20.578 16.219 19.172 1 59.25 122 GLY B N 1
ATOM 2786 C CA . GLY B 1 122 ? -20.469 16.75 20.531 1 59.25 122 GLY B CA 1
ATOM 2787 C C . GLY B 1 122 ? -20.219 18.25 20.562 1 59.25 122 GLY B C 1
ATOM 2788 O O . GLY B 1 122 ? -20.094 18.828 21.641 1 59.25 122 GLY B O 1
ATOM 2789 N N . VAL B 1 123 ? -19.922 18.719 19.469 1 67.94 123 VAL B N 1
ATOM 2790 C CA . VAL B 1 123 ? -19.672 20.156 19.438 1 67.94 123 VAL B CA 1
ATOM 2791 C C . VAL B 1 123 ? -20.781 20.859 18.656 1 67.94 123 VAL B C 1
ATOM 2793 O O . VAL B 1 123 ? -21.266 20.328 17.656 1 67.94 123 VAL B O 1
ATOM 2796 N N . ASP B 1 124 ? -21.359 21.766 19.297 1 70.69 124 ASP B N 1
ATOM 2797 C CA . ASP B 1 124 ? -22.406 22.547 18.641 1 70.69 124 ASP B CA 1
ATOM 2798 C C . ASP B 1 124 ? -21.812 23.594 17.703 1 70.69 124 ASP B C 1
ATOM 2800 O O . ASP B 1 124 ? -21.906 24.797 17.953 1 70.69 124 ASP B O 1
ATOM 2804 N N . ILE B 1 125 ? -20.922 23.172 16.875 1 79.38 125 ILE B N 1
ATOM 2805 C CA . ILE B 1 125 ? -20.344 24.062 15.875 1 79.38 125 ILE B CA 1
ATOM 2806 C C . ILE B 1 125 ? -20.859 23.672 14.492 1 79.38 125 ILE B C 1
ATOM 2808 O O . ILE B 1 125 ? -20.828 22.5 14.125 1 79.38 125 ILE B O 1
ATOM 2812 N N . LYS B 1 126 ? -21.5 24.672 13.914 1 84.75 126 LYS B N 1
ATOM 2813 C CA . LYS B 1 126 ? -21.984 24.438 12.555 1 84.75 126 LYS B CA 1
ATOM 2814 C C . LYS B 1 126 ? -20.844 24.578 11.547 1 84.75 126 LYS B C 1
ATOM 2816 O O . LYS B 1 126 ? -20.188 25.625 11.484 1 84.75 126 LYS B O 1
ATOM 2821 N N . LEU B 1 127 ? -20.688 23.594 10.852 1 94.38 127 LEU B N 1
ATOM 2822 C CA . LEU B 1 127 ? -19.688 23.609 9.773 1 94.38 127 LEU B CA 1
ATOM 2823 C C . LEU B 1 127 ? -20.25 24.312 8.539 1 94.38 127 LEU B C 1
ATOM 2825 O O . LEU B 1 127 ? -21.453 24.5 8.414 1 94.38 127 LEU B O 1
ATOM 2829 N N . SER B 1 128 ? -19.359 24.734 7.695 1 96.94 128 SER B N 1
ATOM 2830 C CA . SER B 1 128 ? -19.812 25.344 6.445 1 96.94 128 SER B CA 1
ATOM 2831 C C . SER B 1 128 ? -20.703 24.391 5.656 1 96.94 128 SER B C 1
ATOM 2833 O O . SER B 1 128 ? -20.422 23.188 5.594 1 96.94 128 SER B O 1
ATOM 2835 N N . GLN B 1 129 ? -21.719 24.984 5.062 1 96.5 129 GLN B N 1
ATOM 2836 C CA . GLN B 1 129 ? -22.484 24.203 4.098 1 96.5 129 GLN B CA 1
ATOM 2837 C C . GLN B 1 129 ? -21.641 23.859 2.873 1 96.5 129 GLN B C 1
ATOM 2839 O O . GLN B 1 129 ? -20.797 24.656 2.453 1 96.5 129 GLN B O 1
ATOM 2844 N N . PRO B 1 130 ? -21.938 22.688 2.361 1 97.06 130 PRO B N 1
ATOM 2845 C CA . PRO B 1 130 ? -21.125 22.266 1.224 1 97.06 130 PRO B CA 1
ATOM 2846 C C . PRO B 1 130 ? -21.047 23.312 0.123 1 97.06 130 PRO B C 1
ATOM 2848 O O . PRO B 1 130 ? -19.953 23.609 -0.389 1 97.06 130 PRO B O 1
ATOM 2851 N N . ARG B 1 131 ? -22.047 24.047 -0.197 1 97.06 131 ARG B N 1
ATOM 2852 C CA . ARG B 1 131 ? -22.094 25.016 -1.286 1 97.06 131 ARG B CA 1
ATOM 2853 C C . ARG B 1 131 ? -21.297 26.266 -0.943 1 97.06 131 ARG B C 1
ATOM 2855 O O . ARG B 1 131 ? -20.953 27.062 -1.828 1 97.06 131 ARG B O 1
ATOM 2862 N N . MET B 1 132 ? -20.984 26.391 0.362 1 98 132 MET B N 1
ATOM 2863 C CA . MET B 1 132 ? -20.328 27.609 0.805 1 98 132 MET B CA 1
ATOM 2864 C C . MET B 1 132 ? -18.844 27.359 1.052 1 98 132 MET B C 1
ATOM 2866 O O . MET B 1 132 ? -18.078 28.297 1.266 1 98 132 MET B O 1
ATOM 2870 N N . ILE B 1 133 ? -18.422 26.141 0.979 1 98.44 133 ILE B N 1
ATOM 2871 C CA . ILE B 1 133 ? -17.062 25.781 1.356 1 98.44 133 ILE B CA 1
ATOM 2872 C C . ILE B 1 133 ? -16.047 26.531 0.486 1 98.44 133 ILE B C 1
ATOM 2874 O O . ILE B 1 133 ? -15.078 27.078 0.994 1 98.44 133 ILE B O 1
ATOM 2878 N N . ASP B 1 134 ? -16.297 26.562 -0.783 1 98.25 134 ASP B N 1
ATOM 2879 C CA . ASP B 1 134 ? -15.383 27.234 -1.692 1 98.25 134 ASP B CA 1
ATOM 2880 C C . ASP B 1 134 ? -15.25 28.719 -1.33 1 98.25 134 ASP B C 1
ATOM 2882 O O . ASP B 1 134 ? -14.141 29.219 -1.184 1 98.25 134 ASP B O 1
ATOM 2886 N N . GLN B 1 135 ? -16.328 29.406 -1.127 1 98.19 135 GLN B N 1
ATOM 2887 C CA . GLN B 1 135 ? -16.344 30.828 -0.779 1 98.19 135 GLN B CA 1
ATOM 2888 C C . GLN B 1 135 ? -15.711 31.062 0.591 1 98.19 135 GLN B C 1
ATOM 2890 O O . GLN B 1 135 ? -14.914 31.984 0.763 1 98.19 135 GLN B O 1
ATOM 2895 N N . ASP B 1 136 ? -16.094 30.219 1.537 1 98.44 136 ASP B N 1
ATOM 2896 C CA . ASP B 1 136 ? -15.57 30.375 2.891 1 98.44 136 ASP B CA 1
ATOM 2897 C C . ASP B 1 136 ? -14.062 30.172 2.916 1 98.44 136 ASP B C 1
ATOM 2899 O O . ASP B 1 136 ? -13.344 30.906 3.607 1 98.44 136 ASP B O 1
ATOM 2903 N N . THR B 1 137 ? -13.57 29.188 2.141 1 98.38 137 THR B N 1
ATOM 2904 C CA . THR B 1 137 ? -12.141 28.938 2.082 1 98.38 137 THR B CA 1
ATOM 2905 C C . THR B 1 137 ? -11.406 30.078 1.384 1 98.38 137 THR B C 1
ATOM 2907 O O . THR B 1 137 ? -10.352 30.516 1.846 1 98.38 137 THR B O 1
ATOM 2910 N N . ASN B 1 138 ? -11.953 30.594 0.331 1 97.31 138 ASN B N 1
ATOM 2911 C CA . ASN B 1 138 ? -11.352 31.719 -0.369 1 97.31 138 ASN B CA 1
ATOM 2912 C C . ASN B 1 138 ? -11.281 32.969 0.522 1 97.31 138 ASN B C 1
ATOM 2914 O O . ASN B 1 138 ? -10.289 33.688 0.501 1 97.31 138 ASN B O 1
ATOM 2918 N N . ASN B 1 139 ? -12.336 33.219 1.245 1 97.69 139 ASN B N 1
ATOM 2919 C CA . ASN B 1 139 ? -12.336 34.344 2.186 1 97.69 139 ASN B CA 1
ATOM 2920 C C . ASN B 1 139 ? -11.25 34.188 3.242 1 97.69 139 ASN B C 1
ATOM 2922 O O . ASN B 1 139 ? -10.578 35.156 3.592 1 97.69 139 ASN B O 1
ATOM 2926 N N . LEU B 1 140 ? -11.156 32.969 3.727 1 97.69 140 LEU B N 1
ATOM 2927 C CA . LEU B 1 140 ? -10.133 32.688 4.723 1 97.69 140 LEU B CA 1
ATOM 2928 C C . LEU B 1 140 ? -8.742 32.969 4.164 1 97.69 140 LEU B C 1
ATOM 2930 O O . LEU B 1 140 ? -7.914 33.594 4.816 1 97.69 140 LEU B O 1
ATOM 2934 N N . LEU B 1 141 ? -8.484 32.5 2.941 1 97.19 141 LEU B N 1
ATOM 2935 C CA . LEU B 1 141 ? -7.18 32.625 2.305 1 97.19 141 LEU B CA 1
ATOM 2936 C C . LEU B 1 141 ? -6.863 34.094 2.004 1 97.19 141 LEU B C 1
ATOM 2938 O O . LEU B 1 141 ? -5.707 34.5 2.104 1 97.19 141 LEU B O 1
ATOM 2942 N N . TYR B 1 142 ? -7.844 34.844 1.721 1 94.75 142 TYR B N 1
ATOM 2943 C CA . TYR B 1 142 ? -7.668 36.281 1.434 1 94.75 142 TYR B CA 1
ATOM 2944 C C . TYR B 1 142 ? -7.184 37.031 2.668 1 94.75 142 TYR B C 1
ATOM 2946 O O . TYR B 1 142 ? -6.395 37.969 2.561 1 94.75 142 TYR B O 1
ATOM 2954 N N . GLN B 1 143 ? -7.57 36.562 3.814 1 92.81 143 GLN B N 1
ATOM 2955 C CA . GLN B 1 143 ? -7.238 37.219 5.066 1 92.81 143 GLN B CA 1
ATOM 2956 C C . GLN B 1 143 ? -5.758 37.062 5.398 1 92.81 143 GLN B C 1
ATOM 2958 O O . GLN B 1 143 ? -5.195 37.875 6.152 1 92.81 143 GLN B O 1
ATOM 2963 N N . VAL B 1 144 ? -5.16 36.062 4.84 1 91.69 144 VAL B N 1
ATOM 2964 C CA . VAL B 1 144 ? -3.781 35.812 5.234 1 91.69 144 VAL B CA 1
ATOM 2965 C C . VAL B 1 144 ? -2.857 35.969 4.031 1 91.69 144 VAL B C 1
ATOM 2967 O O . VAL B 1 144 ? -1.671 35.656 4.098 1 91.69 144 VAL B O 1
ATOM 2970 N N . LYS B 1 145 ? -3.324 36.5 3.002 1 86.19 145 LYS B N 1
ATOM 2971 C CA . LYS B 1 145 ? -2.561 36.625 1.762 1 86.19 145 LYS B CA 1
ATOM 2972 C C . LYS B 1 145 ? -1.38 37.562 1.931 1 86.19 145 LYS B C 1
ATOM 2974 O O . LYS B 1 145 ? -1.53 38.656 2.48 1 86.19 145 LYS B O 1
ATOM 2979 N N . ASP B 1 146 ? -0.215 37.094 1.421 1 69.19 146 ASP B N 1
ATOM 2980 C CA . ASP B 1 146 ? 0.988 37.906 1.181 1 69.19 146 ASP B CA 1
ATOM 2981 C C . ASP B 1 146 ? 1.45 38.594 2.457 1 69.19 146 ASP B C 1
ATOM 2983 O O . ASP B 1 146 ? 1.806 39.781 2.432 1 69.19 146 ASP B O 1
ATOM 2987 N N . LYS B 1 147 ? 1.307 37.969 3.684 1 76.56 147 LYS B N 1
ATOM 2988 C CA . LYS B 1 147 ? 1.789 38.625 4.895 1 76.56 147 LYS B CA 1
ATOM 2989 C C . LYS B 1 147 ? 2.434 37.625 5.848 1 76.56 147 LYS B C 1
ATOM 2991 O O . LYS B 1 147 ? 2.148 36.438 5.781 1 76.56 147 LYS B O 1
ATOM 2996 N N . ALA B 1 148 ? 3.471 38.094 6.504 1 85 148 ALA B N 1
ATOM 2997 C CA . ALA B 1 148 ? 3.967 37.344 7.656 1 85 148 ALA B CA 1
ATOM 2998 C C . ALA B 1 148 ? 2.916 37.281 8.758 1 85 148 ALA B C 1
ATOM 3000 O O . ALA B 1 148 ? 2.27 38.281 9.07 1 85 148 ALA B O 1
ATOM 3001 N N . LEU B 1 149 ? 2.744 36.125 9.211 1 94.12 149 LEU B N 1
ATOM 3002 C CA . LEU B 1 149 ? 1.663 35.906 10.172 1 94.12 149 LEU B CA 1
ATOM 3003 C C . LEU B 1 149 ? 2.207 35.812 11.594 1 94.12 149 LEU B C 1
ATOM 3005 O O . LEU B 1 149 ? 3.27 35.219 11.812 1 94.12 149 LEU B O 1
ATOM 3009 N N . SER B 1 150 ? 1.469 36.438 12.461 1 95.5 150 SER B N 1
ATOM 3010 C CA . SER B 1 150 ? 1.728 36.156 13.867 1 95.5 150 SER B CA 1
ATOM 3011 C C . SER B 1 150 ? 1.169 34.812 14.281 1 95.5 150 SER B C 1
ATOM 3013 O O . SER B 1 150 ? 0.41 34.188 13.539 1 95.5 150 SER B O 1
ATOM 3015 N N . LEU B 1 151 ? 1.59 34.344 15.438 1 96.75 151 LEU B N 1
ATOM 3016 C CA . LEU B 1 151 ? 1.029 33.094 15.945 1 96.75 151 LEU B CA 1
ATOM 3017 C C . LEU B 1 151 ? -0.476 33.219 16.156 1 96.75 151 LEU B C 1
ATOM 3019 O O . LEU B 1 151 ? -1.215 32.25 15.977 1 96.75 151 LEU B O 1
ATOM 3023 N N . THR B 1 152 ? -0.854 34.406 16.547 1 97.56 152 THR B N 1
ATOM 3024 C CA . THR B 1 152 ? -2.281 34.688 16.703 1 97.56 152 THR B CA 1
ATOM 3025 C C . THR B 1 152 ? -3.014 34.562 15.375 1 97.56 152 THR B C 1
ATOM 3027 O O . THR B 1 152 ? -4.113 34 15.312 1 97.56 152 THR B O 1
ATOM 3030 N N . ASP B 1 153 ? -2.396 35.062 14.336 1 97.25 153 ASP B N 1
ATOM 3031 C CA . ASP B 1 153 ? -2.971 34.938 13 1 97.25 153 ASP B CA 1
ATOM 3032 C C . ASP B 1 153 ? -3.092 33.469 12.602 1 97.25 153 ASP B C 1
ATOM 3034 O O . ASP B 1 153 ? -4.113 33.062 12.055 1 97.25 153 ASP B O 1
ATOM 3038 N N . ILE B 1 154 ? -2.072 32.719 12.898 1 98 154 ILE B N 1
ATOM 3039 C CA . ILE B 1 154 ? -2.029 31.297 12.555 1 98 154 ILE B CA 1
ATOM 3040 C C . ILE B 1 154 ? -3.096 30.547 13.344 1 98 154 ILE B C 1
ATOM 3042 O O . ILE B 1 154 ? -3.797 29.688 12.797 1 98 154 ILE B O 1
ATOM 3046 N N . ALA B 1 155 ? -3.246 30.891 14.594 1 98.5 155 ALA B N 1
ATOM 3047 C CA . ALA B 1 155 ? -4.27 30.297 15.445 1 98.5 155 ALA B CA 1
ATOM 3048 C C . ALA B 1 155 ? -5.668 30.578 14.906 1 98.5 155 ALA B C 1
ATOM 3050 O O . ALA B 1 155 ? -6.5 29.672 14.812 1 98.5 155 ALA B O 1
ATOM 3051 N N . ASP B 1 156 ? -5.859 31.812 14.539 1 98.12 156 ASP B N 1
ATOM 3052 C CA . ASP B 1 156 ? -7.164 32.219 14.023 1 98.12 156 ASP B CA 1
ATOM 3053 C C . ASP B 1 156 ? -7.477 31.484 12.711 1 98.12 156 ASP B C 1
ATOM 3055 O O . ASP B 1 156 ? -8.602 31.016 12.508 1 98.12 156 ASP B O 1
ATOM 3059 N N . PHE B 1 157 ? -6.504 31.406 11.883 1 98.06 157 PHE B N 1
ATOM 3060 C CA . PHE B 1 157 ? -6.656 30.703 10.617 1 98.06 157 PHE B CA 1
ATOM 3061 C C . PHE B 1 157 ? -7.031 29.234 10.859 1 98.06 157 PHE B C 1
ATOM 3063 O O . PHE B 1 157 ? -7.953 28.719 10.234 1 98.06 157 PHE B O 1
ATOM 3070 N N . HIS B 1 158 ? -6.32 28.594 11.734 1 98.62 158 HIS B N 1
ATOM 3071 C CA . HIS B 1 158 ? -6.535 27.188 12.023 1 98.62 158 HIS B CA 1
ATOM 3072 C C . HIS B 1 158 ? -7.945 26.938 12.547 1 98.62 158 HIS B C 1
ATOM 3074 O O . HIS B 1 158 ? -8.625 26 12.102 1 98.62 158 HIS B O 1
ATOM 3080 N N . ILE B 1 159 ? -8.398 27.75 13.469 1 98 159 ILE B N 1
ATOM 3081 C CA . ILE B 1 159 ? -9.734 27.609 14.039 1 98 159 ILE B CA 1
ATOM 3082 C C . ILE B 1 159 ? -10.789 27.781 12.938 1 98 159 ILE B C 1
ATOM 3084 O O . ILE B 1 159 ? -11.711 26.969 12.836 1 98 159 ILE B O 1
ATOM 3088 N N . THR B 1 160 ? -10.602 28.828 12.148 1 98.06 160 THR B N 1
ATOM 3089 C CA . THR B 1 160 ? -11.562 29.078 11.086 1 98.06 160 THR B CA 1
ATOM 3090 C C . THR B 1 160 ? -11.57 27.938 10.07 1 98.06 160 THR B C 1
ATOM 3092 O O . THR B 1 160 ? -12.633 27.531 9.609 1 98.06 160 THR B O 1
ATOM 3095 N N . PHE B 1 161 ? -10.398 27.422 9.742 1 98.25 161 PHE B N 1
ATOM 3096 C CA . PHE B 1 161 ? -10.289 26.297 8.82 1 98.25 161 PHE B CA 1
ATOM 3097 C C . PHE B 1 161 ? -11.047 25.094 9.352 1 98.25 161 PHE B C 1
ATOM 3099 O O . PHE B 1 161 ? -11.781 24.438 8.609 1 98.25 161 PHE B O 1
ATOM 3106 N N . GLU B 1 162 ? -10.828 24.797 10.641 1 97 162 GLU B N 1
ATOM 3107 C CA . GLU B 1 162 ? -11.5 23.672 11.266 1 97 162 GLU B CA 1
ATOM 3108 C C . GLU B 1 162 ? -13.016 23.859 11.266 1 97 162 GLU B C 1
ATOM 3110 O O . GLU B 1 162 ? -13.773 22.891 11.172 1 97 162 GLU B O 1
ATOM 3115 N N . ARG B 1 163 ? -13.469 25.078 11.312 1 96.12 163 ARG B N 1
ATOM 3116 C CA . ARG B 1 163 ? -14.898 25.375 11.312 1 96.12 163 ARG B CA 1
ATOM 3117 C C . ARG B 1 163 ? -15.484 25.234 9.914 1 96.12 163 ARG B C 1
ATOM 3119 O O . ARG B 1 163 ? -16.641 24.828 9.75 1 96.12 163 ARG B O 1
ATOM 3126 N N . ILE B 1 164 ? -14.695 25.641 8.945 1 97.69 164 ILE B N 1
ATOM 3127 C CA . ILE B 1 164 ? -15.141 25.406 7.57 1 97.69 164 ILE B CA 1
ATOM 3128 C C . ILE B 1 164 ? -15.234 23.906 7.297 1 97.69 164 ILE B C 1
ATOM 3130 O O . ILE B 1 164 ? -16.234 23.438 6.754 1 97.69 164 ILE B O 1
ATOM 3134 N N . HIS B 1 165 ? -14.156 23.188 7.715 1 97.88 165 HIS B N 1
ATOM 3135 C CA . HIS B 1 165 ? -14.102 21.734 7.613 1 97.88 165 HIS B CA 1
ATOM 3136 C C . HIS B 1 165 ? -14.391 21.266 6.191 1 97.88 165 HIS B C 1
ATOM 3138 O O . HIS B 1 165 ? -15.359 20.547 5.953 1 97.88 165 HIS B O 1
ATOM 3144 N N . PRO B 1 166 ? -13.508 21.516 5.301 1 98.44 166 PRO B N 1
ATOM 3145 C CA . PRO B 1 166 ? -13.844 21.453 3.877 1 98.44 166 PRO B CA 1
ATOM 3146 C C . PRO B 1 166 ? -13.766 20.047 3.312 1 98.44 166 PRO B C 1
ATOM 3148 O O . PRO B 1 166 ? -14.227 19.781 2.197 1 98.44 166 PRO B O 1
ATOM 3151 N N . PHE B 1 167 ? -13.203 19.109 4.035 1 98.38 167 PHE B N 1
ATOM 3152 C CA . PHE B 1 167 ? -13.031 17.766 3.502 1 98.38 167 PHE B CA 1
ATOM 3153 C C . PHE B 1 167 ? -13.938 16.781 4.219 1 98.38 167 PHE B C 1
ATOM 3155 O O . PHE B 1 167 ? -14.43 17.062 5.316 1 98.38 167 PHE B O 1
ATOM 3162 N N . ALA B 1 168 ? -14.148 15.641 3.584 1 97.38 168 ALA B N 1
ATOM 3163 C CA . ALA B 1 168 ? -14.953 14.578 4.184 1 97.38 168 ALA B CA 1
ATOM 3164 C C . ALA B 1 168 ? -14.242 13.953 5.379 1 97.38 168 ALA B C 1
ATOM 3166 O O . ALA B 1 168 ? -14.883 13.5 6.324 1 97.38 168 ALA B O 1
ATOM 3167 N N . ASP B 1 169 ? -12.961 13.859 5.277 1 97.12 169 ASP B N 1
ATOM 3168 C CA . ASP B 1 169 ? -12.062 13.398 6.328 1 97.12 169 ASP B CA 1
ATOM 3169 C C . ASP B 1 169 ? -10.68 14.039 6.191 1 97.12 169 ASP B C 1
ATOM 3171 O O . ASP B 1 169 ? -10.336 14.555 5.129 1 97.12 169 ASP B O 1
ATOM 3175 N N . GLY B 1 170 ? -9.969 14.133 7.312 1 98 170 GLY B N 1
ATOM 3176 C CA . GLY B 1 170 ? -8.586 14.578 7.234 1 98 170 GLY B CA 1
ATOM 3177 C C . GLY B 1 170 ? -8.414 16.062 7.512 1 98 170 GLY B C 1
ATOM 3178 O O . GLY B 1 170 ? -7.309 16.594 7.41 1 98 170 GLY B O 1
ATOM 3179 N N . ASN B 1 171 ? -9.461 16.75 7.941 1 97.75 171 ASN B N 1
ATOM 3180 C CA . ASN B 1 171 ? -9.414 18.188 8.156 1 97.75 171 ASN B CA 1
ATOM 3181 C C . ASN B 1 171 ? -8.375 18.562 9.211 1 97.75 171 ASN B C 1
ATOM 3183 O O . ASN B 1 171 ? -7.562 19.469 9 1 97.75 171 ASN B O 1
ATOM 3187 N N . GLY B 1 172 ? -8.383 17.875 10.32 1 97.88 172 GLY B N 1
ATOM 3188 C CA . GLY B 1 172 ? -7.418 18.156 11.367 1 97.88 172 GLY B CA 1
ATOM 3189 C C . GLY B 1 172 ? -5.977 18 10.914 1 97.88 172 GLY B C 1
ATOM 3190 O O . GLY B 1 172 ? -5.141 18.859 11.18 1 97.88 172 GLY B O 1
ATOM 3191 N N . ARG B 1 173 ? -5.715 16.922 10.219 1 98.75 173 ARG B N 1
ATOM 3192 C CA . ARG B 1 173 ? -4.367 16.641 9.727 1 98.75 173 ARG B CA 1
ATOM 3193 C C . ARG B 1 173 ? -3.916 17.672 8.711 1 98.75 173 ARG B C 1
ATOM 3195 O O . ARG B 1 173 ? -2.811 18.219 8.812 1 98.75 173 ARG B O 1
ATOM 3202 N N . VAL B 1 174 ? -4.789 17.984 7.805 1 98.88 174 VAL B N 1
ATOM 3203 C CA . VAL B 1 174 ? -4.469 19.031 6.836 1 98.88 174 VAL B CA 1
ATOM 3204 C C . VAL B 1 174 ? -4.262 20.359 7.559 1 98.88 174 VAL B C 1
ATOM 3206 O O . VAL B 1 174 ? -3.299 21.078 7.285 1 98.88 174 VAL B O 1
ATOM 3209 N N . GLY B 1 175 ? -5.125 20.703 8.469 1 98.75 175 GLY B N 1
ATOM 3210 C CA . GLY B 1 175 ? -5.012 21.938 9.25 1 98.75 175 GLY B CA 1
ATOM 3211 C C . GLY B 1 175 ? -3.688 22.062 9.977 1 98.75 175 GLY B C 1
ATOM 3212 O O . GLY B 1 175 ? -3.074 23.125 9.977 1 98.75 175 GLY B O 1
ATOM 3213 N N . ARG B 1 176 ? -3.254 21 10.547 1 98.81 176 ARG B N 1
ATOM 3214 C CA . ARG B 1 176 ? -2.01 21.047 11.312 1 98.81 176 ARG B CA 1
ATOM 3215 C C . ARG B 1 176 ? -0.803 21.156 10.383 1 98.81 176 ARG B C 1
ATOM 3217 O O . ARG B 1 176 ? 0.202 21.781 10.734 1 98.81 176 ARG B O 1
ATOM 3224 N N . LEU B 1 177 ? -0.886 20.562 9.195 1 98.81 177 LEU B N 1
ATOM 3225 C CA . LEU B 1 177 ? 0.151 20.75 8.188 1 98.81 177 LEU B CA 1
ATOM 3226 C C . LEU B 1 177 ? 0.188 22.203 7.723 1 98.81 177 LEU B C 1
ATOM 3228 O O . LEU B 1 177 ? 1.263 22.75 7.469 1 98.81 177 LEU B O 1
ATOM 3232 N N . LEU B 1 178 ? -0.959 22.828 7.676 1 98.5 178 LEU B N 1
ATOM 3233 C CA . LEU B 1 178 ? -1.03 24.234 7.281 1 98.5 178 LEU B CA 1
ATOM 3234 C C . LEU B 1 178 ? -0.415 25.125 8.352 1 98.5 178 LEU B C 1
ATOM 3236 O O . LEU B 1 178 ? 0.202 26.141 8.039 1 98.5 178 LEU B O 1
ATOM 3240 N N . ILE B 1 179 ? -0.586 24.781 9.633 1 98.44 179 ILE B N 1
ATOM 3241 C CA . ILE B 1 179 ? 0.1 25.516 10.695 1 98.44 179 ILE B CA 1
ATOM 3242 C C . ILE B 1 179 ? 1.605 25.5 10.438 1 98.44 179 ILE B C 1
ATOM 3244 O O . ILE B 1 179 ? 2.264 26.547 10.523 1 98.44 179 ILE B O 1
ATOM 3248 N N . ALA B 1 180 ? 2.113 24.312 10.117 1 97.88 180 ALA B N 1
ATOM 3249 C CA . ALA B 1 180 ? 3.545 24.172 9.867 1 97.88 180 ALA B CA 1
ATOM 3250 C C . ALA B 1 180 ? 3.982 25.062 8.695 1 97.88 180 ALA B C 1
ATOM 3252 O O . ALA B 1 180 ? 4.988 25.766 8.789 1 97.88 180 ALA B O 1
ATOM 3253 N N . TYR B 1 181 ? 3.234 25.047 7.656 1 97 181 TYR B N 1
ATOM 3254 C CA . TYR B 1 181 ? 3.527 25.859 6.48 1 97 181 TYR B CA 1
ATOM 3255 C C . TYR B 1 181 ? 3.596 27.328 6.844 1 97 181 TYR B C 1
ATOM 3257 O O . TYR B 1 181 ? 4.574 28.016 6.527 1 97 181 TYR B O 1
ATOM 3265 N N . GLN B 1 182 ? 2.582 27.812 7.5 1 96.5 182 GLN B N 1
ATOM 3266 C CA . GLN B 1 182 ? 2.477 29.219 7.848 1 96.5 182 GLN B CA 1
ATOM 3267 C C . GLN B 1 182 ? 3.588 29.641 8.805 1 96.5 182 GLN B C 1
ATOM 3269 O O . GLN B 1 182 ? 4.141 30.734 8.688 1 96.5 182 GLN B O 1
ATOM 3274 N N . ALA B 1 183 ? 3.844 28.734 9.742 1 96.44 183 ALA B N 1
ATOM 3275 C CA . ALA B 1 183 ? 4.914 29.016 10.695 1 96.44 183 ALA B CA 1
ATOM 3276 C C . ALA B 1 183 ? 6.25 29.203 9.984 1 96.44 183 ALA B C 1
ATOM 3278 O O . ALA B 1 183 ? 6.934 30.203 10.188 1 96.44 183 ALA B O 1
ATOM 3279 N N . ILE B 1 184 ? 6.57 28.297 9.102 1 95.38 184 ILE B N 1
ATOM 3280 C CA . ILE B 1 184 ? 7.848 28.359 8.391 1 95.38 184 ILE B CA 1
ATOM 3281 C C . ILE B 1 184 ? 7.91 29.609 7.531 1 95.38 184 ILE B C 1
ATOM 3283 O O . ILE B 1 184 ? 8.906 30.328 7.547 1 95.38 184 ILE B O 1
ATOM 3287 N N . LYS B 1 185 ? 6.797 29.906 6.848 1 94.12 185 LYS B N 1
ATOM 3288 C CA . LYS B 1 185 ? 6.727 31.094 6 1 94.12 185 LYS B CA 1
ATOM 3289 C C . LYS B 1 185 ? 6.918 32.375 6.816 1 94.12 185 LYS B C 1
ATOM 3291 O O . LYS B 1 185 ? 7.398 33.375 6.301 1 94.12 185 LYS B O 1
ATOM 3296 N N . SER B 1 186 ? 6.672 32.344 8.078 1 94.12 186 SER B N 1
ATOM 3297 C CA . SER B 1 186 ? 6.754 33.5 8.961 1 94.12 186 SER B CA 1
ATOM 3298 C C . SER B 1 186 ? 8 33.438 9.836 1 94.12 186 SER B C 1
ATOM 3300 O O . SER B 1 186 ? 8.078 34.094 10.867 1 94.12 186 SER B O 1
ATOM 3302 N N . ASP B 1 187 ? 8.938 32.531 9.508 1 94.5 187 ASP B N 1
ATOM 3303 C CA . ASP B 1 187 ? 10.211 32.375 10.195 1 94.5 187 ASP B CA 1
ATOM 3304 C C . ASP B 1 187 ? 10.008 31.938 11.641 1 94.5 187 ASP B C 1
ATOM 3306 O O . ASP B 1 187 ? 10.695 32.406 12.547 1 94.5 187 ASP B O 1
ATOM 3310 N N . CYS B 1 188 ? 8.992 31.125 11.82 1 95.38 188 CYS B N 1
ATOM 3311 C CA . CYS B 1 188 ? 8.68 30.547 13.117 1 95.38 188 CYS B CA 1
ATOM 3312 C C . CYS B 1 188 ? 8.891 29.031 13.094 1 95.38 188 CYS B C 1
ATOM 3314 O O . CYS B 1 188 ? 8.641 28.375 12.078 1 95.38 188 CYS B O 1
ATOM 3316 N N . ILE B 1 189 ? 9.375 28.484 14.227 1 96.25 189 ILE B N 1
ATOM 3317 C CA . ILE B 1 189 ? 9.484 27.031 14.367 1 96.25 189 ILE B CA 1
ATOM 3318 C C . ILE B 1 189 ? 8.094 26.406 14.352 1 96.25 189 ILE B C 1
ATOM 3320 O O . ILE B 1 189 ? 7.195 26.859 15.055 1 96.25 189 ILE B O 1
ATOM 3324 N N . PRO B 1 190 ? 7.891 25.391 13.469 1 97.5 190 PRO B N 1
ATOM 3325 C CA . PRO B 1 190 ? 6.57 24.75 13.438 1 97.5 190 PRO B CA 1
ATOM 3326 C C . PRO B 1 190 ? 6.168 24.156 14.789 1 97.5 190 PRO B C 1
ATOM 3328 O O . PRO B 1 190 ? 6.953 23.438 15.406 1 97.5 190 PRO B O 1
ATOM 3331 N N . PRO B 1 191 ? 4.98 24.484 15.258 1 98.25 191 PRO B N 1
ATOM 3332 C CA . PRO B 1 191 ? 4.531 23.938 16.547 1 98.25 191 PRO B CA 1
ATOM 3333 C C . PRO B 1 191 ? 4.219 22.453 16.469 1 98.25 191 PRO B C 1
ATOM 3335 O O . PRO B 1 191 ? 3.426 22.016 15.633 1 98.25 191 PRO B O 1
ATOM 3338 N N . LEU B 1 192 ? 4.805 21.672 17.312 1 98.5 192 LEU B N 1
ATOM 3339 C CA . LEU B 1 192 ? 4.539 20.25 17.422 1 98.5 192 LEU B CA 1
ATOM 3340 C C . LEU B 1 192 ? 3.449 19.969 18.453 1 98.5 192 LEU B C 1
ATOM 3342 O O . LEU B 1 192 ? 3.688 20.062 19.656 1 98.5 192 LEU B O 1
ATOM 3346 N N . ILE B 1 193 ? 2.312 19.672 17.953 1 98.69 193 ILE B N 1
ATOM 3347 C CA . ILE B 1 193 ? 1.184 19.328 18.812 1 98.69 193 ILE B CA 1
ATOM 3348 C C . ILE B 1 193 ? 1.253 17.844 19.172 1 98.69 193 ILE B C 1
ATOM 3350 O O . ILE B 1 193 ? 1.064 16.984 18.328 1 98.69 193 ILE B O 1
ATOM 3354 N N . LEU B 1 194 ? 1.492 17.547 20.422 1 98.56 194 LEU B N 1
ATOM 3355 C CA . LEU B 1 194 ? 1.634 16.172 20.906 1 98.56 194 LEU B CA 1
ATOM 3356 C C . LEU B 1 194 ? 0.269 15.547 21.156 1 98.56 194 LEU B C 1
ATOM 3358 O O . LEU B 1 194 ? -0.637 16.203 21.672 1 98.56 194 LEU B O 1
ATOM 3362 N N . ASN B 1 195 ? 0.132 14.297 20.828 1 98.25 195 ASN B N 1
ATOM 3363 C CA . ASN B 1 195 ? -1.105 13.578 21.125 1 98.25 195 ASN B CA 1
ATOM 3364 C C . ASN B 1 195 ? -1.391 13.539 22.625 1 98.25 195 ASN B C 1
ATOM 3366 O O . ASN B 1 195 ? -2.551 13.516 23.031 1 98.25 195 ASN B O 1
ATOM 3370 N N . ASP B 1 196 ? -0.383 13.586 23.453 1 97.56 196 ASP B N 1
ATOM 3371 C CA . ASP B 1 196 ? -0.54 13.609 24.906 1 97.56 196 ASP B CA 1
ATOM 3372 C C . ASP B 1 196 ? -1.279 14.867 25.359 1 97.56 196 ASP B C 1
ATOM 3374 O O . ASP B 1 196 ? -1.814 14.914 26.469 1 97.56 196 ASP B O 1
ATOM 3378 N N . HIS B 1 197 ? -1.271 15.875 24.516 1 98 197 HIS B N 1
ATOM 3379 C CA . HIS B 1 197 ? -1.951 17.125 24.828 1 98 197 HIS B CA 1
ATOM 3380 C C . HIS B 1 197 ? -3.184 17.312 23.953 1 98 197 HIS B C 1
ATOM 3382 O O . HIS B 1 197 ? -3.617 18.453 23.719 1 98 197 HIS B O 1
ATOM 3388 N N . ARG B 1 198 ? -3.701 16.234 23.469 1 97.81 198 ARG B N 1
ATOM 3389 C CA . ARG B 1 198 ? -4.832 16.25 22.547 1 97.81 198 ARG B CA 1
ATOM 3390 C C . ARG B 1 198 ? -6.02 17 23.156 1 97.81 198 ARG B C 1
ATOM 3392 O O . ARG B 1 198 ? -6.637 17.828 22.484 1 97.81 198 ARG B O 1
ATOM 3399 N N . GLU B 1 199 ? -6.363 16.75 24.406 1 96.88 199 GLU B N 1
ATOM 3400 C CA . GLU B 1 199 ? -7.52 17.375 25.031 1 96.88 199 GLU B CA 1
ATOM 3401 C C . GLU B 1 199 ? -7.336 18.891 25.141 1 96.88 199 GLU B C 1
ATOM 3403 O O . GLU B 1 199 ? -8.25 19.656 24.844 1 96.88 199 GLU B O 1
ATOM 3408 N N . GLU B 1 200 ? -6.148 19.266 25.594 1 97.88 200 GLU B N 1
ATOM 3409 C CA . GLU B 1 200 ? -5.852 20.688 25.688 1 97.88 200 GLU B CA 1
ATOM 3410 C C . GLU B 1 200 ? -5.926 21.359 24.328 1 97.88 200 GLU B C 1
ATOM 3412 O O . GLU B 1 200 ? -6.457 22.469 24.203 1 97.88 200 GLU B O 1
ATOM 3417 N N . TYR B 1 201 ? -5.449 20.688 23.344 1 98.31 201 TYR B N 1
ATOM 3418 C CA . TYR B 1 201 ? -5.488 21.188 21.969 1 98.31 201 TYR B CA 1
ATOM 3419 C C . TYR B 1 201 ? -6.926 21.406 21.516 1 98.31 201 TYR B C 1
ATOM 3421 O O . TYR B 1 201 ? -7.285 22.484 21.062 1 98.31 201 TYR B O 1
ATOM 3429 N N . LEU B 1 202 ? -7.707 20.406 21.719 1 96 202 LEU B N 1
ATOM 3430 C CA . LEU B 1 202 ? -9.094 20.469 21.266 1 96 202 LEU B CA 1
ATOM 3431 C C . LEU B 1 202 ? -9.844 21.562 22 1 96 202 LEU B C 1
ATOM 3433 O O . LEU B 1 202 ? -10.648 22.297 21.406 1 96 202 LEU B O 1
ATOM 3437 N N . GLN B 1 203 ? -9.562 21.734 23.234 1 95.81 203 GLN B N 1
ATOM 3438 C CA . GLN B 1 203 ? -10.203 22.781 24.031 1 95.81 203 GLN B CA 1
ATOM 3439 C C . GLN B 1 203 ? -9.766 24.172 23.562 1 95.81 203 GLN B C 1
ATOM 3441 O O . GLN B 1 203 ? -10.555 25.125 23.594 1 95.81 203 GLN B O 1
ATOM 3446 N N . SER B 1 204 ? -8.531 24.234 23.141 1 97.75 204 SER B N 1
ATOM 3447 C CA . SER B 1 204 ? -7.984 25.531 22.75 1 97.75 204 SER B CA 1
ATOM 3448 C C . SER B 1 204 ? -8.594 26.031 21.453 1 97.75 204 SER B C 1
ATOM 3450 O O . SER B 1 204 ? -8.484 27.203 21.125 1 97.75 204 SER B O 1
ATOM 3452 N N . LEU B 1 205 ? -9.297 25.156 20.719 1 96.25 205 LEU B N 1
ATOM 3453 C CA . LEU B 1 205 ? -9.875 25.516 19.422 1 96.25 205 LEU B CA 1
ATOM 3454 C C . LEU B 1 205 ? -11.086 26.422 19.609 1 96.25 205 LEU B C 1
ATOM 3456 O O . LEU B 1 205 ? -11.578 27.016 18.641 1 96.25 205 LEU B O 1
ATOM 3460 N N . SER B 1 206 ? -11.508 26.672 20.859 1 94.19 206 SER B N 1
ATOM 3461 C CA . SER B 1 206 ? -12.695 27.469 21.141 1 94.19 206 SER B CA 1
ATOM 3462 C C . SER B 1 206 ? -12.398 28.953 21.078 1 94.19 206 SER B C 1
ATOM 3464 O O . SER B 1 206 ? -13.312 29.766 20.922 1 94.19 206 SER B O 1
ATOM 3466 N N . GLU B 1 207 ? -11.078 29.312 21.234 1 96.69 207 GLU B N 1
ATOM 3467 C CA . GLU B 1 207 ? -10.695 30.734 21.297 1 96.69 207 GLU B CA 1
ATOM 3468 C C . GLU B 1 207 ? -9.297 30.953 20.75 1 96.69 207 GLU B C 1
ATOM 3470 O O . GLU B 1 207 ? -8.359 30.234 21.094 1 96.69 207 GLU B O 1
ATOM 3475 N N . THR B 1 208 ? -9.195 31.969 19.969 1 98.12 208 THR B N 1
ATOM 3476 C CA . THR B 1 208 ? -7.934 32.281 19.312 1 98.12 208 THR B CA 1
ATOM 3477 C C . THR B 1 208 ? -6.816 32.469 20.328 1 98.12 208 THR B C 1
ATOM 3479 O O . THR B 1 208 ? -5.703 31.984 20.141 1 98.12 208 THR B O 1
ATOM 3482 N N . SER B 1 209 ? -7.105 33.219 21.391 1 98.12 209 SER B N 1
ATOM 3483 C CA 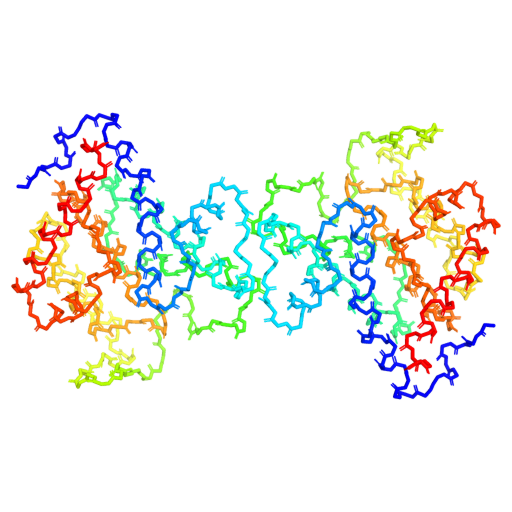. SER B 1 209 ? -6.082 33.469 22.391 1 98.12 209 SER B CA 1
ATOM 3484 C C . SER B 1 209 ? -5.605 32.188 23.062 1 98.12 209 SER B C 1
ATOM 3486 O O . SER B 1 209 ? -4.41 32.031 23.328 1 98.12 209 SER B O 1
ATOM 3488 N N . LYS B 1 210 ? -6.512 31.297 23.328 1 98.38 210 LYS B N 1
ATOM 3489 C CA . LYS B 1 210 ? -6.16 30.016 23.953 1 98.38 210 LYS B CA 1
ATOM 3490 C C . LYS B 1 210 ? -5.301 29.172 23.016 1 98.38 210 LYS B C 1
ATOM 3492 O O . LYS B 1 210 ? -4.309 28.578 23.438 1 98.38 210 LYS B O 1
ATOM 3497 N N . LEU B 1 211 ? -5.684 29.156 21.766 1 98.62 211 LEU B N 1
ATOM 3498 C CA . LEU B 1 211 ? -4.895 28.375 20.812 1 98.62 211 LEU B CA 1
ATOM 3499 C C . LEU B 1 211 ? -3.521 29.016 20.609 1 98.62 211 LEU B C 1
ATOM 3501 O O . LEU B 1 211 ? -2.529 28.297 20.422 1 98.62 211 LEU B O 1
ATOM 3505 N N . THR B 1 212 ? -3.469 30.359 20.594 1 98.5 212 THR B N 1
ATOM 3506 C CA . THR B 1 212 ? -2.18 31.031 20.469 1 98.5 212 THR B CA 1
ATOM 3507 C C . THR B 1 212 ? -1.239 30.594 21.594 1 98.5 212 THR B C 1
ATOM 3509 O O . THR B 1 212 ? -0.087 30.234 21.344 1 98.5 212 THR B O 1
ATOM 3512 N N . GLU B 1 213 ? -1.76 30.594 22.781 1 98.31 213 GLU B N 1
ATOM 3513 C CA . GLU B 1 213 ? -0.967 30.188 23.922 1 98.31 213 GLU B CA 1
ATOM 3514 C C . GLU B 1 213 ? -0.544 28.719 23.797 1 98.31 213 GLU B C 1
ATOM 3516 O O . GLU B 1 213 ? 0.591 28.359 24.125 1 98.31 213 GLU B O 1
ATOM 3521 N N . PHE B 1 214 ? -1.431 27.906 23.391 1 98.56 214 PHE B N 1
ATOM 3522 C CA . PHE B 1 214 ? -1.145 26.484 23.203 1 98.56 214 PHE B CA 1
ATOM 3523 C C . PHE B 1 214 ? -0.038 26.297 22.172 1 98.56 214 PHE B C 1
ATOM 3525 O O . PHE B 1 214 ? 0.847 25.453 22.359 1 98.56 214 PHE B O 1
ATOM 3532 N N . LEU B 1 215 ? -0.09 27.016 21.047 1 98.5 215 LEU B N 1
ATOM 3533 C CA . LEU B 1 215 ? 0.896 26.891 19.984 1 98.5 215 LEU B CA 1
ATOM 3534 C C . LEU B 1 215 ? 2.281 27.297 20.469 1 98.5 215 LEU B C 1
ATOM 3536 O O . LEU B 1 215 ? 3.289 26.734 20.031 1 98.5 215 LEU B O 1
ATOM 3540 N N . ILE B 1 216 ? 2.344 28.297 21.391 1 97.88 216 ILE B N 1
ATOM 3541 C CA . ILE B 1 216 ? 3.623 28.703 21.969 1 97.88 216 ILE B CA 1
ATOM 3542 C C . ILE B 1 216 ? 4.254 27.516 22.688 1 97.88 216 ILE B C 1
ATOM 3544 O O . ILE B 1 216 ? 5.441 27.234 22.516 1 97.88 216 ILE B O 1
ATOM 3548 N N . LYS B 1 217 ? 3.469 26.797 23.469 1 97.38 217 LYS B N 1
ATOM 3549 C CA . LYS B 1 217 ? 3.951 25.594 24.141 1 97.38 217 LYS B CA 1
ATOM 3550 C C . LYS B 1 217 ? 4.371 24.516 23.141 1 97.38 217 LYS B C 1
ATOM 3552 O O . LYS B 1 217 ? 5.352 23.812 23.375 1 97.38 217 LYS B O 1
ATOM 3557 N N . ALA B 1 218 ? 3.586 24.391 22.094 1 98.19 218 ALA B N 1
ATOM 3558 C CA . ALA B 1 218 ? 3.867 23.391 21.062 1 98.19 218 ALA B CA 1
ATOM 3559 C C . ALA B 1 218 ? 5.184 23.688 20.359 1 98.19 218 ALA B C 1
ATOM 3561 O O . ALA B 1 218 ? 5.879 22.781 19.906 1 98.19 218 ALA B O 1
ATOM 3562 N N . ILE B 1 219 ? 5.543 24.984 20.219 1 97.5 219 ILE B N 1
ATOM 3563 C CA . ILE B 1 219 ? 6.816 25.375 19.625 1 97.5 219 ILE B CA 1
ATOM 3564 C C . ILE B 1 219 ? 7.961 24.922 20.531 1 97.5 219 ILE B C 1
ATOM 3566 O O . ILE B 1 219 ? 9 24.469 20.047 1 97.5 219 ILE B O 1
ATOM 3570 N N . ASP B 1 220 ? 7.73 25.016 21.812 1 95.81 220 ASP B N 1
ATOM 3571 C CA . ASP B 1 220 ? 8.727 24.547 22.766 1 95.81 220 ASP B CA 1
ATOM 3572 C C . ASP B 1 220 ? 8.977 23.047 22.594 1 95.81 220 ASP B C 1
ATOM 3574 O O . ASP B 1 220 ? 10.102 22.578 22.734 1 95.81 220 ASP B O 1
ATOM 3578 N N . ASN B 1 221 ? 7.867 22.281 22.344 1 96.38 221 ASN B N 1
ATOM 3579 C CA . ASN B 1 221 ? 8.016 20.859 22.047 1 96.38 221 ASN B CA 1
ATOM 3580 C C . ASN B 1 221 ? 8.93 20.625 20.844 1 96.38 221 ASN B C 1
ATOM 3582 O O . ASN B 1 221 ? 9.781 19.734 20.875 1 96.38 221 ASN B O 1
ATOM 3586 N N . SER B 1 222 ? 8.75 21.422 19.797 1 96.56 222 SER B N 1
ATOM 3587 C CA . SER B 1 222 ? 9.562 21.297 18.594 1 96.56 222 SER B CA 1
ATOM 3588 C C . SER B 1 222 ? 11.023 21.641 18.891 1 96.56 222 SER B C 1
ATOM 3590 O O . SER B 1 222 ? 11.93 20.938 18.438 1 96.56 222 SER B O 1
ATOM 3592 N N . TYR B 1 223 ? 11.188 22.703 19.609 1 92.94 223 TYR B N 1
ATOM 3593 C CA . TYR B 1 223 ? 12.539 23.156 19.922 1 92.94 223 TYR B CA 1
ATOM 3594 C C . TYR B 1 223 ? 13.281 22.125 20.75 1 92.94 223 TYR B C 1
ATOM 3596 O O . TYR B 1 223 ? 14.5 21.953 20.594 1 92.94 223 TYR B O 1
ATOM 3604 N N . ALA B 1 224 ? 12.594 21.453 21.609 1 92.69 224 ALA B N 1
ATOM 3605 C CA . ALA B 1 224 ? 13.188 20.438 22.484 1 92.69 224 ALA B CA 1
ATOM 3606 C C . ALA B 1 224 ? 13.758 19.281 21.672 1 92.69 224 ALA B C 1
ATOM 3608 O O . ALA B 1 224 ? 14.633 18.547 22.141 1 92.69 224 ALA B O 1
ATOM 3609 N N . LEU B 1 225 ? 13.234 19.062 20.453 1 89.81 225 LEU B N 1
ATOM 3610 C CA . LEU B 1 225 ? 13.734 18 19.594 1 89.81 225 LEU B CA 1
ATOM 3611 C C . LEU B 1 225 ? 15.172 18.266 19.172 1 89.81 225 LEU B C 1
ATOM 3613 O O . LEU B 1 225 ? 15.898 17.344 18.812 1 89.81 225 LEU B O 1
ATOM 3617 N N . VAL B 1 226 ? 15.695 19.453 19.109 1 86.06 226 VAL B N 1
ATOM 3618 C CA . VAL B 1 226 ? 17.031 19.797 18.625 1 86.06 226 VAL B CA 1
ATOM 3619 C C . VAL B 1 226 ? 17.953 20.031 19.812 1 86.06 226 VAL B C 1
ATOM 3621 O O . VAL B 1 226 ? 19.172 19.875 19.688 1 86.06 226 VAL B O 1
ATOM 3624 N N . LYS B 1 227 ? 17.641 20.594 21 1 78.31 227 LYS B N 1
ATOM 3625 C CA . LYS B 1 227 ? 18.516 20.875 22.141 1 78.31 227 LYS B CA 1
ATOM 3626 C C . LYS B 1 227 ? 18.844 19.609 22.922 1 78.31 227 LYS B C 1
ATOM 3628 O O . LYS B 1 227 ? 19.859 19.547 23.609 1 78.31 227 LYS B O 1
ATOM 3633 N N . GLY B 1 228 ? 18.047 18.609 22.781 1 59.66 228 GLY B N 1
ATOM 3634 C CA . GLY B 1 228 ? 18.406 17.422 23.547 1 59.66 228 GLY B CA 1
ATOM 3635 C C . GLY B 1 228 ? 19.25 16.438 22.75 1 59.66 228 GLY B C 1
ATOM 3636 O O . GLY B 1 228 ? 19.344 16.531 21.531 1 59.66 228 GLY B O 1
#

InterPro domains:
  IPR003812 Fido domain [PF02661] (82-181)
  IPR003812 Fido domain [PS51459] (82-220)
  IPR036597 Fido-like domain superfamily [G3DSA:1.10.3290.10] (1-227)
  IPR036597 Fido-like domain superfamily [SSF140931] (57-214)
  IPR040198 Fido domain-containing protein [PTHR13504] (18-214)

Foldseek 3Di:
DDFLVVDDPVLNVLLLVVCLLLLLAFLLVLVPQDQDSVQSCCCQPPVDHDPPGDPQSSQLSNLLSVLLVVLVVLLPPLPRADDLQNLLVSQCSSRVRSCVPPVVVDDDDRSFFDQDADDDPPDPQGEDHQVCLNVLRRVLSVVCGPDQDDLLNLLVSLLSQVRNVGHPDCSSSSSLSVQCSSQSNNRHQRFRDGNVCSVQCVVQSVDSVSNSVVSVVSSVVSSVSRPD/DDFLVVDDPVLNVLLLVVCLLLLLAFLLVLVPQDQDSVQSCCCQPPVDHDPPGDPQSSQLSNLLSVLLVVLVVLLPPPPRADDLQNLLVSQCSSRVRSCVPPVVVDDDDRSFFDQDADDDPPDPQGEDHQVCLNVLRRVLSVVCGPDQDDLLNLLVSLLSQVRNVGHPDCSSSSSLSVQCSSQSNNRHQRFRDGNVCSVQCVVQSVDSVSNSVVSVVSSVVSSVSRPD